Protein AF-A0A812T844-F1 (afdb_monomer_lite)

pLDDT: mean 85.16, std 17.19, range [31.81, 98.81]

Radius of gyration: 42.11 Å; chains: 1; bounding box: 110×39×112 Å

Structure (mmCIF, N/CA/C/O backbone):
data_AF-A0A812T844-F1
#
_entry.id   AF-A0A812T844-F1
#
loop_
_atom_site.group_PDB
_atom_site.id
_atom_site.type_symbol
_atom_site.label_atom_id
_atom_site.label_alt_id
_atom_site.label_comp_id
_atom_site.label_asym_id
_atom_site.label_entity_id
_atom_site.label_seq_id
_atom_site.pdbx_PDB_ins_code
_atom_site.Cartn_x
_atom_site.Cartn_y
_atom_site.Cartn_z
_atom_site.occupancy
_atom_site.B_iso_or_equiv
_atom_site.auth_seq_id
_atom_site.auth_comp_id
_atom_site.auth_asym_id
_atom_site.auth_atom_id
_atom_site.pdbx_PDB_model_num
ATOM 1 N N . MET A 1 1 ? -46.573 19.430 62.949 1.00 36.38 1 MET A N 1
ATOM 2 C CA . MET A 1 1 ? -46.793 18.033 62.525 1.00 36.38 1 MET A CA 1
ATOM 3 C C . MET A 1 1 ? -45.421 17.404 62.384 1.00 36.38 1 MET A C 1
ATOM 5 O O . MET A 1 1 ? -44.676 17.834 61.517 1.00 36.38 1 MET A O 1
ATOM 9 N N . CYS A 1 2 ? -45.036 16.496 63.284 1.00 36.50 2 CYS A N 1
ATOM 10 C CA . CYS A 1 2 ? -43.863 15.656 63.042 1.00 36.50 2 CYS A CA 1
ATOM 11 C C . CYS A 1 2 ? -44.263 14.681 61.937 1.00 36.50 2 CYS A C 1
ATOM 13 O O . CYS A 1 2 ? -45.099 13.812 62.175 1.00 36.50 2 CYS A O 1
ATOM 15 N N . THR A 1 3 ? -43.751 14.865 60.724 1.00 43.50 3 THR A N 1
ATOM 16 C CA . THR A 1 3 ? -43.799 13.820 59.701 1.00 43.50 3 THR A CA 1
ATOM 17 C C . THR A 1 3 ? -42.968 12.664 60.240 1.00 43.50 3 THR A C 1
ATOM 19 O O . THR A 1 3 ? -41.745 12.767 60.320 1.00 43.50 3 THR A O 1
ATOM 22 N N . ALA A 1 4 ? -43.635 11.619 60.729 1.00 55.91 4 ALA A N 1
ATOM 23 C CA . ALA A 1 4 ? -42.965 10.390 61.120 1.00 55.91 4 ALA A CA 1
ATOM 24 C C . ALA A 1 4 ? -42.178 9.874 59.908 1.00 55.91 4 ALA A C 1
ATOM 26 O O . ALA A 1 4 ? -42.724 9.829 58.806 1.00 55.91 4 ALA A O 1
ATOM 27 N N . SER A 1 5 ? -40.902 9.541 60.112 1.00 60.78 5 SER A N 1
ATOM 28 C CA . SER A 1 5 ? -40.088 8.873 59.094 1.00 60.78 5 SER A CA 1
ATOM 29 C C . SER A 1 5 ? -40.837 7.637 58.593 1.00 60.78 5 SER A C 1
ATOM 31 O O . SER A 1 5 ? -41.298 6.839 59.410 1.00 60.78 5 SER A O 1
ATOM 33 N N . SER A 1 6 ? -40.996 7.492 57.276 1.00 78.88 6 SER A N 1
ATOM 34 C CA . SER A 1 6 ? -41.655 6.333 56.652 1.00 78.88 6 SER A CA 1
ATOM 35 C C . SER A 1 6 ? -40.772 5.078 56.648 1.00 78.88 6 SER A C 1
ATOM 37 O O . SER A 1 6 ? -41.273 3.978 56.408 1.00 78.88 6 SER A O 1
ATOM 39 N N . THR A 1 7 ? -39.482 5.236 56.958 1.00 79.88 7 THR A N 1
ATOM 40 C CA . THR A 1 7 ? -38.482 4.168 57.041 1.00 79.88 7 THR A CA 1
ATOM 41 C C . THR A 1 7 ? -37.883 4.052 58.447 1.00 79.88 7 THR A C 1
ATOM 43 O O . THR A 1 7 ? -37.826 5.027 59.209 1.00 79.88 7 THR A O 1
ATOM 46 N N . ILE A 1 8 ? -37.422 2.844 58.790 1.00 84.12 8 ILE A N 1
ATOM 47 C CA . ILE A 1 8 ? -36.595 2.547 59.970 1.00 84.12 8 ILE A CA 1
ATOM 48 C C . ILE A 1 8 ? -35.269 1.914 59.550 1.00 84.12 8 ILE A C 1
ATOM 50 O O . ILE A 1 8 ? -35.225 1.118 58.618 1.00 84.12 8 ILE A O 1
ATOM 54 N N . HIS A 1 9 ? -34.188 2.230 60.264 1.00 82.62 9 HIS A N 1
ATOM 55 C CA . HIS A 1 9 ? -32.885 1.613 60.024 1.00 82.62 9 HIS A CA 1
ATOM 56 C C . HIS A 1 9 ? -32.796 0.252 60.722 1.00 82.62 9 HIS A C 1
ATOM 58 O O . HIS A 1 9 ? -33.025 0.146 61.930 1.00 82.62 9 HIS A O 1
ATOM 64 N N . LEU A 1 10 ? -32.420 -0.785 59.979 1.00 79.06 10 LEU A N 1
ATOM 65 C CA . LEU A 1 10 ? -32.387 -2.159 60.454 1.00 79.06 10 LEU A CA 1
ATOM 66 C C . LEU A 1 10 ? -31.035 -2.803 60.132 1.00 79.06 10 LEU A C 1
ATOM 68 O O . LEU A 1 10 ? -30.594 -2.826 58.987 1.00 79.06 10 LEU A O 1
ATOM 72 N N . ALA A 1 11 ? -30.373 -3.340 61.159 1.00 73.12 11 ALA A N 1
ATOM 73 C CA . ALA A 1 11 ? -29.164 -4.149 61.016 1.00 73.12 11 ALA A CA 1
ATOM 74 C C . ALA A 1 11 ? -29.528 -5.610 61.294 1.00 73.12 11 ALA A C 1
ATOM 76 O O . ALA A 1 11 ? -29.510 -6.075 62.438 1.00 73.12 11 ALA A O 1
ATOM 77 N N . GLN A 1 12 ? -29.934 -6.333 60.252 1.00 64.62 12 GLN A N 1
ATOM 78 C CA . GLN A 1 12 ? -30.420 -7.702 60.387 1.00 64.62 12 GLN A CA 1
ATOM 79 C C . GLN A 1 12 ? -29.223 -8.662 60.508 1.00 64.62 12 GLN A C 1
ATOM 81 O O . GLN A 1 12 ? -28.651 -9.112 59.519 1.00 64.62 12 GLN A O 1
ATOM 86 N N . ARG A 1 13 ? -28.813 -8.986 61.744 1.00 50.19 13 ARG A N 1
ATOM 87 C CA . ARG A 1 13 ? -28.013 -10.192 62.029 1.00 50.19 13 ARG A CA 1
ATOM 88 C C . ARG A 1 13 ? -28.978 -11.359 62.199 1.00 50.19 13 ARG A C 1
ATOM 90 O O . ARG A 1 13 ? -29.455 -11.604 63.308 1.00 50.19 13 ARG A O 1
ATOM 97 N N . GLU A 1 14 ? -29.272 -12.091 61.131 1.00 50.12 14 GLU A N 1
ATOM 98 C CA . GLU A 1 14 ? -29.953 -13.375 61.294 1.00 50.12 14 GLU A CA 1
ATOM 99 C C . GLU A 1 14 ? -29.009 -14.331 62.032 1.00 50.12 14 GLU A C 1
ATOM 101 O O . GLU A 1 14 ? -28.029 -14.823 61.482 1.00 50.12 14 GLU A O 1
ATOM 106 N N . LYS A 1 15 ? -29.280 -14.564 63.321 1.00 41.72 15 LYS A N 1
ATOM 107 C CA . LYS A 1 15 ? -28.418 -15.345 64.223 1.00 41.72 15 LYS A CA 1
ATOM 108 C C . LYS A 1 15 ? -28.212 -16.810 63.801 1.00 41.72 15 LYS A C 1
ATOM 110 O O . LYS A 1 15 ? -27.390 -17.458 64.431 1.00 41.72 15 LYS A O 1
ATOM 115 N N . ASN A 1 16 ? -28.907 -17.310 62.771 1.00 40.72 16 ASN A N 1
ATOM 116 C CA . ASN A 1 16 ? -28.899 -18.718 62.352 1.00 40.72 16 ASN A CA 1
ATOM 117 C C . ASN A 1 16 ? -28.976 -18.959 60.824 1.00 40.72 16 ASN A C 1
ATOM 119 O O . ASN A 1 16 ? -29.267 -20.083 60.420 1.00 40.72 16 ASN A O 1
ATOM 123 N N . HIS A 1 17 ? -28.718 -17.972 59.958 1.00 43.16 17 HIS A N 1
ATOM 124 C CA . HIS A 1 17 ? -28.768 -18.193 58.504 1.00 43.16 17 HIS A CA 1
ATOM 125 C C . HIS A 1 17 ? -27.381 -18.183 57.856 1.00 43.16 17 HIS A C 1
ATOM 127 O O . HIS A 1 17 ? -26.638 -17.209 57.947 1.00 43.16 17 HIS A O 1
ATOM 133 N N . ALA A 1 18 ? -27.074 -19.248 57.112 1.00 53.50 18 ALA A N 1
ATOM 134 C CA . ALA A 1 18 ? -26.073 -19.248 56.044 1.00 53.50 18 ALA A CA 1
ATOM 135 C C . ALA A 1 18 ? -26.625 -18.472 54.823 1.00 53.50 18 ALA A C 1
ATOM 137 O O . ALA A 1 18 ? -26.839 -19.042 53.755 1.00 53.50 18 ALA A O 1
ATOM 138 N N . GLY A 1 19 ? -26.988 -17.200 55.029 1.00 62.12 19 GLY A N 1
ATOM 139 C CA . GLY A 1 19 ? -27.786 -16.372 54.119 1.00 62.12 19 GLY A CA 1
ATOM 140 C C . GLY A 1 19 ? -27.176 -14.989 53.868 1.00 62.12 19 GLY A C 1
ATOM 141 O O . GLY A 1 19 ? -26.208 -14.594 54.512 1.00 62.12 19 GLY A O 1
ATOM 142 N N . ALA A 1 20 ? -27.742 -14.259 52.906 1.00 78.81 20 ALA A N 1
ATOM 143 C CA . ALA A 1 20 ? -27.365 -12.880 52.609 1.00 78.81 20 ALA A CA 1
ATOM 144 C C . ALA A 1 20 ? -27.784 -11.936 53.752 1.00 78.81 20 ALA A C 1
ATOM 146 O O . ALA A 1 20 ? -28.828 -12.136 54.370 1.00 78.81 20 ALA A O 1
ATOM 147 N N . ARG A 1 21 ? -26.993 -10.893 54.020 1.00 88.69 21 ARG A N 1
ATOM 148 C CA . ARG A 1 21 ? -27.214 -9.923 55.109 1.00 88.69 21 ARG A CA 1
ATOM 149 C C . ARG A 1 21 ? -27.571 -8.550 54.543 1.00 88.69 21 ARG A C 1
ATOM 151 O O . ARG A 1 21 ? -26.993 -8.127 53.548 1.00 88.69 21 ARG A O 1
ATOM 158 N N . TYR A 1 22 ? -28.482 -7.835 55.202 1.00 89.81 22 TYR A N 1
ATOM 159 C CA . TYR A 1 22 ? -28.844 -6.457 54.863 1.00 89.81 22 TYR A CA 1
ATOM 160 C C . TYR A 1 22 ? -28.681 -5.519 56.061 1.00 89.81 22 TYR A C 1
ATOM 162 O O . TYR A 1 22 ? -29.042 -5.860 57.192 1.00 89.81 22 TYR A O 1
ATOM 170 N N . GLU A 1 23 ? -28.153 -4.331 55.791 1.00 92.81 23 GLU A N 1
ATOM 171 C CA . GLU A 1 23 ? -28.033 -3.225 56.736 1.00 92.81 23 GLU A CA 1
ATOM 172 C C . GLU A 1 23 ? -28.490 -1.938 56.065 1.00 92.81 23 GLU A C 1
ATOM 174 O O . GLU A 1 23 ? -27.844 -1.473 55.133 1.00 92.81 23 GLU A O 1
ATOM 179 N N . GLY A 1 24 ? -29.595 -1.357 56.520 1.00 92.31 24 GLY A N 1
ATOM 180 C CA . GLY A 1 24 ? -30.100 -0.120 55.936 1.00 92.31 24 GLY A CA 1
ATOM 181 C C . GLY A 1 24 ? -31.551 0.161 56.272 1.00 92.31 24 GLY A C 1
ATOM 182 O O . GLY A 1 24 ? -32.114 -0.404 57.211 1.00 92.31 24 GLY A O 1
ATOM 183 N N . GLU A 1 25 ? -32.144 1.060 55.504 1.00 92.44 25 GLU A N 1
ATOM 184 C CA . GLU A 1 25 ? -33.519 1.499 55.674 1.00 92.44 25 GLU A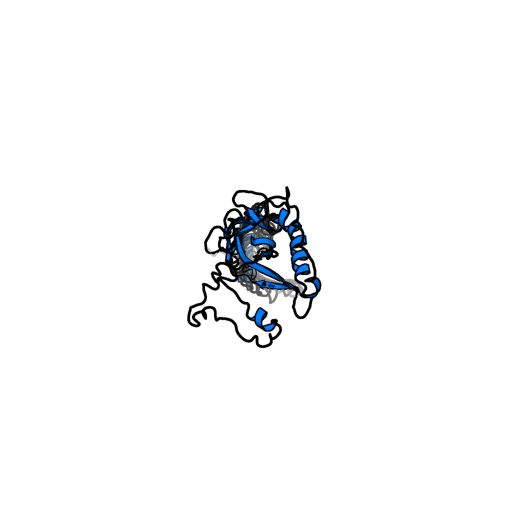 CA 1
ATOM 185 C C . GLU A 1 25 ? -34.545 0.475 55.150 1.00 92.44 25 GLU A C 1
ATOM 187 O O . GLU A 1 25 ? -34.378 -0.189 54.122 1.00 92.44 25 GLU A O 1
ATOM 192 N N . VAL A 1 26 ? -35.631 0.322 55.904 1.00 89.31 26 VAL A N 1
ATOM 193 C CA . VAL A 1 26 ? -36.749 -0.571 55.596 1.00 89.31 26 VAL A CA 1
ATOM 194 C C . VAL A 1 26 ? -38.051 0.193 55.798 1.00 89.31 26 VAL A C 1
ATOM 196 O O . VAL A 1 26 ? -38.223 0.897 56.797 1.00 89.31 26 VAL A O 1
ATOM 199 N N . SER A 1 27 ? -38.978 0.033 54.861 1.00 88.75 27 SER A N 1
ATOM 200 C CA . SER A 1 27 ? -40.313 0.620 54.917 1.00 88.75 27 SER A CA 1
ATOM 201 C C . SER A 1 27 ? -41.105 0.091 56.111 1.00 88.75 27 SER A C 1
ATOM 203 O O . SER A 1 27 ? -41.230 -1.124 56.291 1.00 88.75 27 SER A O 1
ATOM 205 N N . ILE A 1 28 ? -41.700 0.982 56.910 1.00 86.56 28 ILE A N 1
ATOM 206 C CA . ILE A 1 28 ? -42.535 0.577 58.056 1.00 86.56 28 ILE A CA 1
ATOM 207 C C . ILE A 1 28 ? -43.814 -0.132 57.584 1.00 86.56 28 ILE A C 1
ATOM 209 O O . ILE A 1 28 ? -44.325 -1.013 58.273 1.00 86.56 28 ILE A O 1
ATOM 213 N N . SER A 1 29 ? -44.344 0.248 56.418 1.00 85.38 29 SER A N 1
ATOM 214 C CA . SER A 1 29 ? -45.619 -0.257 55.901 1.00 85.38 29 SER A CA 1
ATOM 215 C C . SER A 1 29 ? -45.483 -1.602 55.186 1.00 85.38 29 SER A C 1
ATOM 217 O O . SER A 1 29 ? -46.296 -2.495 55.414 1.00 85.38 29 SER A O 1
ATOM 219 N N . SER A 1 30 ? -44.474 -1.756 54.324 1.00 86.75 30 SER A N 1
ATOM 220 C CA . SER A 1 30 ? -44.304 -2.951 53.488 1.00 86.75 30 SER A CA 1
ATOM 221 C C . SER A 1 30 ? -43.299 -3.956 54.054 1.00 86.75 30 SER A C 1
ATOM 223 O O . SER A 1 30 ? -43.296 -5.115 53.641 1.00 86.75 30 SER A O 1
ATOM 225 N N . GLY A 1 31 ? -42.426 -3.530 54.973 1.00 85.94 31 GLY A N 1
ATOM 226 C CA . GLY A 1 31 ? -41.296 -4.332 55.447 1.00 85.94 31 GLY A CA 1
ATOM 227 C C . GLY A 1 31 ? -40.217 -4.574 54.383 1.00 85.94 31 GLY A C 1
ATOM 228 O O . GLY A 1 31 ? -39.303 -5.364 54.613 1.00 85.94 31 GLY A O 1
ATOM 229 N N . GLN A 1 32 ? -40.314 -3.930 53.216 1.00 89.75 32 GLN A N 1
ATOM 230 C CA . GLN A 1 32 ? -39.340 -4.051 52.134 1.00 89.75 32 GLN A CA 1
ATOM 231 C C . GLN A 1 32 ? -38.199 -3.042 52.295 1.00 89.75 32 GLN A C 1
ATOM 233 O O . GLN A 1 32 ? -38.365 -1.988 52.907 1.00 89.75 32 GLN A O 1
ATOM 238 N N . ARG A 1 33 ? -37.035 -3.366 51.719 1.00 92.25 33 ARG A N 1
ATOM 239 C CA . ARG A 1 33 ? -35.881 -2.452 51.652 1.00 92.25 33 ARG A CA 1
ATOM 240 C C . ARG A 1 33 ? -36.263 -1.210 50.848 1.00 92.25 33 ARG A C 1
ATOM 242 O O . ARG A 1 33 ? -36.720 -1.352 49.712 1.00 92.25 33 ARG A O 1
ATOM 249 N N . GLU A 1 34 ? -36.064 -0.036 51.430 1.00 93.62 34 GLU A N 1
ATOM 250 C CA . GLU A 1 34 ? -36.446 1.259 50.860 1.00 93.62 34 GLU A CA 1
ATOM 251 C C . GLU A 1 34 ? -35.524 2.338 51.435 1.00 93.62 34 GLU A C 1
ATOM 253 O O . GLU A 1 34 ? -35.249 2.297 52.626 1.00 93.62 34 GLU A O 1
ATOM 258 N N . GLY A 1 35 ? -35.036 3.283 50.629 1.00 92.75 35 GLY A N 1
ATOM 259 C CA . GLY A 1 35 ? -34.036 4.266 51.073 1.00 92.75 35 GLY A CA 1
ATOM 260 C C . GLY A 1 35 ? -32.607 3.757 50.871 1.00 92.75 35 GLY A C 1
ATOM 261 O O . GLY A 1 35 ? -32.338 3.078 49.886 1.00 92.75 35 GLY A O 1
ATOM 262 N N . ARG A 1 36 ? -31.653 4.085 51.751 1.00 95.69 36 ARG A N 1
ATOM 263 C CA . ARG A 1 36 ? -30.247 3.659 51.586 1.00 95.69 36 ARG A CA 1
ATOM 264 C C . ARG A 1 36 ? -29.906 2.407 52.389 1.00 95.69 36 ARG A C 1
ATOM 266 O O . ARG A 1 36 ? -30.358 2.238 53.519 1.00 95.69 36 ARG A O 1
ATOM 273 N N . GLY A 1 37 ? -29.060 1.543 51.828 1.00 94.75 37 GLY A N 1
ATOM 274 C CA . GLY A 1 37 ? -28.542 0.387 52.555 1.00 94.75 37 GLY A CA 1
ATOM 275 C C . GLY A 1 37 ? -27.537 -0.475 51.801 1.00 94.75 37 GLY A C 1
ATOM 276 O O . GLY A 1 37 ? -27.395 -0.398 50.578 1.00 94.75 37 GLY A O 1
ATOM 277 N N . THR A 1 38 ? -26.897 -1.358 52.560 1.00 95.81 38 THR A N 1
ATOM 278 C CA . THR A 1 38 ? -25.871 -2.297 52.117 1.00 95.81 38 THR A CA 1
ATOM 279 C C . THR A 1 38 ? -26.395 -3.728 52.168 1.00 95.81 38 THR A C 1
ATOM 281 O O . THR A 1 38 ? -26.911 -4.193 53.185 1.00 95.81 38 THR A O 1
ATOM 284 N N . TYR A 1 39 ? -26.251 -4.452 51.063 1.00 93.62 39 TYR A N 1
ATOM 285 C CA . TYR A 1 39 ? -26.596 -5.860 50.933 1.00 93.62 39 TYR A CA 1
ATOM 286 C C . TYR A 1 39 ? -25.346 -6.694 50.670 1.00 93.62 39 TYR A C 1
ATOM 288 O O . TYR A 1 39 ? -24.693 -6.572 49.632 1.00 93.62 39 TYR A O 1
ATOM 296 N N . PHE A 1 40 ? -25.047 -7.566 51.624 1.00 91.50 40 PHE A N 1
ATOM 297 C CA . PHE A 1 40 ? -23.998 -8.568 51.553 1.00 91.50 40 PHE A CA 1
ATOM 298 C C . PHE A 1 40 ? -24.608 -9.848 50.999 1.00 91.50 40 PHE A C 1
ATOM 300 O O . PHE A 1 40 ? -25.510 -10.429 51.609 1.00 91.50 40 PHE A O 1
ATOM 307 N N . TYR A 1 41 ? -24.136 -10.283 49.837 1.00 90.00 41 TYR A N 1
ATOM 308 C CA . TYR A 1 41 ? -24.613 -11.517 49.230 1.00 90.00 41 TYR A CA 1
ATOM 309 C C . TYR A 1 41 ? -24.165 -12.740 50.045 1.00 90.00 41 TYR A C 1
ATOM 311 O O . TYR A 1 41 ? -23.316 -12.658 50.929 1.00 90.00 41 TYR A O 1
ATOM 319 N N . THR A 1 42 ? -24.751 -13.903 49.756 1.00 87.69 42 THR A N 1
ATOM 320 C CA . THR A 1 42 ? -24.334 -15.176 50.372 1.00 87.69 42 THR A CA 1
ATOM 321 C C . THR A 1 42 ? -22.892 -15.540 50.038 1.00 87.69 42 THR A C 1
ATOM 323 O O . THR A 1 42 ? -22.219 -16.183 50.839 1.00 87.69 42 THR A O 1
ATOM 326 N N . ASN A 1 43 ? -22.414 -15.140 48.858 1.00 84.19 43 ASN A N 1
ATOM 327 C CA . ASN A 1 43 ? -20.997 -15.196 48.543 1.00 84.19 43 ASN A CA 1
ATOM 328 C C . ASN A 1 43 ? -20.300 -13.924 49.057 1.00 84.19 43 ASN A C 1
ATOM 330 O O . ASN A 1 43 ? -20.875 -12.840 48.980 1.00 84.19 43 ASN A O 1
ATOM 334 N N . PRO A 1 44 ? -19.048 -14.034 49.527 1.00 82.19 44 PRO A N 1
ATOM 335 C CA . PRO A 1 44 ? -18.280 -12.878 49.986 1.00 82.19 44 PRO A CA 1
ATOM 336 C C . PRO A 1 44 ? -17.837 -11.959 48.836 1.00 82.19 44 PRO A C 1
ATOM 338 O O . PRO A 1 44 ? -17.229 -10.926 49.085 1.00 82.19 44 PRO A O 1
ATOM 341 N N . TYR A 1 45 ? -18.097 -12.348 47.584 1.00 85.69 45 TYR A N 1
ATOM 342 C CA . TYR A 1 45 ? -17.594 -11.666 46.399 1.00 85.69 45 TYR A CA 1
ATOM 343 C C . TYR A 1 45 ? -18.459 -10.459 46.024 1.00 85.69 45 TYR A C 1
ATOM 345 O O . TYR A 1 45 ? -17.926 -9.445 45.598 1.00 85.69 45 TYR A O 1
ATOM 353 N N . PHE A 1 46 ? -19.779 -10.517 46.208 1.00 91.62 46 PHE A N 1
ATOM 354 C CA . PHE A 1 46 ? -20.650 -9.393 45.870 1.00 91.62 46 PHE A CA 1
ATOM 355 C C . PHE A 1 46 ? -21.097 -8.609 47.101 1.00 91.62 46 PHE A C 1
ATOM 357 O O . PHE A 1 46 ? -21.623 -9.164 48.069 1.00 91.62 46 PHE A O 1
ATOM 364 N N . VAL A 1 47 ? -20.971 -7.287 47.016 1.00 94.94 47 VAL A N 1
ATOM 365 C CA . VAL A 1 47 ? -21.545 -6.342 47.980 1.00 94.94 47 VAL A CA 1
ATOM 366 C C . VAL A 1 47 ? -22.206 -5.218 47.200 1.00 94.94 47 VAL A C 1
ATOM 368 O O . VAL A 1 47 ? -21.600 -4.658 46.291 1.00 94.94 47 VAL A O 1
ATOM 371 N N . TYR A 1 48 ? -23.455 -4.901 47.533 1.00 96.12 48 TYR A N 1
ATOM 372 C CA . TYR A 1 48 ? -24.145 -3.731 46.998 1.00 96.12 48 TYR A CA 1
ATOM 373 C C . TYR A 1 48 ? -24.343 -2.696 48.095 1.00 96.12 48 TYR A C 1
ATOM 375 O O . TYR A 1 48 ? -24.865 -3.039 49.148 1.00 96.12 48 TYR A O 1
ATOM 383 N N . GLU A 1 49 ? -24.007 -1.446 47.828 1.00 97.38 49 GLU A N 1
ATOM 384 C CA . GLU A 1 49 ? -24.281 -0.296 48.685 1.00 97.38 49 GLU A CA 1
ATOM 385 C C . GLU A 1 49 ? -24.993 0.763 47.849 1.00 97.38 49 GLU A C 1
ATOM 387 O O . GLU A 1 49 ? -24.471 1.183 46.820 1.00 97.38 49 GLU A O 1
ATOM 392 N N . GLY A 1 50 ? -26.190 1.190 48.243 1.00 97.31 50 GLY A N 1
ATOM 393 C CA . GLY A 1 50 ? -26.914 2.184 47.456 1.00 97.31 50 GLY A CA 1
ATOM 394 C C . GLY A 1 50 ? -28.365 2.361 47.852 1.00 97.31 50 GLY A C 1
ATOM 395 O O . GLY A 1 50 ? -28.780 2.013 48.961 1.00 97.31 50 GLY A O 1
ATOM 396 N N . GLU A 1 51 ? -29.117 2.941 46.929 1.00 97.56 51 GLU A N 1
ATOM 397 C CA . GLU A 1 51 ? -30.536 3.224 47.070 1.00 97.56 51 GLU A CA 1
ATOM 398 C C . GLU A 1 51 ? -31.407 1.989 46.751 1.00 97.56 51 GLU A C 1
ATOM 400 O O . GLU A 1 51 ? -31.089 1.115 45.941 1.00 97.56 51 GLU A O 1
ATOM 405 N N . TRP A 1 52 ? -32.530 1.890 47.453 1.00 96.06 52 TRP A N 1
ATOM 406 C CA . TRP A 1 52 ? -33.480 0.791 47.391 1.00 96.06 52 TRP A CA 1
ATOM 407 C C . TRP A 1 52 ? -34.888 1.344 47.224 1.00 96.06 52 TRP A C 1
ATOM 409 O O . TRP A 1 52 ? -35.267 2.315 47.879 1.00 96.06 52 TRP A O 1
ATOM 419 N N . LEU A 1 53 ? -35.674 0.682 46.382 1.00 94.88 53 LEU A N 1
ATOM 420 C CA . LEU A 1 53 ? -37.095 0.950 46.199 1.00 94.88 53 LEU A CA 1
ATOM 421 C C . LEU A 1 53 ? -37.825 -0.379 46.008 1.00 94.88 53 LEU A C 1
ATOM 423 O O . LEU A 1 53 ? -37.390 -1.212 45.208 1.00 94.88 53 LEU A O 1
ATOM 427 N N . ASP A 1 54 ? -38.902 -0.599 46.763 1.00 92.94 54 ASP A N 1
ATOM 428 C CA . ASP A 1 54 ? -39.721 -1.819 46.720 1.00 92.94 54 ASP A CA 1
ATOM 429 C C . ASP A 1 54 ? -38.895 -3.119 46.774 1.00 92.94 54 ASP A C 1
ATOM 431 O O . ASP A 1 54 ? -39.087 -4.077 46.015 1.00 92.94 54 ASP A O 1
ATOM 435 N N . GLY A 1 55 ? -37.883 -3.141 47.647 1.00 91.50 55 GLY A N 1
ATOM 436 C CA . GLY A 1 55 ? -37.019 -4.302 47.835 1.00 91.50 55 GLY A CA 1
ATOM 437 C C . GLY A 1 55 ? -36.004 -4.550 46.714 1.00 91.50 55 GLY A C 1
ATOM 438 O O . GLY A 1 55 ? -35.278 -5.548 46.795 1.00 91.50 55 GLY A O 1
ATOM 439 N N . LYS A 1 56 ? -35.909 -3.674 45.708 1.00 95.00 56 LYS A N 1
ATOM 440 C CA . LYS A 1 56 ? -34.979 -3.757 44.571 1.00 95.00 56 LYS A CA 1
ATOM 441 C C . LYS A 1 56 ? -33.944 -2.632 44.623 1.00 95.00 56 LYS A C 1
ATOM 443 O O . LYS A 1 56 ? -34.214 -1.566 45.164 1.00 95.00 56 LYS A O 1
ATOM 448 N N . LYS A 1 57 ? -32.768 -2.871 44.035 1.00 96.06 57 LYS A N 1
ATOM 449 C CA . LYS A 1 57 ? -31.752 -1.826 43.832 1.00 96.06 57 LYS A CA 1
ATOM 450 C C . LYS A 1 57 ? -32.330 -0.745 42.922 1.00 96.06 57 LYS A C 1
ATOM 452 O O . LYS A 1 57 ? -32.917 -1.078 41.886 1.00 96.06 57 LYS A O 1
ATOM 457 N N . HIS A 1 58 ? -32.175 0.511 43.298 1.00 96.88 58 HIS A N 1
ATOM 458 C CA . HIS A 1 58 ? -32.718 1.643 42.560 1.00 96.88 58 HIS A CA 1
ATOM 459 C C . HIS A 1 58 ? -31.810 2.862 42.721 1.00 96.88 58 HIS A C 1
ATOM 461 O O . HIS A 1 58 ? -30.980 2.868 43.618 1.00 96.88 58 HIS A O 1
ATOM 467 N N . GLY A 1 59 ? -31.952 3.881 41.874 1.00 96.69 59 GLY A N 1
ATOM 468 C CA . GLY A 1 59 ? -31.214 5.135 42.021 1.00 96.69 59 GLY A CA 1
ATOM 469 C C . GLY A 1 59 ? -29.699 4.944 41.940 1.00 96.69 59 GLY A C 1
ATOM 470 O O . GLY A 1 59 ? -29.217 4.154 41.131 1.00 96.69 59 GLY A O 1
ATOM 471 N N . GLN A 1 60 ? -28.936 5.674 42.750 1.00 98.00 60 GLN A N 1
ATOM 472 C CA . GLN A 1 60 ? -27.474 5.553 42.763 1.00 98.00 60 GLN A CA 1
ATOM 473 C C . GLN A 1 60 ? -27.005 4.406 43.663 1.00 98.00 60 GLN A C 1
ATOM 475 O O . GLN A 1 60 ? -27.487 4.231 44.786 1.00 98.00 60 GLN A O 1
ATOM 480 N N . GLY A 1 61 ? -26.009 3.651 43.205 1.00 97.62 61 GLY A N 1
ATOM 481 C CA . GLY A 1 61 ? -25.370 2.634 44.029 1.00 97.62 61 GLY A CA 1
ATOM 482 C C . GLY A 1 61 ? -24.033 2.147 43.494 1.00 97.62 61 GLY A C 1
ATOM 483 O O . GLY A 1 61 ? -23.634 2.427 42.365 1.00 97.62 61 GLY A O 1
ATOM 484 N N . ARG A 1 62 ? -23.355 1.361 44.323 1.00 97.69 62 ARG A N 1
ATOM 485 C CA . ARG A 1 62 ? -22.100 0.686 44.032 1.00 97.69 62 ARG A CA 1
ATOM 486 C C . ARG A 1 62 ? -22.266 -0.813 44.237 1.00 97.69 62 ARG A C 1
ATOM 488 O O . ARG A 1 62 ? -22.674 -1.264 45.302 1.00 97.69 62 ARG A O 1
ATOM 495 N N . LEU A 1 63 ? -21.953 -1.588 43.209 1.00 96.69 63 LEU A N 1
ATOM 496 C CA . LEU A 1 63 ? -21.913 -3.043 43.232 1.00 96.69 63 LEU A CA 1
ATOM 497 C C . LEU A 1 63 ? -20.464 -3.497 43.077 1.00 96.69 63 LEU A C 1
ATOM 499 O O . LEU A 1 63 ? -19.895 -3.402 41.996 1.00 96.69 63 LEU A O 1
ATOM 503 N N . THR A 1 64 ? -19.873 -3.982 44.159 1.00 95.81 64 THR A N 1
ATOM 504 C CA . THR A 1 64 ? -18.509 -4.515 44.182 1.00 95.81 64 THR A CA 1
ATOM 505 C C . THR A 1 64 ? -18.525 -5.989 43.786 1.00 95.81 64 THR A C 1
ATOM 507 O O . THR A 1 64 ? -19.389 -6.739 44.246 1.00 95.81 64 THR A O 1
ATOM 510 N N . PHE A 1 65 ? -17.580 -6.393 42.936 1.00 90.62 65 PHE A N 1
ATOM 511 C CA . PHE A 1 65 ? -17.385 -7.756 42.446 1.00 90.62 65 PHE A CA 1
ATOM 512 C C . PHE A 1 65 ? -15.972 -8.232 42.854 1.00 90.62 65 PHE A C 1
ATOM 514 O O . PHE A 1 65 ? -15.027 -8.191 42.071 1.00 90.62 65 PHE A O 1
ATOM 521 N N . GLY A 1 66 ? -15.811 -8.650 44.108 1.00 84.50 66 GLY A N 1
ATOM 522 C CA . GLY A 1 66 ? -14.533 -9.049 44.698 1.00 84.50 66 GLY A CA 1
ATOM 523 C C . GLY A 1 66 ? -13.593 -7.878 44.966 1.00 84.50 66 GLY A C 1
ATOM 524 O O . GLY A 1 66 ? -14.027 -6.736 45.088 1.00 84.50 66 GLY A O 1
ATOM 525 N N . GLU A 1 67 ? -12.295 -8.165 45.065 1.00 81.94 67 GLU A N 1
ATOM 526 C CA . GLU A 1 67 ? -11.264 -7.131 45.249 1.00 81.94 67 GLU A CA 1
ATOM 527 C C . GLU A 1 67 ? -10.918 -6.404 43.938 1.00 81.94 67 GLU A C 1
ATOM 529 O O . GLU A 1 67 ? -10.413 -5.285 43.969 1.00 81.94 67 GLU A O 1
ATOM 534 N N . ASP A 1 68 ? -11.246 -7.000 42.788 1.00 85.19 68 ASP A N 1
ATOM 535 C CA . ASP A 1 68 ? -10.707 -6.586 41.490 1.00 85.19 68 ASP A CA 1
ATOM 536 C C . ASP A 1 68 ? -11.684 -5.801 40.602 1.00 85.19 68 ASP A C 1
ATOM 538 O O . ASP A 1 68 ? -11.388 -5.537 39.429 1.00 85.19 68 ASP A O 1
ATOM 542 N N . GLY A 1 69 ? -12.863 -5.437 41.112 1.00 94.62 69 GLY A N 1
ATOM 543 C CA . GLY A 1 69 ? -13.813 -4.681 40.309 1.00 94.62 69 GLY A CA 1
ATOM 544 C C . GLY A 1 69 ? -15.051 -4.174 41.030 1.00 94.62 69 GLY A C 1
ATOM 545 O O . GLY A 1 69 ? -15.459 -4.660 42.085 1.00 94.62 69 GLY A O 1
ATOM 546 N N . PHE A 1 70 ? -15.679 -3.175 40.423 1.00 96.81 70 PHE A N 1
ATOM 547 C CA . PHE A 1 70 ? -16.952 -2.626 40.864 1.00 96.81 70 PHE A CA 1
ATOM 548 C C . PHE A 1 70 ? -17.691 -1.951 39.710 1.00 96.81 70 PHE A C 1
ATOM 550 O O . PHE A 1 70 ? -17.095 -1.483 38.743 1.00 96.81 70 PHE A O 1
ATOM 557 N N . TYR A 1 71 ? -19.003 -1.845 39.850 1.00 97.88 71 TYR A N 1
ATOM 558 C CA . TYR A 1 71 ? -19.834 -0.893 39.131 1.00 97.88 71 TYR A CA 1
ATOM 559 C C . TYR A 1 71 ? -20.311 0.185 40.103 1.00 97.88 71 TYR A C 1
ATOM 561 O O . TYR A 1 71 ? -20.708 -0.134 41.219 1.00 97.88 71 TYR A O 1
ATOM 569 N N . GLU A 1 72 ? -20.305 1.443 39.690 1.00 98.12 72 GLU A N 1
ATOM 570 C CA . GLU A 1 72 ? -20.861 2.574 40.429 1.00 98.12 72 GLU A CA 1
ATOM 571 C C . GLU A 1 72 ? -21.709 3.420 39.480 1.00 98.12 72 GLU A C 1
ATOM 573 O O . GLU A 1 72 ? -21.212 3.887 38.456 1.00 98.12 72 GLU A O 1
ATOM 578 N N . GLY A 1 73 ? -22.990 3.597 39.789 1.00 97.88 73 GLY A N 1
ATOM 579 C CA . GLY A 1 73 ? -23.905 4.355 38.943 1.00 97.88 73 GLY A CA 1
ATOM 580 C C . GLY A 1 73 ? -25.371 4.028 39.188 1.00 97.88 73 GLY A C 1
ATOM 581 O O . GLY A 1 73 ? -25.762 3.593 40.274 1.00 97.88 73 GLY A O 1
ATOM 582 N N . CYS A 1 74 ? -26.176 4.259 38.156 1.00 97.81 74 CYS A N 1
ATOM 583 C CA . CYS A 1 74 ? -27.624 4.143 38.204 1.00 97.81 74 CYS A CA 1
ATOM 584 C C . CYS A 1 74 ? -28.129 2.682 38.167 1.00 97.81 74 CYS A C 1
ATOM 586 O O . CYS A 1 74 ? -27.678 1.836 37.389 1.00 97.81 74 CYS A O 1
ATOM 588 N N . PHE A 1 75 ? -29.136 2.406 38.995 1.00 97.81 75 PHE A N 1
ATOM 589 C CA . PHE A 1 75 ? -29.893 1.162 39.038 1.00 97.81 75 PHE A CA 1
ATOM 590 C C . PHE A 1 75 ? -31.383 1.436 38.833 1.00 97.81 75 PHE A C 1
ATOM 592 O O . PHE A 1 75 ? -31.950 2.362 39.412 1.00 97.81 75 PHE A O 1
ATOM 599 N N . GLU A 1 76 ? -32.053 0.581 38.070 1.00 96.94 76 GLU A N 1
ATOM 600 C CA . GLU A 1 76 ? -33.490 0.650 37.832 1.00 96.94 76 GLU A CA 1
ATOM 601 C C . GLU A 1 76 ? -34.108 -0.743 37.961 1.00 96.94 76 GLU A C 1
ATOM 603 O O . GLU A 1 76 ? -33.689 -1.693 37.305 1.00 96.94 76 GLU A O 1
ATOM 608 N N . ALA A 1 77 ? -35.100 -0.882 38.847 1.00 94.12 77 ALA A N 1
ATOM 609 C CA . ALA A 1 77 ? -35.794 -2.142 39.118 1.00 94.12 77 ALA A CA 1
ATOM 610 C C . ALA A 1 77 ? -34.868 -3.355 39.374 1.00 94.12 77 ALA A C 1
ATOM 612 O O . ALA A 1 77 ? -35.239 -4.492 39.077 1.00 94.12 77 ALA A O 1
ATOM 613 N N . GLY A 1 78 ? -33.702 -3.133 39.989 1.00 93.88 78 GLY A N 1
ATOM 614 C CA . GLY A 1 78 ? -32.706 -4.166 40.282 1.00 93.88 78 GLY A CA 1
ATOM 615 C C . GLY A 1 78 ? -31.586 -4.303 39.245 1.00 93.88 78 GLY A C 1
ATOM 616 O O . GLY A 1 78 ? -30.573 -4.927 39.564 1.00 93.88 78 GLY A O 1
ATOM 617 N N . GLU A 1 79 ? -31.736 -3.700 38.066 1.00 96.12 79 GLU A N 1
ATOM 618 C CA . GLU A 1 79 ? -30.802 -3.785 36.941 1.00 96.12 79 GLU A CA 1
ATOM 619 C C . GLU A 1 79 ? -29.904 -2.551 36.852 1.00 96.12 79 GLU A C 1
ATOM 621 O O . GLU A 1 79 ? -30.295 -1.454 37.238 1.00 96.12 79 GLU A O 1
ATOM 626 N N . ILE A 1 80 ? -28.700 -2.717 36.309 1.00 97.31 80 ILE A N 1
ATOM 627 C CA . ILE A 1 80 ? -27.807 -1.599 35.977 1.00 97.31 80 ILE A CA 1
ATOM 628 C C . ILE A 1 80 ? -28.345 -0.898 34.718 1.00 97.31 80 ILE A C 1
ATOM 630 O O . ILE A 1 80 ? -28.517 -1.544 33.678 1.00 97.31 80 ILE A O 1
ATOM 634 N N . SER A 1 81 ? -28.606 0.408 34.800 1.00 97.25 81 SER A N 1
ATOM 635 C CA . SER A 1 81 ? -29.239 1.193 33.728 1.00 97.25 81 SER A CA 1
ATOM 636 C C . SER A 1 81 ? -28.855 2.665 33.840 1.00 97.25 81 SER A C 1
ATOM 638 O O . SER A 1 81 ? -28.765 3.170 34.947 1.00 97.25 81 SER A O 1
ATOM 640 N N . GLY A 1 82 ? -28.667 3.374 32.727 1.00 96.88 82 GLY A N 1
ATOM 641 C CA . GLY A 1 82 ? -28.217 4.770 32.720 1.00 96.88 82 GLY A CA 1
ATOM 642 C C . GLY A 1 82 ? -26.702 4.906 32.888 1.00 96.88 82 GLY A C 1
ATOM 643 O O . GLY A 1 82 ? -25.956 3.958 32.653 1.00 96.88 82 GLY A O 1
ATOM 644 N N . SER A 1 83 ? -26.221 6.092 33.253 1.00 97.94 83 SER A N 1
ATOM 645 C CA . SER A 1 83 ? -24.781 6.364 33.306 1.00 97.94 83 SER A CA 1
ATOM 646 C C . SER A 1 83 ? -24.107 5.731 34.531 1.00 97.94 83 SER A C 1
ATOM 648 O O . SER A 1 83 ? -24.666 5.697 35.630 1.00 97.94 83 SER A O 1
ATOM 650 N N . GLY A 1 84 ? -22.877 5.249 34.355 1.00 98.06 84 GLY A N 1
ATOM 651 C CA . GLY A 1 84 ? -22.075 4.694 35.441 1.00 98.06 84 GLY A CA 1
ATOM 652 C C . GLY A 1 84 ? -20.614 4.459 35.071 1.00 98.06 84 GLY A C 1
ATOM 653 O O . GLY A 1 84 ? -20.184 4.659 33.933 1.00 98.06 84 GLY A O 1
ATOM 654 N N . ARG A 1 85 ? -19.846 4.008 36.060 1.00 98.38 85 ARG A N 1
ATOM 655 C CA . ARG A 1 85 ? -18.442 3.619 35.962 1.00 98.38 85 ARG A CA 1
ATOM 656 C C . ARG A 1 85 ? -18.305 2.144 36.322 1.00 98.38 85 ARG A C 1
ATOM 658 O O . ARG A 1 85 ? -18.701 1.732 37.403 1.00 98.38 85 ARG A O 1
ATOM 665 N N . HIS A 1 86 ? -17.728 1.354 35.426 1.00 97.88 86 HIS A N 1
ATOM 666 C CA . HIS A 1 86 ? -17.416 -0.055 35.646 1.00 97.88 86 HIS A CA 1
ATOM 667 C C . HIS A 1 86 ? -15.906 -0.257 35.580 1.00 97.88 86 HIS A C 1
ATOM 669 O O . HIS A 1 86 ? -15.291 0.006 34.547 1.00 97.88 86 HIS A O 1
ATOM 675 N N . GLU A 1 87 ? -15.324 -0.726 36.675 1.00 97.44 87 GLU A N 1
ATOM 676 C CA . GLU A 1 87 ? -13.921 -1.102 36.775 1.00 97.44 87 GLU A CA 1
ATOM 677 C C . GLU A 1 87 ? -13.810 -2.615 36.966 1.00 97.44 87 GLU A C 1
ATOM 679 O O . GLU A 1 87 ? -14.493 -3.179 37.819 1.00 97.44 87 GLU A O 1
ATOM 684 N N . LEU A 1 88 ? -12.975 -3.275 36.163 1.00 95.44 88 LEU A N 1
ATOM 685 C CA . LEU A 1 88 ? -12.720 -4.711 36.274 1.00 95.44 88 LEU A CA 1
ATOM 686 C C . LEU A 1 88 ? -11.299 -5.041 35.818 1.00 95.44 88 LEU A C 1
ATOM 688 O O . LEU A 1 88 ? -10.940 -4.795 34.661 1.00 95.44 88 LEU A O 1
ATOM 692 N N . HIS A 1 89 ? -10.502 -5.624 36.716 1.00 94.19 89 HIS A N 1
ATOM 693 C CA . HIS A 1 89 ? -9.088 -5.942 36.490 1.00 94.19 89 HIS A CA 1
ATOM 694 C C . HIS A 1 89 ? -8.299 -4.723 35.961 1.00 94.19 89 HIS A C 1
ATOM 696 O O . HIS A 1 89 ? -7.522 -4.830 35.011 1.00 94.19 89 HIS A O 1
ATOM 702 N N . GLY A 1 90 ? -8.581 -3.537 36.515 1.00 93.31 90 GLY A N 1
ATOM 703 C CA . GLY A 1 90 ? -7.995 -2.251 36.118 1.00 93.31 90 GLY A CA 1
ATOM 704 C C . GLY A 1 90 ? -8.529 -1.643 34.813 1.00 93.31 90 GLY A C 1
ATOM 705 O O . GLY A 1 90 ? -8.197 -0.502 34.499 1.00 93.31 90 GLY A O 1
ATOM 706 N N . ASN A 1 91 ? -9.362 -2.353 34.041 1.00 97.06 91 ASN A N 1
ATOM 707 C CA . ASN A 1 91 ? -10.037 -1.764 32.884 1.00 97.06 91 ASN A CA 1
ATOM 708 C C . ASN A 1 91 ? -11.191 -0.895 33.372 1.00 97.06 91 ASN A C 1
ATOM 710 O O . ASN A 1 91 ? -12.031 -1.374 34.129 1.00 97.06 91 ASN A O 1
ATOM 714 N N . VAL A 1 92 ? -11.275 0.343 32.898 1.00 98.25 92 VAL A N 1
ATOM 715 C CA . VAL A 1 92 ? -12.282 1.313 33.330 1.00 98.25 92 VAL A CA 1
ATOM 716 C C . VAL A 1 92 ? -13.174 1.679 32.156 1.00 98.25 92 VAL A C 1
ATOM 718 O O . VAL A 1 92 ? -12.706 2.188 31.142 1.00 98.25 92 VAL A O 1
ATOM 721 N N . TYR A 1 93 ? -14.474 1.467 32.306 1.00 98.56 93 TYR A N 1
ATOM 722 C CA . TYR A 1 93 ? -15.495 2.005 31.420 1.00 98.56 93 TYR A CA 1
ATOM 723 C C . TYR A 1 93 ? -16.309 3.073 32.146 1.00 98.56 93 TYR A C 1
ATOM 725 O O . TYR A 1 93 ? -16.741 2.844 33.272 1.00 98.56 93 TYR A O 1
ATOM 733 N N . VAL A 1 94 ? -16.547 4.208 31.499 1.00 98.69 94 VAL A N 1
ATOM 734 C CA . VAL A 1 94 ? -17.446 5.269 31.968 1.00 98.69 94 VAL A CA 1
ATOM 735 C C . VAL A 1 94 ? -18.406 5.594 30.836 1.00 98.69 94 VAL A C 1
ATOM 737 O O . VAL A 1 94 ? -17.965 5.989 29.759 1.00 98.69 94 VAL A O 1
ATOM 740 N N . GLY A 1 95 ? -19.702 5.419 31.054 1.00 98.38 95 GLY A N 1
ATOM 741 C CA . GLY A 1 95 ? -20.696 5.632 30.007 1.00 98.38 95 GLY A CA 1
ATOM 742 C C . GLY A 1 95 ? -22.065 5.102 30.381 1.00 98.38 95 GLY A C 1
ATOM 743 O O . GLY A 1 95 ? -22.325 4.812 31.552 1.00 98.38 95 GLY A O 1
ATOM 744 N N . ASP A 1 96 ? -22.929 4.980 29.382 1.00 98.38 96 ASP A N 1
ATOM 745 C CA . ASP A 1 96 ? -24.293 4.517 29.582 1.00 98.38 96 ASP A CA 1
ATOM 746 C C . ASP A 1 96 ? -24.389 2.988 29.613 1.00 98.38 96 ASP A C 1
ATOM 748 O O . ASP A 1 96 ? -23.613 2.236 29.013 1.00 98.38 96 ASP A O 1
ATOM 752 N N . PHE A 1 97 ? -25.385 2.512 30.344 1.00 98.38 97 PHE A N 1
ATOM 753 C CA . PHE A 1 97 ? -25.714 1.109 30.473 1.00 98.38 97 PHE A CA 1
ATOM 754 C C . PHE A 1 97 ? -27.193 0.883 30.199 1.00 98.38 97 PHE A C 1
ATOM 756 O O . PHE A 1 97 ? -28.042 1.720 30.500 1.00 98.38 97 PHE A O 1
ATOM 763 N N . LEU A 1 98 ? -27.503 -0.291 29.662 1.00 97.38 98 LEU A N 1
ATOM 764 C CA . LEU A 1 98 ? -28.862 -0.777 29.489 1.00 97.38 98 LEU A CA 1
ATOM 765 C C . LEU A 1 98 ? -28.893 -2.266 29.832 1.00 97.38 98 LEU A C 1
ATOM 767 O O . LEU A 1 98 ? -28.204 -3.061 29.189 1.00 97.38 98 LEU A O 1
ATOM 771 N N . ALA A 1 99 ? -29.680 -2.633 30.848 1.00 95.06 99 ALA A N 1
ATOM 772 C CA . ALA A 1 99 ? -29.804 -4.009 31.342 1.00 95.06 99 ALA A CA 1
ATOM 773 C C . ALA A 1 99 ? -28.432 -4.674 31.597 1.00 95.06 99 ALA A C 1
ATOM 775 O O . ALA A 1 99 ? -28.131 -5.754 31.083 1.00 95.06 99 ALA A O 1
ATOM 776 N N . GLY A 1 100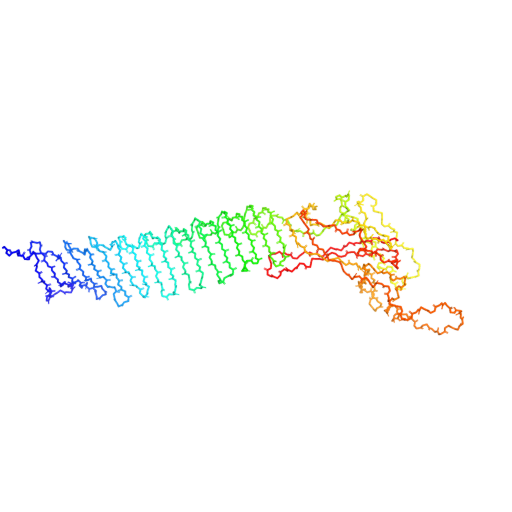 ? -27.553 -3.971 32.319 1.00 94.88 100 GLY A N 1
ATOM 777 C CA . GLY A 1 100 ? -26.214 -4.456 32.676 1.00 94.88 100 GLY A CA 1
ATOM 778 C C . GLY A 1 100 ? -25.164 -4.427 31.567 1.00 94.88 100 GLY A C 1
ATOM 779 O O . GLY A 1 100 ? -23.996 -4.703 31.839 1.00 94.88 100 GLY A O 1
ATOM 780 N N . GLN A 1 101 ? -25.524 -4.061 30.337 1.00 97.19 101 GLN A N 1
ATOM 781 C CA . GLN A 1 101 ? -24.591 -3.990 29.213 1.00 97.19 101 GLN A CA 1
ATOM 782 C C . GLN A 1 101 ? -24.238 -2.546 28.879 1.00 97.19 101 GLN A C 1
ATOM 784 O O . GLN A 1 101 ? -25.088 -1.665 28.962 1.00 97.19 101 GLN A O 1
ATOM 789 N N . LYS A 1 102 ? -22.999 -2.316 28.431 1.00 98.25 102 LYS A N 1
ATOM 790 C CA . LYS A 1 102 ? -22.570 -1.018 27.890 1.00 98.25 102 LYS A CA 1
ATOM 791 C C . LYS A 1 102 ? -23.455 -0.648 26.697 1.00 98.25 102 LYS A C 1
ATOM 793 O O . LYS A 1 102 ? -23.648 -1.471 25.793 1.00 98.25 102 LYS A O 1
ATOM 798 N N . HIS A 1 103 ? -23.994 0.560 26.701 1.00 98.50 103 HIS A N 1
ATOM 799 C CA . HIS A 1 103 ? -24.916 1.071 25.690 1.00 98.50 103 HIS A CA 1
ATOM 800 C C . HIS A 1 103 ? -24.715 2.587 25.539 1.00 98.50 103 HIS A C 1
ATOM 802 O O . HIS A 1 103 ? -23.969 3.173 26.311 1.00 98.50 103 HIS A O 1
ATOM 808 N N . GLY A 1 104 ? -25.334 3.233 24.550 1.00 98.19 104 GLY A N 1
ATOM 809 C CA . GLY A 1 104 ? -25.293 4.696 24.436 1.00 98.19 104 GLY A CA 1
ATOM 810 C C . GLY A 1 104 ? -23.882 5.227 24.181 1.00 98.19 104 GLY A C 1
ATOM 811 O O . GLY A 1 104 ? -23.190 4.704 23.311 1.00 98.19 104 GLY A O 1
ATOM 812 N N . GLN A 1 105 ? -23.458 6.268 24.897 1.00 98.50 105 GLN A N 1
ATOM 813 C CA . GLN A 1 105 ? -22.109 6.831 24.771 1.00 98.50 105 GLN A CA 1
ATOM 814 C C . GLN A 1 105 ? -21.206 6.348 25.904 1.00 98.50 105 GLN A C 1
ATOM 816 O O . GLN A 1 105 ? -21.641 6.188 27.043 1.00 98.50 105 GLN A O 1
ATOM 821 N N . GLY A 1 106 ? -19.921 6.138 25.619 1.00 98.44 106 GLY A N 1
ATOM 822 C CA . GLY A 1 106 ? -18.979 5.811 26.682 1.00 98.44 106 GLY A CA 1
ATOM 823 C C . GLY A 1 106 ? -17.519 5.754 26.273 1.00 98.44 106 GLY A C 1
ATOM 824 O O . GLY A 1 106 ? -17.172 5.596 25.101 1.00 98.44 106 GLY A O 1
ATOM 825 N N . VAL A 1 107 ? -16.672 5.831 27.294 1.00 98.75 107 VAL A N 1
ATOM 826 C CA . VAL A 1 107 ? -15.216 5.764 27.228 1.00 98.75 107 VAL A CA 1
ATOM 827 C C . VAL A 1 107 ? -14.751 4.481 27.907 1.00 98.75 107 VAL A C 1
ATOM 829 O O . VAL A 1 107 ? -15.082 4.233 29.064 1.00 98.75 107 VAL A O 1
ATOM 832 N N . LEU A 1 108 ? -13.973 3.665 27.206 1.00 98.69 108 LEU A N 1
ATOM 833 C CA . LEU A 1 108 ? -13.265 2.509 27.744 1.00 98.69 108 LEU A CA 1
ATOM 834 C C . LEU A 1 108 ? -11.766 2.795 27.731 1.00 98.69 108 LEU A C 1
ATOM 836 O O . LEU A 1 108 ? -11.200 3.013 26.667 1.00 98.69 108 LEU A O 1
ATOM 840 N N . ASN A 1 109 ? -11.128 2.685 28.889 1.00 98.50 109 ASN A N 1
ATOM 841 C CA . ASN A 1 109 ? -9.681 2.656 29.048 1.00 98.50 109 ASN A CA 1
ATOM 842 C C . ASN A 1 109 ? -9.280 1.264 29.532 1.00 98.50 109 ASN A C 1
ATOM 844 O O . ASN A 1 109 ? -9.743 0.813 30.582 1.00 98.50 109 ASN A O 1
ATOM 848 N N . LYS A 1 110 ? -8.447 0.566 28.765 1.00 98.25 110 LYS A N 1
ATOM 849 C CA . LYS A 1 110 ? -7.915 -0.740 29.151 1.00 98.25 110 LYS A CA 1
ATOM 850 C C . LYS A 1 110 ? -6.526 -0.616 29.761 1.00 98.25 110 LYS A C 1
ATOM 852 O O . LYS A 1 110 ? -5.780 0.309 29.449 1.00 98.25 110 LYS A O 1
ATOM 857 N N . THR A 1 111 ? -6.160 -1.590 30.587 1.00 97.50 111 THR A N 1
ATOM 858 C CA . THR A 1 111 ? -4.824 -1.671 31.198 1.00 97.50 111 THR A CA 1
ATOM 859 C C . THR A 1 111 ? -3.711 -1.910 30.184 1.00 97.50 111 THR A C 1
ATOM 861 O O . THR A 1 111 ? -2.574 -1.525 30.436 1.00 97.50 111 THR A O 1
ATOM 864 N N . ASP A 1 112 ? -4.032 -2.491 29.024 1.00 97.06 112 ASP A N 1
ATOM 865 C CA . ASP A 1 112 ? -3.091 -2.654 27.911 1.00 97.06 112 ASP A CA 1
ATOM 866 C C . ASP A 1 112 ? -2.750 -1.327 27.203 1.00 97.06 112 ASP A C 1
ATOM 868 O O . ASP A 1 112 ? -1.816 -1.299 26.410 1.00 97.06 112 ASP A O 1
ATOM 872 N N . GLY A 1 113 ? -3.462 -0.233 27.511 1.00 97.12 113 GLY A N 1
ATOM 873 C CA . GLY A 1 113 ? -3.315 1.086 26.889 1.00 97.12 113 GLY A CA 1
ATOM 874 C C . GLY A 1 113 ? -4.336 1.381 25.785 1.00 97.12 113 GLY A C 1
ATOM 875 O O . GLY A 1 113 ? -4.384 2.505 25.292 1.00 97.12 113 GLY A O 1
ATOM 876 N N . THR A 1 114 ? -5.175 0.411 25.405 1.00 98.25 114 THR A N 1
ATOM 877 C CA . THR A 1 114 ? -6.257 0.605 24.431 1.00 98.25 114 THR A CA 1
ATOM 878 C C . THR A 1 114 ? -7.302 1.563 24.985 1.00 98.25 114 THR A C 1
ATOM 880 O O . THR A 1 114 ? -7.799 1.381 26.101 1.00 98.25 114 THR A O 1
ATOM 883 N N . GLN A 1 115 ? -7.706 2.534 24.172 1.00 98.62 115 GLN A N 1
ATOM 884 C CA . GLN A 1 115 ? -8.758 3.487 24.507 1.00 98.62 115 GLN A CA 1
ATOM 885 C C . GLN A 1 115 ? -9.832 3.481 23.427 1.00 98.62 115 GLN A C 1
ATOM 887 O O . GLN A 1 115 ? -9.522 3.510 22.239 1.00 98.62 115 GLN A O 1
ATOM 892 N N . TYR A 1 116 ? -11.098 3.454 23.831 1.00 98.69 116 TYR A N 1
ATOM 893 C CA . TYR A 1 116 ? -12.228 3.645 22.928 1.00 98.69 116 TYR A CA 1
ATOM 894 C C . TYR A 1 116 ? -13.161 4.709 23.483 1.00 98.69 116 TYR A C 1
ATOM 896 O O . TYR A 1 116 ? -13.588 4.600 24.629 1.00 98.69 116 TYR A O 1
ATOM 904 N N . THR A 1 117 ? -13.532 5.676 22.654 1.00 98.75 117 THR A N 1
ATOM 905 C CA . THR A 1 117 ? -14.533 6.698 22.969 1.00 98.75 117 THR A CA 1
ATOM 906 C C . THR A 1 117 ? -15.549 6.724 21.847 1.00 98.75 117 THR A C 1
ATOM 908 O O . THR A 1 117 ? -15.182 6.972 20.704 1.00 98.75 117 THR A O 1
ATOM 911 N N . GLY A 1 118 ? -16.820 6.488 22.147 1.00 98.50 118 GLY A N 1
ATOM 912 C CA . GLY A 1 118 ? -17.861 6.543 21.128 1.00 98.50 118 GLY A CA 1
ATOM 913 C C . GLY A 1 118 ? -19.117 5.805 21.536 1.00 98.50 118 GLY A C 1
ATOM 914 O O . GLY A 1 118 ? -19.367 5.584 22.726 1.00 98.50 118 GLY A O 1
ATOM 915 N N . SER A 1 119 ? -19.890 5.400 20.532 1.00 98.50 119 SER A N 1
ATOM 916 C CA . SER A 1 119 ? -21.185 4.771 20.772 1.00 98.50 119 SER A CA 1
ATOM 917 C C . SER A 1 119 ? -21.065 3.260 21.023 1.00 98.50 119 SER A C 1
ATOM 919 O O . SER A 1 119 ? -20.130 2.582 20.580 1.00 98.50 119 SER A O 1
ATOM 921 N N . TRP A 1 120 ? -22.014 2.728 21.785 1.00 98.62 120 TRP A N 1
ATOM 922 C CA . TRP A 1 120 ? -22.065 1.345 22.237 1.00 98.62 120 TRP A CA 1
ATOM 923 C C . TRP A 1 120 ? -23.461 0.773 22.030 1.00 98.62 120 TRP A C 1
ATOM 925 O O . TRP A 1 120 ? -24.466 1.433 22.291 1.00 98.62 120 TRP A O 1
ATOM 935 N N . ALA A 1 121 ? -23.528 -0.491 21.625 1.00 98.31 121 ALA A N 1
ATOM 936 C CA . ALA A 1 121 ? -24.771 -1.243 21.563 1.00 98.31 121 ALA A CA 1
ATOM 937 C C . ALA A 1 121 ? -24.528 -2.675 22.045 1.00 98.31 121 ALA A C 1
ATOM 939 O O . ALA A 1 121 ? -23.729 -3.405 21.460 1.00 98.31 121 ALA A O 1
ATOM 940 N N . HIS A 1 122 ? -25.219 -3.072 23.118 1.00 96.75 122 HIS A N 1
ATOM 941 C CA . HIS A 1 122 ? -25.169 -4.428 23.684 1.00 96.75 122 HIS A CA 1
ATOM 942 C C . HIS A 1 122 ? -23.739 -4.903 23.984 1.00 96.75 122 HIS A C 1
ATOM 944 O O . HIS A 1 122 ? -23.328 -5.996 23.607 1.00 96.75 122 HIS A O 1
ATOM 950 N N . GLY A 1 123 ? -22.940 -4.036 24.614 1.00 97.31 123 GLY A N 1
ATOM 951 C CA . GLY A 1 123 ? -21.549 -4.340 24.954 1.00 97.31 123 GLY A CA 1
ATOM 952 C C . GLY A 1 123 ? -20.550 -4.219 23.799 1.00 97.31 123 GLY A C 1
ATOM 953 O O . GLY A 1 123 ? -19.351 -4.334 24.051 1.00 97.31 123 GLY A O 1
ATOM 954 N N . LEU A 1 124 ? -21.005 -3.949 22.570 1.00 98.19 124 LEU A N 1
ATOM 955 C CA . LEU A 1 124 ? -20.159 -3.845 21.381 1.00 98.19 124 LEU A CA 1
ATOM 956 C C . LEU A 1 124 ? -19.948 -2.384 20.965 1.00 98.19 124 LEU A C 1
ATOM 958 O O . LEU A 1 124 ? -20.848 -1.558 21.127 1.00 98.19 124 LEU A O 1
ATOM 962 N N . TYR A 1 125 ? -18.793 -2.073 20.367 1.00 98.25 125 TYR A N 1
ATOM 963 C CA . TYR A 1 125 ? -18.602 -0.783 19.688 1.00 98.25 125 TYR A CA 1
ATOM 964 C C . TYR A 1 125 ? -19.579 -0.689 18.512 1.00 98.25 125 TYR A C 1
ATOM 966 O O . TYR A 1 125 ? -19.711 -1.646 17.735 1.00 98.25 125 TYR A O 1
ATOM 974 N N . SER A 1 126 ? -20.260 0.444 18.389 1.00 98.31 126 SER A N 1
ATOM 975 C CA . SER A 1 126 ? -21.286 0.677 17.373 1.00 98.31 126 SER A CA 1
ATOM 976 C C . SER A 1 126 ? -21.380 2.165 17.048 1.00 98.31 126 SER A C 1
ATOM 978 O O . SER A 1 126 ? -21.087 2.985 17.905 1.00 98.31 126 SER A O 1
ATOM 980 N N . GLY A 1 127 ? -21.844 2.523 15.850 1.00 98.12 127 GLY A N 1
ATOM 981 C CA . GLY A 1 127 ? -21.973 3.929 15.447 1.00 98.12 127 GLY A CA 1
ATOM 982 C C . GLY A 1 127 ? -20.616 4.631 15.377 1.00 98.12 127 GLY A C 1
ATOM 983 O O . GLY A 1 127 ? -19.600 3.979 15.177 1.00 98.12 127 GLY A O 1
ATOM 984 N N . GLU A 1 128 ? -20.590 5.949 15.539 1.00 98.56 128 GLU A N 1
ATOM 985 C CA . GLU A 1 128 ? -19.337 6.711 15.498 1.00 98.56 128 GLU A CA 1
ATOM 986 C C . GLU A 1 128 ? -18.498 6.499 16.765 1.00 98.56 128 GLU A C 1
ATOM 988 O O . GLU A 1 128 ? -19.034 6.436 17.883 1.00 98.56 128 GLU A O 1
ATOM 993 N N . GLY A 1 129 ? -17.179 6.431 16.587 1.00 98.56 129 GLY A N 1
ATOM 994 C CA . GLY A 1 129 ? -16.223 6.366 17.682 1.00 98.56 129 GLY A CA 1
ATOM 995 C C . GLY A 1 129 ? -14.768 6.548 17.255 1.00 98.56 129 GLY A C 1
ATOM 996 O O . GLY A 1 129 ? -14.428 6.582 16.073 1.00 98.56 129 GLY A O 1
ATOM 997 N N . THR A 1 130 ? -13.906 6.622 18.262 1.00 98.81 130 THR A N 1
ATOM 998 C CA . THR A 1 130 ? -12.452 6.689 18.143 1.00 98.81 130 THR A CA 1
ATOM 999 C C . THR A 1 130 ? -11.842 5.539 18.930 1.00 98.81 130 THR A C 1
ATOM 1001 O O . THR A 1 130 ? -12.095 5.409 20.127 1.00 98.81 130 THR A O 1
ATOM 1004 N N . LEU A 1 131 ? -11.023 4.723 18.271 1.00 98.75 131 LEU A N 1
ATOM 1005 C CA . LEU A 1 131 ? -10.222 3.664 18.880 1.00 98.75 131 LEU A CA 1
ATOM 1006 C C . LEU A 1 131 ? -8.744 4.041 18.775 1.00 98.75 131 LEU A C 1
ATOM 1008 O O . LEU A 1 131 ? -8.247 4.228 17.671 1.00 98.75 131 LEU A O 1
ATOM 1012 N N . CYS A 1 132 ? -8.047 4.096 19.904 1.00 98.44 132 CYS A N 1
ATOM 1013 C CA . CYS A 1 132 ? -6.598 4.265 19.976 1.00 98.44 132 CYS A CA 1
ATOM 1014 C C . CYS A 1 132 ? -5.975 2.991 20.550 1.00 98.44 132 CYS A C 1
ATOM 1016 O O . CYS A 1 132 ? -6.397 2.508 21.605 1.00 98.44 132 CYS A O 1
ATOM 1018 N N . LEU A 1 133 ? -4.974 2.450 19.863 1.00 98.06 133 LEU A N 1
ATOM 1019 C CA . LEU A 1 133 ? -4.214 1.285 20.300 1.00 98.06 133 LEU A CA 1
ATOM 1020 C C . LEU A 1 133 ? -2.898 1.709 20.973 1.00 98.06 133 LEU A C 1
ATOM 1022 O O . LEU A 1 133 ? -2.374 2.786 20.681 1.00 98.06 133 LEU A O 1
ATOM 1026 N N . PRO A 1 134 ? -2.302 0.847 21.817 1.00 97.06 134 PRO A N 1
ATOM 1027 C CA . PRO A 1 134 ? -1.024 1.136 22.478 1.00 97.06 134 PRO A CA 1
ATOM 1028 C C . PRO A 1 134 ? 0.140 1.369 21.505 1.00 97.06 134 PRO A C 1
ATOM 1030 O O . PRO A 1 134 ? 1.113 2.028 21.858 1.00 97.06 134 PRO A O 1
ATOM 1033 N N . SER A 1 135 ? 0.042 0.847 20.277 1.00 96.19 135 SER A N 1
ATOM 1034 C CA . SER A 1 135 ? 1.022 1.070 19.207 1.00 96.19 135 SER A CA 1
ATOM 1035 C C . SER A 1 135 ? 1.017 2.498 18.650 1.00 96.19 135 SER A C 1
ATOM 1037 O O . SER A 1 135 ? 1.906 2.842 17.877 1.00 96.19 135 SER A O 1
ATOM 1039 N N . GLY A 1 136 ? 0.018 3.315 19.002 1.00 96.19 136 GLY A N 1
ATOM 1040 C CA . GLY A 1 136 ? -0.246 4.613 18.382 1.00 96.19 136 GLY A CA 1
ATOM 1041 C C . GLY A 1 136 ? -1.193 4.544 17.181 1.00 96.19 136 GLY A C 1
ATOM 1042 O O . GLY A 1 136 ? -1.616 5.594 16.700 1.00 96.19 136 GLY A O 1
ATOM 1043 N N . ASP A 1 137 ? -1.565 3.340 16.725 1.00 98.06 137 ASP A N 1
ATOM 1044 C CA . ASP A 1 137 ? -2.585 3.157 15.688 1.00 98.06 137 ASP A CA 1
ATOM 1045 C C . ASP A 1 137 ? -3.926 3.720 16.178 1.00 98.06 137 ASP A C 1
ATOM 1047 O O . ASP A 1 137 ? -4.342 3.492 17.321 1.00 98.06 137 ASP A O 1
ATOM 1051 N N . ARG A 1 138 ? -4.617 4.451 15.306 1.00 98.56 138 ARG A N 1
ATOM 1052 C CA . ARG A 1 138 ? -5.858 5.148 15.626 1.00 98.56 138 ARG A CA 1
ATOM 1053 C C . ARG A 1 138 ? -6.861 5.009 14.494 1.00 98.56 138 ARG A C 1
ATOM 1055 O O . ARG A 1 138 ? -6.543 5.271 13.342 1.00 98.56 138 ARG A O 1
ATOM 1062 N N . TYR A 1 139 ? -8.097 4.683 14.844 1.00 98.75 139 TYR A N 1
ATOM 1063 C CA . TYR A 1 139 ? -9.232 4.727 13.930 1.00 98.75 139 TYR A CA 1
ATOM 1064 C C . TYR A 1 139 ? -10.283 5.714 14.428 1.00 98.75 139 TYR A C 1
ATOM 1066 O O . TYR A 1 139 ? -10.635 5.685 15.608 1.00 98.75 139 TYR A O 1
ATOM 1074 N N . VAL A 1 140 ? -10.802 6.547 13.528 1.00 98.81 140 VAL A N 1
ATOM 1075 C CA . VAL A 1 140 ? -11.915 7.472 13.767 1.00 98.81 140 VAL A CA 1
ATOM 1076 C C . VAL A 1 140 ? -12.973 7.239 12.695 1.00 98.81 140 VAL A C 1
ATOM 1078 O O . VAL A 1 140 ? -12.691 7.405 11.511 1.00 98.81 140 VAL A O 1
ATOM 1081 N N . GLY A 1 141 ? -14.188 6.876 13.092 1.00 98.56 141 GLY A N 1
ATOM 1082 C CA . GLY A 1 141 ? -15.301 6.688 12.162 1.00 98.56 141 GLY A CA 1
ATOM 1083 C C . GLY A 1 141 ? -16.334 5.697 12.673 1.00 98.56 141 GLY A C 1
ATOM 1084 O O . GLY A 1 141 ? -16.440 5.440 13.876 1.00 98.56 141 GLY A O 1
ATOM 1085 N N . GLY A 1 142 ? -17.074 5.101 11.741 1.00 98.44 142 GLY A N 1
ATOM 1086 C CA . GLY A 1 142 ? -18.158 4.188 12.073 1.00 98.44 142 GLY A CA 1
ATOM 1087 C C . GLY A 1 142 ? -17.687 2.804 12.538 1.00 98.44 142 GLY A C 1
ATOM 1088 O O . GLY A 1 142 ? -16.684 2.254 12.072 1.00 98.44 142 GLY A O 1
ATOM 1089 N N . PHE A 1 143 ? -18.458 2.216 13.448 1.00 98.69 143 PHE A N 1
ATOM 1090 C CA . PHE A 1 143 ? -18.309 0.867 13.976 1.00 98.69 143 PHE A CA 1
ATOM 1091 C C . PHE A 1 143 ? -19.611 0.079 13.839 1.00 98.69 143 PHE A C 1
ATOM 1093 O O . PHE A 1 143 ? -20.714 0.593 14.041 1.00 98.69 143 PHE A O 1
ATOM 1100 N N . ARG A 1 144 ? -19.482 -1.223 13.590 1.00 98.38 144 ARG A N 1
ATOM 1101 C CA . ARG A 1 144 ? -20.574 -2.194 13.674 1.00 98.38 144 ARG A CA 1
ATOM 1102 C C . ARG A 1 144 ? -20.059 -3.476 14.311 1.00 98.38 144 ARG A C 1
ATOM 1104 O O . ARG A 1 144 ? -19.236 -4.174 13.722 1.00 98.38 144 ARG A O 1
ATOM 1111 N N . ALA A 1 145 ? -20.544 -3.786 15.513 1.00 97.06 145 ALA A N 1
ATOM 1112 C CA . ALA A 1 145 ? -20.153 -4.978 16.269 1.00 97.06 145 ALA A CA 1
ATOM 1113 C C . ALA A 1 145 ? -18.619 -5.123 16.402 1.00 97.06 145 ALA A C 1
ATOM 1115 O O . ALA A 1 145 ? -18.047 -6.138 16.009 1.00 97.06 145 ALA A O 1
ATOM 1116 N N . HIS A 1 146 ? -17.959 -4.080 16.925 1.00 97.44 146 HIS A N 1
ATOM 1117 C CA . HIS A 1 146 ? -16.493 -3.947 17.054 1.00 97.44 146 HIS A CA 1
ATOM 1118 C C . HIS A 1 146 ? -15.679 -3.774 15.766 1.00 97.44 146 HIS A C 1
ATOM 1120 O O . HIS A 1 146 ? -14.480 -3.518 15.861 1.00 97.44 146 HIS A O 1
ATOM 1126 N N . LYS A 1 147 ? -16.280 -3.876 14.579 1.00 98.25 147 LYS A N 1
ATOM 1127 C CA . LYS A 1 147 ? -15.561 -3.742 13.304 1.00 98.25 147 LYS A CA 1
ATOM 1128 C C . LYS A 1 147 ? -15.722 -2.346 12.719 1.00 98.25 147 LYS A C 1
ATOM 1130 O O . LYS A 1 147 ? -16.807 -1.782 12.821 1.00 98.25 147 LYS A O 1
ATOM 1135 N N . PHE A 1 148 ? -14.678 -1.834 12.070 1.00 98.50 148 PHE A N 1
ATOM 1136 C CA . PHE A 1 148 ? -14.752 -0.597 11.286 1.00 98.50 148 PHE A CA 1
ATOM 1137 C C . PHE A 1 148 ? -15.798 -0.742 10.177 1.00 98.50 148 PHE A C 1
ATOM 1139 O O . PHE A 1 148 ? -15.891 -1.797 9.537 1.00 98.50 148 PHE A O 1
ATOM 1146 N N . HIS A 1 149 ? -16.618 0.284 9.988 1.00 98.44 149 HIS A N 1
ATOM 1147 C CA . HIS A 1 149 ? -17.730 0.259 9.049 1.00 98.44 149 HIS A CA 1
ATOM 1148 C C . HIS A 1 149 ? -18.125 1.671 8.618 1.00 98.44 149 HIS A C 1
ATOM 1150 O O . HIS A 1 149 ? -18.085 2.596 9.422 1.00 98.44 149 HIS A O 1
ATOM 1156 N N . GLY A 1 150 ? -18.574 1.827 7.374 1.00 98.25 150 GLY A N 1
ATOM 1157 C CA . GLY A 1 150 ? -18.904 3.140 6.828 1.00 98.25 150 GLY A CA 1
ATOM 1158 C C . GLY A 1 150 ? -17.646 3.968 6.575 1.00 98.25 150 GLY A C 1
ATOM 1159 O O . GLY A 1 150 ? -16.578 3.412 6.335 1.00 98.25 150 GLY A O 1
ATOM 1160 N N . ARG A 1 151 ? -17.766 5.295 6.590 1.00 98.38 151 ARG A N 1
ATOM 1161 C CA . ARG A 1 151 ? -16.615 6.181 6.384 1.00 98.38 151 ARG A CA 1
ATOM 1162 C C . ARG A 1 151 ? -15.757 6.245 7.651 1.00 98.38 151 ARG A C 1
ATOM 1164 O O . ARG A 1 151 ? -16.292 6.327 8.756 1.00 98.38 151 ARG A O 1
ATOM 1171 N N . GLY A 1 152 ? -14.441 6.262 7.482 1.00 98.50 152 GLY A N 1
ATOM 1172 C CA . GLY A 1 152 ? -13.503 6.451 8.580 1.00 98.50 152 GLY A CA 1
ATOM 1173 C C . GLY A 1 152 ? -12.097 6.813 8.119 1.00 98.50 152 GLY A C 1
ATOM 1174 O O . GLY A 1 152 ? -11.767 6.732 6.935 1.00 98.50 152 GLY A O 1
ATOM 1175 N N . VAL A 1 153 ? -11.279 7.200 9.091 1.00 98.81 153 VAL A N 1
ATOM 1176 C CA . VAL A 1 153 ? -9.849 7.480 8.957 1.00 98.81 153 VAL A CA 1
ATOM 1177 C C . VAL A 1 153 ? -9.093 6.492 9.835 1.00 98.81 153 VAL A C 1
ATOM 1179 O O . VAL A 1 153 ? -9.404 6.348 11.019 1.00 98.81 153 VAL A O 1
ATOM 1182 N N . HIS A 1 154 ? -8.114 5.802 9.261 1.00 98.62 154 HIS A N 1
ATOM 1183 C CA . HIS A 1 154 ? -7.268 4.833 9.944 1.00 98.62 154 HIS A CA 1
ATOM 1184 C C . HIS A 1 154 ? -5.802 5.239 9.806 1.00 98.62 154 HIS A C 1
ATOM 1186 O O . HIS A 1 154 ? -5.186 5.072 8.755 1.00 98.62 154 HIS A O 1
ATOM 1192 N N . ASP A 1 155 ? -5.256 5.768 10.894 1.00 98.44 155 ASP A N 1
ATOM 1193 C CA . ASP A 1 155 ? -3.853 6.123 11.037 1.00 98.44 155 ASP A CA 1
ATOM 1194 C C . ASP A 1 155 ? -3.099 4.945 11.656 1.00 98.44 155 ASP A C 1
ATOM 1196 O O . ASP A 1 155 ? -3.394 4.533 12.778 1.00 98.44 155 ASP A O 1
ATOM 1200 N N . GLN A 1 156 ? -2.092 4.422 10.964 1.00 97.81 156 GLN A N 1
ATOM 1201 C CA . GLN A 1 156 ? -1.240 3.338 11.453 1.00 97.81 156 GLN A CA 1
ATOM 1202 C C . GLN A 1 156 ? 0.240 3.731 11.378 1.00 97.81 156 GLN A C 1
ATOM 1204 O O . GLN A 1 156 ? 0.972 3.228 10.517 1.00 97.81 156 GLN A O 1
ATOM 1209 N N . PRO A 1 157 ? 0.727 4.594 12.294 1.00 96.19 157 PRO A N 1
ATOM 1210 C CA . PRO A 1 157 ? 2.139 4.971 12.343 1.00 96.19 157 PRO A CA 1
ATOM 1211 C C . PRO A 1 157 ? 3.069 3.760 12.484 1.00 96.19 157 PRO A C 1
ATOM 1213 O O . PRO A 1 157 ? 4.156 3.749 11.920 1.00 96.19 157 PRO A O 1
ATOM 1216 N N . SER A 1 158 ? 2.620 2.697 13.166 1.00 94.31 158 SER A N 1
ATOM 1217 C CA . SER A 1 158 ? 3.386 1.451 13.320 1.00 94.31 158 SER A CA 1
ATOM 1218 C C . SER A 1 158 ? 3.708 0.743 11.996 1.00 94.31 158 SER A C 1
ATOM 1220 O O . SER A 1 158 ? 4.603 -0.101 11.952 1.00 94.31 158 SER A O 1
ATOM 1222 N N . LYS A 1 159 ? 2.985 1.079 10.920 1.00 95.19 159 LYS A N 1
ATOM 1223 C CA . LYS A 1 159 ? 3.138 0.521 9.571 1.00 95.19 159 LYS A CA 1
ATOM 1224 C C . LYS A 1 159 ? 3.398 1.588 8.506 1.00 95.19 159 LYS A C 1
ATOM 1226 O O . LYS A 1 159 ? 3.331 1.258 7.325 1.00 95.19 159 LYS A O 1
ATOM 1231 N N . ALA A 1 160 ? 3.652 2.838 8.905 1.00 95.81 160 ALA A N 1
ATOM 1232 C CA . ALA A 1 160 ? 3.792 3.972 7.990 1.00 95.81 160 ALA A CA 1
ATOM 1233 C C . ALA A 1 160 ? 2.617 4.070 6.987 1.00 95.81 160 ALA A C 1
ATOM 1235 O O . ALA A 1 160 ? 2.826 4.253 5.787 1.00 95.81 160 ALA A O 1
ATOM 1236 N N . MET A 1 161 ? 1.383 3.870 7.471 1.00 97.31 161 MET A N 1
ATOM 1237 C CA . MET A 1 161 ? 0.170 3.803 6.646 1.00 97.31 161 MET A CA 1
ATOM 1238 C C . MET A 1 161 ? -0.912 4.753 7.167 1.00 97.31 161 MET A C 1
ATOM 1240 O O . MET A 1 161 ? -1.170 4.813 8.368 1.00 97.31 161 MET A O 1
ATOM 1244 N N . HIS A 1 162 ? -1.582 5.444 6.251 1.00 98.44 162 HIS A N 1
ATOM 1245 C CA . HIS A 1 162 ? -2.750 6.280 6.503 1.00 98.44 162 HIS A CA 1
ATOM 1246 C C . HIS A 1 162 ? -3.828 5.957 5.467 1.00 98.44 162 HIS A C 1
ATOM 1248 O O . HIS A 1 162 ? -3.538 5.848 4.278 1.00 98.44 162 HIS A O 1
ATOM 1254 N N . TYR A 1 163 ? -5.071 5.780 5.904 1.00 98.69 163 TYR A N 1
ATOM 1255 C CA . TYR A 1 163 ? -6.196 5.536 5.007 1.00 98.69 163 TYR A CA 1
ATOM 1256 C C . TYR A 1 163 ? -7.399 6.386 5.392 1.00 98.69 163 TYR A C 1
ATOM 1258 O O . TYR A 1 163 ? -7.836 6.346 6.541 1.00 98.69 163 TYR A O 1
ATOM 1266 N N . GLU A 1 164 ? -7.992 7.061 4.414 1.00 98.75 164 GLU A N 1
ATOM 1267 C CA . GLU A 1 164 ? -9.290 7.717 4.535 1.00 98.75 164 GLU A CA 1
ATOM 1268 C C . GLU A 1 164 ? -10.244 7.144 3.488 1.00 98.75 164 GLU A C 1
ATOM 1270 O O . GLU A 1 164 ? -9.998 7.210 2.287 1.00 98.75 164 GLU A O 1
ATOM 1275 N N . GLY A 1 165 ? -11.372 6.589 3.922 1.00 98.50 165 GLY A N 1
ATOM 1276 C CA . GLY A 1 165 ? -12.327 6.017 2.981 1.00 98.50 165 GLY A CA 1
ATOM 1277 C C . GLY A 1 165 ? -13.409 5.196 3.648 1.00 98.50 165 GLY A C 1
ATOM 1278 O O . GLY A 1 165 ? -13.745 5.399 4.817 1.00 98.50 165 GLY A O 1
ATOM 1279 N N . TYR A 1 166 ? -13.985 4.283 2.876 1.00 98.56 166 TYR A N 1
ATOM 1280 C CA . TYR A 1 166 ? -15.061 3.415 3.327 1.00 98.56 166 TYR A CA 1
ATOM 1281 C C . TYR A 1 166 ? -14.537 2.064 3.843 1.00 98.56 166 TYR A C 1
ATOM 1283 O O . TYR A 1 166 ? -13.540 1.509 3.377 1.00 98.56 166 TYR A O 1
ATOM 1291 N N . PHE A 1 167 ? -15.241 1.520 4.832 1.00 98.69 167 PHE A N 1
ATOM 1292 C CA . PHE A 1 167 ? -14.967 0.237 5.461 1.00 98.69 167 PHE A CA 1
ATOM 1293 C C . PHE A 1 167 ? -16.211 -0.651 5.467 1.00 98.69 167 PHE A C 1
ATOM 1295 O O . PHE A 1 167 ? -17.319 -0.207 5.773 1.00 98.69 167 PHE A O 1
ATOM 1302 N N . GLU A 1 168 ? -16.012 -1.943 5.226 1.00 98.38 168 GLU A N 1
ATOM 1303 C CA . GLU A 1 168 ? -17.032 -2.981 5.345 1.00 98.38 168 GLU A CA 1
ATOM 1304 C C . GLU A 1 168 ? -16.462 -4.148 6.155 1.00 98.38 168 GLU A C 1
ATOM 1306 O O . GLU A 1 168 ? -15.454 -4.751 5.785 1.00 98.38 168 GLU A O 1
ATOM 1311 N N . VAL A 1 169 ? -17.088 -4.464 7.295 1.00 96.19 169 VAL A N 1
ATOM 1312 C CA . VAL A 1 169 ? -16.693 -5.588 8.167 1.00 96.19 169 VAL A CA 1
ATOM 1313 C C . VAL A 1 169 ? -15.199 -5.526 8.561 1.00 96.19 169 VAL A C 1
ATOM 1315 O O . VAL A 1 169 ? -14.526 -6.548 8.697 1.00 96.19 169 VAL A O 1
ATOM 1318 N N . GLY A 1 170 ? -14.680 -4.319 8.802 1.00 96.69 170 GLY A N 1
ATOM 1319 C CA . GLY A 1 170 ? -13.294 -4.082 9.214 1.00 96.69 170 GLY A CA 1
ATOM 1320 C C . GLY A 1 170 ? -12.275 -4.007 8.073 1.00 96.69 170 GLY A C 1
ATOM 1321 O O . GLY A 1 170 ? -11.094 -3.816 8.346 1.00 96.69 170 GLY A O 1
ATOM 1322 N N . LEU A 1 171 ? -12.700 -4.150 6.816 1.00 98.06 171 LEU A N 1
ATOM 1323 C CA . LEU A 1 171 ? -11.832 -4.088 5.639 1.00 98.06 171 LEU A CA 1
ATOM 1324 C C . LEU A 1 171 ? -12.108 -2.818 4.835 1.00 98.06 171 LEU A C 1
ATOM 1326 O O . LEU A 1 171 ? -13.262 -2.414 4.721 1.00 98.06 171 LEU A O 1
ATOM 1330 N N . ARG A 1 172 ? -11.069 -2.230 4.229 1.00 98.44 172 ARG A N 1
ATOM 1331 C CA . ARG A 1 172 ? -11.219 -1.144 3.242 1.00 98.44 172 ARG A CA 1
ATOM 1332 C C . ARG A 1 172 ? -12.140 -1.609 2.109 1.00 98.44 172 ARG A C 1
ATOM 1334 O O . ARG A 1 172 ? -11.964 -2.716 1.590 1.00 98.44 172 ARG A O 1
ATOM 1341 N N . HIS A 1 173 ? -13.132 -0.813 1.745 1.00 98.31 173 HIS A N 1
ATOM 1342 C CA . HIS A 1 173 ? -14.134 -1.181 0.747 1.00 98.31 173 HIS A CA 1
ATOM 1343 C C . HIS A 1 173 ? -14.734 0.073 0.120 1.00 98.31 173 HIS A C 1
ATOM 1345 O O . HIS A 1 173 ? -14.965 1.025 0.841 1.00 98.31 173 HIS A O 1
ATOM 1351 N N . GLY A 1 174 ? -15.056 0.072 -1.172 1.00 97.94 174 GLY A N 1
ATOM 1352 C CA . GLY A 1 174 ? -15.515 1.268 -1.879 1.00 97.94 174 GLY A CA 1
ATOM 1353 C C . GLY A 1 174 ? -14.392 2.286 -2.075 1.00 97.94 174 GLY A C 1
ATOM 1354 O O . GLY A 1 174 ? -13.215 1.946 -1.987 1.00 97.94 174 GLY A O 1
ATOM 1355 N N . TYR A 1 175 ? -14.751 3.535 -2.349 1.00 98.50 175 TYR A N 1
ATOM 1356 C CA . TYR A 1 175 ? -13.781 4.587 -2.646 1.00 98.50 175 TYR A CA 1
ATOM 1357 C C . TYR A 1 175 ? -12.957 4.999 -1.412 1.00 98.50 175 TYR A C 1
ATOM 1359 O O . TYR A 1 175 ? -13.499 5.155 -0.313 1.00 98.50 175 TYR A O 1
ATOM 1367 N N . GLY A 1 176 ? -11.659 5.237 -1.591 1.00 98.44 176 GLY A N 1
ATOM 1368 C CA . GLY A 1 176 ? -10.797 5.793 -0.550 1.00 98.44 176 GLY A CA 1
ATOM 1369 C C . GLY A 1 176 ? -9.439 6.269 -1.057 1.00 98.44 176 GLY A C 1
ATOM 1370 O O . GLY A 1 176 ? -9.049 6.016 -2.196 1.00 98.44 176 GLY A O 1
ATOM 1371 N N . GLU A 1 177 ? -8.720 6.942 -0.168 1.00 98.62 177 GLU A N 1
ATOM 1372 C CA . GLU A 1 177 ? -7.331 7.351 -0.315 1.00 98.62 177 GLU A CA 1
ATOM 1373 C C . GLU A 1 177 ? -6.460 6.560 0.665 1.00 98.62 177 GLU A C 1
ATOM 1375 O O . GLU A 1 177 ? -6.762 6.446 1.853 1.00 98.62 177 GLU A O 1
ATOM 1380 N N . LEU A 1 178 ? -5.374 5.996 0.152 1.00 98.44 178 LEU A N 1
ATOM 1381 C CA . LEU A 1 178 ? -4.373 5.247 0.890 1.00 98.44 178 LEU A CA 1
ATOM 1382 C C . LEU A 1 178 ? -3.016 5.908 0.682 1.00 98.44 178 LEU A C 1
ATOM 1384 O O . LEU A 1 178 ? -2.585 6.105 -0.451 1.00 98.44 178 LEU A O 1
ATOM 1388 N N . GLN A 1 179 ? -2.330 6.182 1.781 1.00 97.88 179 GLN A N 1
ATOM 1389 C CA . GLN A 1 179 ? -0.941 6.601 1.812 1.00 97.88 179 GLN A CA 1
ATOM 1390 C C . GLN A 1 179 ? -0.135 5.541 2.560 1.00 97.88 179 GLN A C 1
ATOM 1392 O O . GLN A 1 179 ? -0.521 5.078 3.634 1.00 97.88 179 GLN A O 1
ATOM 1397 N N . GLU A 1 180 ? 0.984 5.145 1.979 1.00 95.62 180 GLU A N 1
ATOM 1398 C CA . GLU A 1 180 ? 1.903 4.144 2.511 1.00 95.62 180 GLU A CA 1
ATOM 1399 C C . GLU A 1 180 ? 3.326 4.699 2.466 1.00 95.62 180 GLU A C 1
ATOM 1401 O O . GLU A 1 180 ? 3.620 5.624 1.702 1.00 95.62 180 GLU A O 1
ATOM 1406 N N . ARG A 1 181 ? 4.221 4.117 3.272 1.00 93.56 181 ARG A N 1
ATOM 1407 C CA . ARG A 1 181 ? 5.629 4.532 3.365 1.00 93.56 181 ARG A CA 1
ATOM 1408 C C . ARG A 1 181 ? 5.758 6.031 3.670 1.00 93.56 181 ARG A C 1
ATOM 1410 O O . ARG A 1 181 ? 6.456 6.754 2.966 1.00 93.56 181 ARG A O 1
ATOM 1417 N N . ASP A 1 182 ? 5.007 6.498 4.668 1.00 92.12 182 ASP A N 1
ATOM 1418 C CA . ASP A 1 182 ? 4.973 7.906 5.094 1.00 92.12 182 ASP A CA 1
ATOM 1419 C C . ASP A 1 182 ? 4.614 8.884 3.955 1.00 92.12 182 ASP A C 1
ATOM 1421 O O . ASP A 1 182 ? 5.097 10.013 3.895 1.00 92.12 182 ASP A O 1
ATOM 1425 N N . GLY A 1 183 ? 3.752 8.436 3.034 1.00 91.88 183 GLY A N 1
ATOM 1426 C CA . GLY A 1 183 ? 3.263 9.227 1.902 1.00 91.88 183 GLY A CA 1
ATOM 1427 C C . GLY A 1 183 ? 4.075 9.069 0.615 1.00 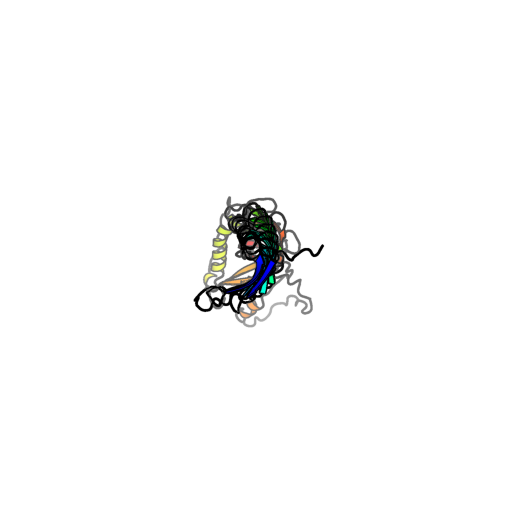91.88 183 GLY A C 1
ATOM 1428 O O . GLY A 1 183 ? 3.672 9.600 -0.419 1.00 91.88 183 GLY A O 1
ATOM 1429 N N . ALA A 1 184 ? 5.169 8.301 0.631 1.00 93.06 184 ALA A N 1
ATOM 1430 C CA . ALA A 1 184 ? 5.945 8.022 -0.574 1.00 93.06 184 ALA A CA 1
ATOM 1431 C C . ALA A 1 184 ? 5.173 7.179 -1.605 1.00 93.06 184 ALA A C 1
ATOM 1433 O O . ALA A 1 184 ? 5.499 7.225 -2.790 1.00 93.06 184 ALA A O 1
ATOM 1434 N N . SER A 1 185 ? 4.168 6.409 -1.183 1.00 94.81 185 SER A N 1
ATOM 1435 C CA . SER A 1 185 ? 3.227 5.731 -2.080 1.00 94.81 185 SER A CA 1
ATOM 1436 C C . SER A 1 185 ? 1.806 6.182 -1.791 1.00 94.81 185 SER A C 1
ATOM 1438 O O . SER A 1 185 ? 1.380 6.188 -0.638 1.00 94.81 185 SER A O 1
ATOM 1440 N N . THR A 1 186 ? 1.061 6.518 -2.837 1.00 96.69 186 THR A N 1
ATOM 1441 C CA . THR A 1 186 ? -0.341 6.916 -2.739 1.00 96.69 186 THR A CA 1
ATOM 1442 C C . THR A 1 186 ? -1.211 6.083 -3.666 1.00 96.69 186 THR A C 1
ATOM 1444 O O . THR A 1 186 ? -0.779 5.638 -4.731 1.00 96.69 186 THR A O 1
ATOM 1447 N N . TYR A 1 187 ? -2.456 5.874 -3.259 1.00 97.38 187 TYR A N 1
ATOM 1448 C CA . TYR A 1 187 ? -3.508 5.317 -4.092 1.00 97.38 187 TYR A CA 1
ATOM 1449 C C . TYR A 1 187 ? -4.824 6.022 -3.792 1.00 97.38 187 TYR A C 1
ATOM 1451 O O . TYR A 1 187 ? -5.214 6.141 -2.634 1.00 97.38 187 TYR A O 1
ATOM 1459 N N . VAL A 1 188 ? -5.529 6.437 -4.837 1.00 98.12 188 VAL A N 1
ATOM 1460 C CA . VAL A 1 188 ? -6.863 7.029 -4.759 1.00 98.12 188 VAL A CA 1
ATOM 1461 C C . VAL A 1 188 ? -7.768 6.268 -5.713 1.00 98.12 188 VAL A C 1
ATOM 1463 O O . VAL A 1 188 ? -7.520 6.257 -6.918 1.00 98.12 188 VAL A O 1
ATOM 1466 N N . GLY A 1 189 ? -8.808 5.623 -5.198 1.00 98.00 189 GLY A N 1
ATOM 1467 C CA . GLY A 1 189 ? -9.707 4.829 -6.030 1.00 98.00 189 GLY A CA 1
ATOM 1468 C C . GLY A 1 189 ? -10.536 3.836 -5.238 1.00 98.00 189 GLY A C 1
ATOM 1469 O O . GLY A 1 189 ? -10.680 3.950 -4.018 1.00 98.00 189 GLY A O 1
ATOM 1470 N N . ASP A 1 190 ? -11.080 2.850 -5.942 1.00 98.12 190 ASP A N 1
ATOM 1471 C CA . ASP A 1 190 ? -11.933 1.838 -5.332 1.00 98.12 190 ASP A CA 1
ATOM 1472 C C . ASP A 1 190 ? -11.127 0.751 -4.597 1.00 98.12 190 ASP A C 1
ATOM 1474 O O . ASP A 1 190 ? -9.987 0.409 -4.929 1.00 98.12 190 ASP A O 1
ATOM 1478 N N . PHE A 1 191 ? -11.750 0.194 -3.562 1.00 98.44 191 PHE A N 1
ATOM 1479 C CA . PHE A 1 191 ? -11.267 -0.939 -2.787 1.00 98.44 191 PHE A CA 1
ATOM 1480 C C . PHE A 1 191 ? -12.333 -2.028 -2.717 1.00 98.44 191 PHE A C 1
ATOM 1482 O O . PHE A 1 191 ? -13.526 -1.759 -2.577 1.00 98.44 191 PHE A O 1
ATOM 1489 N N . GLN A 1 192 ? -11.907 -3.287 -2.714 1.00 98.38 192 GLN A N 1
ATOM 1490 C CA . GLN A 1 192 ? -12.777 -4.427 -2.467 1.00 98.38 192 GLN A CA 1
ATOM 1491 C C . GLN A 1 192 ? -12.104 -5.403 -1.503 1.00 98.38 192 GLN A C 1
ATOM 1493 O O . GLN A 1 192 ? -11.024 -5.931 -1.765 1.00 98.38 192 GLN A O 1
ATOM 1498 N N . ALA A 1 193 ? -12.764 -5.647 -0.368 1.00 96.75 193 ALA A N 1
ATOM 1499 C CA . ALA A 1 193 ? -12.310 -6.579 0.669 1.00 96.75 193 ALA A CA 1
ATOM 1500 C C . ALA A 1 193 ? -10.852 -6.334 1.113 1.00 96.75 193 ALA A C 1
ATOM 1502 O O . ALA A 1 193 ? -10.070 -7.265 1.288 1.00 96.75 193 ALA A O 1
ATOM 1503 N N . GLY A 1 194 ? -10.489 -5.064 1.297 1.00 96.69 194 GLY A N 1
ATOM 1504 C CA . GLY A 1 194 ? -9.176 -4.639 1.770 1.00 96.69 194 GLY A CA 1
ATOM 1505 C C . GLY A 1 194 ? -8.150 -4.356 0.674 1.00 96.69 194 GLY A C 1
ATOM 1506 O O . GLY A 1 194 ? -7.114 -3.778 1.001 1.00 96.69 194 GLY A O 1
ATOM 1507 N N . ARG A 1 195 ? -8.432 -4.710 -0.586 1.00 97.50 195 ARG A N 1
ATOM 1508 C CA . ARG A 1 195 ? -7.500 -4.627 -1.724 1.00 97.50 195 ARG A CA 1
ATOM 1509 C C . ARG A 1 195 ? -7.910 -3.534 -2.703 1.00 97.50 195 ARG A C 1
ATOM 1511 O O . ARG A 1 195 ? -9.107 -3.292 -2.851 1.00 97.50 195 ARG A O 1
ATOM 1518 N N . ARG A 1 196 ? -6.952 -2.897 -3.375 1.00 96.88 196 ARG A N 1
ATOM 1519 C CA . ARG A 1 196 ? -7.211 -1.959 -4.482 1.00 96.88 196 ARG A CA 1
ATOM 1520 C C . ARG A 1 196 ? -7.927 -2.703 -5.609 1.00 96.88 196 ARG A C 1
ATOM 1522 O O . ARG A 1 196 ? -7.549 -3.829 -5.949 1.00 96.88 196 ARG A O 1
ATOM 1529 N N . HIS A 1 197 ? -8.990 -2.112 -6.131 1.00 96.88 197 HIS A N 1
ATOM 1530 C CA . HIS A 1 197 ? -9.853 -2.717 -7.141 1.00 96.88 197 HIS A CA 1
ATOM 1531 C C . HIS A 1 197 ? -10.543 -1.623 -7.964 1.00 96.88 197 HIS A C 1
ATOM 1533 O O . HIS A 1 197 ? -10.509 -0.467 -7.566 1.00 96.88 197 HIS A O 1
ATOM 1539 N N . GLY A 1 198 ? -11.206 -1.961 -9.069 1.00 95.12 198 GLY A N 1
ATOM 1540 C CA . GLY A 1 198 ? -11.986 -0.988 -9.839 1.00 95.12 198 GLY A CA 1
ATOM 1541 C C . GLY A 1 198 ? -11.093 0.056 -10.501 1.00 95.12 198 GLY A C 1
ATOM 1542 O O . GLY A 1 198 ? -10.023 -0.288 -10.984 1.00 95.12 198 GLY A O 1
ATOM 1543 N N . VAL A 1 199 ? -11.515 1.318 -10.563 1.00 94.62 199 VAL A N 1
ATOM 1544 C CA . VAL A 1 199 ? -10.701 2.381 -11.173 1.00 94.62 199 VAL A CA 1
ATOM 1545 C C . VAL A 1 199 ? -9.953 3.136 -10.081 1.00 94.62 199 VAL A C 1
ATOM 1547 O O . VAL A 1 199 ? -10.529 3.508 -9.057 1.00 94.62 199 VAL A O 1
ATOM 1550 N N . GLY A 1 200 ? -8.663 3.379 -10.299 1.00 95.06 200 GLY A N 1
ATOM 1551 C CA . GLY A 1 200 ? -7.843 4.087 -9.331 1.00 95.06 200 GLY A CA 1
ATOM 1552 C C . GLY A 1 200 ? -6.556 4.650 -9.910 1.00 95.06 200 GLY A C 1
ATOM 1553 O O . GLY A 1 200 ? -6.050 4.206 -10.945 1.00 95.06 200 GLY A O 1
ATOM 1554 N N . LYS A 1 201 ? -6.019 5.634 -9.195 1.00 94.06 201 LYS A N 1
ATOM 1555 C CA . LYS A 1 201 ? -4.747 6.282 -9.478 1.00 94.06 201 LYS A CA 1
ATOM 1556 C C . LYS A 1 201 ? -3.746 5.958 -8.379 1.00 94.06 201 LYS A C 1
ATOM 1558 O O . LYS A 1 201 ? -3.993 6.292 -7.224 1.00 94.06 201 LYS A O 1
ATOM 1563 N N . ALA A 1 202 ? -2.623 5.342 -8.732 1.00 93.88 202 ALA A N 1
ATOM 1564 C CA . ALA A 1 202 ? -1.488 5.144 -7.838 1.00 93.88 202 ALA A CA 1
ATOM 1565 C C . ALA A 1 202 ? -0.321 6.049 -8.231 1.00 93.88 202 ALA A C 1
ATOM 1567 O O . ALA A 1 202 ? -0.068 6.269 -9.414 1.00 93.88 202 ALA A O 1
ATOM 1568 N N . GLY A 1 203 ? 0.416 6.537 -7.242 1.00 92.25 203 GLY A N 1
ATOM 1569 C CA . GLY A 1 203 ? 1.642 7.299 -7.443 1.00 92.25 203 GLY A CA 1
ATOM 1570 C C . GLY A 1 203 ? 2.723 6.856 -6.470 1.00 92.25 203 GLY A C 1
ATOM 1571 O O . GLY A 1 203 ? 2.438 6.510 -5.326 1.00 92.25 203 GLY A O 1
ATOM 1572 N N . ASP A 1 204 ? 3.968 6.871 -6.922 1.00 92.75 204 ASP A N 1
ATOM 1573 C CA . ASP A 1 204 ? 5.138 6.609 -6.096 1.00 92.75 204 ASP A CA 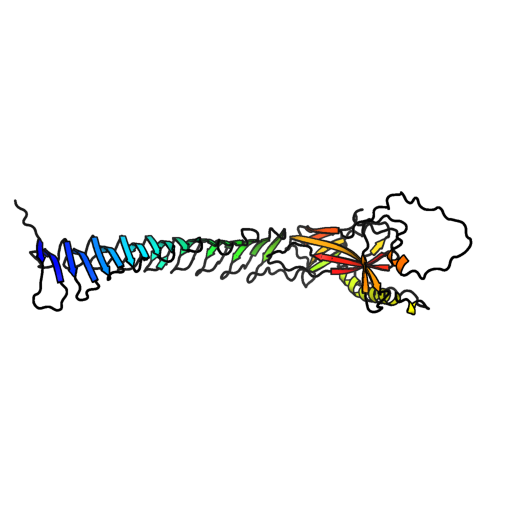1
ATOM 1574 C C . ASP A 1 204 ? 6.108 7.788 -6.238 1.00 92.75 204 ASP A C 1
ATOM 1576 O O . ASP A 1 204 ? 6.644 8.045 -7.314 1.00 92.75 204 ASP A O 1
ATOM 1580 N N . GLN A 1 205 ? 6.296 8.546 -5.158 1.00 89.88 205 GLN A N 1
ATOM 1581 C CA . GLN A 1 205 ? 7.084 9.780 -5.164 1.00 89.88 205 GLN A CA 1
ATOM 1582 C C . GLN A 1 205 ? 8.594 9.528 -5.259 1.00 89.88 205 GLN A C 1
ATOM 1584 O O . GLN A 1 205 ? 9.318 10.403 -5.726 1.00 89.88 205 GLN A O 1
ATOM 1589 N N . VAL A 1 206 ? 9.063 8.351 -4.834 1.00 90.50 206 VAL A N 1
ATOM 1590 C CA . VAL A 1 206 ? 10.487 7.975 -4.866 1.00 90.50 206 VAL A CA 1
ATOM 1591 C C . VAL A 1 206 ? 10.896 7.630 -6.295 1.00 90.50 206 VAL A C 1
ATOM 1593 O O . VAL A 1 206 ? 11.844 8.189 -6.837 1.00 90.50 206 VAL A O 1
ATOM 1596 N N . SER A 1 207 ? 10.129 6.753 -6.937 1.00 89.25 207 SER A N 1
ATOM 1597 C CA . SER A 1 207 ? 10.359 6.356 -8.330 1.00 89.25 207 SER A CA 1
ATOM 1598 C C . SER A 1 207 ? 9.873 7.394 -9.341 1.00 89.25 207 SER A C 1
ATOM 1600 O O . SER A 1 207 ? 10.356 7.439 -10.472 1.00 89.25 207 SER A O 1
ATOM 1602 N N . GLY A 1 208 ? 8.912 8.232 -8.949 1.00 88.56 208 GLY A N 1
ATOM 1603 C CA . GLY A 1 208 ? 8.217 9.158 -9.833 1.00 88.56 208 GLY A CA 1
ATOM 1604 C C . GLY A 1 208 ? 7.253 8.474 -10.805 1.00 88.56 208 GLY A C 1
ATOM 1605 O O . GLY A 1 208 ? 6.807 9.144 -11.738 1.00 88.56 208 GLY A O 1
ATOM 1606 N N . ILE A 1 209 ? 6.968 7.177 -10.625 1.00 90.62 209 ILE A N 1
ATOM 1607 C CA . ILE A 1 209 ? 6.033 6.407 -11.452 1.00 90.62 209 ILE A CA 1
ATOM 1608 C C . ILE A 1 209 ? 4.603 6.669 -10.975 1.00 90.62 209 ILE A C 1
ATOM 1610 O O . ILE A 1 209 ? 4.320 6.664 -9.774 1.00 90.62 209 ILE A O 1
ATOM 1614 N N . SER A 1 210 ? 3.681 6.855 -11.917 1.00 90.19 210 SER A N 1
ATOM 1615 C CA . SER A 1 210 ? 2.248 6.912 -11.626 1.00 90.19 210 SER A CA 1
ATOM 1616 C C . SER A 1 210 ? 1.431 6.103 -12.621 1.00 90.19 210 SER A C 1
ATOM 1618 O O . SER A 1 210 ? 1.797 6.022 -13.792 1.00 90.19 210 SER A O 1
ATOM 1620 N N . TYR A 1 211 ? 0.321 5.554 -12.131 1.00 89.25 211 TYR A N 1
ATOM 1621 C CA . TYR A 1 211 ? -0.647 4.768 -12.884 1.00 89.25 211 TYR A CA 1
ATOM 1622 C C . TYR A 1 211 ? -2.057 5.258 -12.643 1.00 89.25 211 TYR A C 1
ATOM 1624 O O . TYR A 1 211 ? -2.432 5.514 -11.504 1.00 89.25 211 TYR A O 1
ATOM 1632 N N . GLU A 1 212 ? -2.850 5.337 -13.706 1.00 90.44 212 GLU A N 1
ATOM 1633 C CA . GLU A 1 212 ? -4.266 5.683 -13.658 1.00 90.44 212 GLU A CA 1
ATOM 1634 C C . GLU A 1 212 ? -5.036 4.728 -14.567 1.00 90.44 212 GLU A C 1
ATOM 1636 O O . GLU A 1 212 ? -4.806 4.686 -15.776 1.00 90.44 212 GLU A O 1
ATOM 1641 N N . GLY A 1 213 ? -5.919 3.921 -13.981 1.00 89.69 213 GLY A N 1
ATOM 1642 C CA . GLY A 1 213 ? -6.621 2.891 -14.735 1.00 89.69 213 GLY A CA 1
ATOM 1643 C C . GLY A 1 213 ? -7.299 1.839 -13.860 1.00 89.69 213 GLY A C 1
ATOM 1644 O O . GLY A 1 213 ? -7.490 2.059 -12.661 1.00 89.69 213 GLY A O 1
ATOM 1645 N N . PRO A 1 214 ? -7.690 0.702 -14.456 1.00 92.19 214 PRO A N 1
ATOM 1646 C CA . PRO A 1 214 ? -8.320 -0.393 -13.733 1.00 92.19 214 PRO A CA 1
ATOM 1647 C C . PRO A 1 214 ? -7.334 -1.180 -12.850 1.00 92.19 214 PRO A C 1
ATOM 1649 O O . PRO A 1 214 ? -6.157 -1.320 -13.186 1.00 92.19 214 PRO A O 1
ATOM 1652 N N . TRP A 1 215 ? -7.828 -1.696 -11.724 1.00 92.94 215 TRP A N 1
ATOM 1653 C CA . TRP A 1 215 ? -7.120 -2.480 -10.711 1.00 92.94 215 TRP A CA 1
ATOM 1654 C C . TRP A 1 215 ? -7.898 -3.748 -10.357 1.00 92.94 215 TRP A C 1
ATOM 1656 O O . TRP A 1 215 ? -9.114 -3.722 -10.149 1.00 92.94 215 TRP A O 1
ATOM 1666 N N . VAL A 1 216 ? -7.178 -4.854 -10.178 1.00 93.94 216 VAL A N 1
ATOM 1667 C CA . VAL A 1 216 ? -7.707 -6.136 -9.709 1.00 93.94 216 VAL A CA 1
ATOM 1668 C C . VAL A 1 216 ? -6.785 -6.690 -8.633 1.00 93.94 216 VAL A C 1
ATOM 1670 O O . VAL A 1 216 ? -5.610 -6.932 -8.875 1.00 93.94 216 VAL A O 1
ATOM 1673 N N . GLU A 1 217 ? -7.330 -6.898 -7.431 1.00 93.00 217 GLU A N 1
ATOM 1674 C CA . GLU A 1 217 ? -6.624 -7.512 -6.300 1.00 93.00 217 GLU A CA 1
ATOM 1675 C C . GLU A 1 217 ? -5.228 -6.920 -6.033 1.00 93.00 217 GLU A C 1
ATOM 1677 O O . GLU A 1 217 ? -4.237 -7.642 -5.994 1.00 93.00 217 GLU A O 1
ATOM 1682 N N . ASP A 1 218 ? -5.155 -5.602 -5.819 1.00 92.69 218 ASP A N 1
ATOM 1683 C CA . ASP A 1 218 ? -3.902 -4.869 -5.572 1.00 92.69 218 ASP A CA 1
ATOM 1684 C C . ASP A 1 218 ? -2.931 -4.759 -6.755 1.00 92.69 218 ASP A C 1
ATOM 1686 O O . ASP A 1 218 ? -1.850 -4.192 -6.580 1.00 92.69 218 ASP A O 1
ATOM 1690 N N . GLN A 1 219 ? -3.318 -5.214 -7.949 1.00 88.81 219 GLN A N 1
ATOM 1691 C CA . GLN A 1 219 ? -2.516 -5.088 -9.164 1.00 88.81 219 GLN A CA 1
ATOM 1692 C C . GLN A 1 219 ? -3.210 -4.193 -10.197 1.00 88.81 219 GLN A C 1
ATOM 1694 O O . GLN A 1 219 ? -4.425 -4.311 -10.377 1.00 88.81 219 GLN A O 1
ATOM 1699 N N . PRO A 1 220 ? -2.476 -3.301 -10.884 1.00 87.38 220 PRO A N 1
ATOM 1700 C CA . PRO A 1 220 ? -3.012 -2.630 -12.060 1.00 87.38 220 PRO A CA 1
ATOM 1701 C C . PRO A 1 220 ? -3.305 -3.681 -13.142 1.00 87.38 220 PRO A C 1
ATOM 1703 O O . PRO A 1 220 ? -2.531 -4.616 -13.323 1.00 87.38 220 PRO A O 1
ATOM 1706 N N . GLU A 1 221 ? -4.414 -3.545 -13.870 1.00 84.06 221 GLU A N 1
ATOM 1707 C CA . GLU A 1 221 ? -4.751 -4.468 -14.970 1.00 84.06 221 GLU A CA 1
ATOM 1708 C C . GLU A 1 221 ? -3.837 -4.314 -16.194 1.00 84.06 221 GLU A C 1
ATOM 1710 O O . GLU A 1 221 ? -3.872 -5.148 -17.100 1.00 84.06 221 GLU A O 1
ATOM 1715 N N . CYS A 1 222 ? -3.016 -3.263 -16.247 1.00 69.94 222 CYS A N 1
ATOM 1716 C CA . CYS A 1 222 ? -2.031 -3.145 -17.305 1.00 69.94 222 CYS A CA 1
ATOM 1717 C C . CYS A 1 222 ? -1.035 -4.318 -17.248 1.00 69.94 222 CYS A C 1
ATOM 1719 O O . CYS A 1 222 ? -0.457 -4.573 -16.188 1.00 69.94 222 CYS A O 1
ATOM 1721 N N . PRO A 1 223 ? -0.788 -5.025 -18.367 1.00 61.12 223 PRO A N 1
ATOM 1722 C CA . PRO A 1 223 ? 0.208 -6.083 -18.390 1.00 61.12 223 PRO A CA 1
ATOM 1723 C C . PRO A 1 223 ? 1.598 -5.530 -18.075 1.00 61.12 223 PRO A C 1
ATOM 1725 O O . PRO A 1 223 ? 1.872 -4.367 -18.359 1.00 61.12 223 PRO A O 1
ATOM 1728 N N . ALA A 1 224 ? 2.470 -6.421 -17.591 1.00 66.50 224 ALA A N 1
ATOM 1729 C CA . ALA A 1 224 ? 3.911 -6.427 -17.853 1.00 66.50 224 ALA A CA 1
ATOM 1730 C C . ALA A 1 224 ? 4.380 -5.379 -18.876 1.00 66.50 224 ALA A C 1
ATOM 1732 O O . ALA A 1 224 ? 4.395 -5.723 -20.057 1.00 66.50 224 ALA A O 1
ATOM 1733 N N . ALA A 1 225 ? 4.708 -4.143 -18.482 1.00 84.62 225 ALA A N 1
ATOM 1734 C CA . ALA A 1 225 ? 5.233 -3.177 -19.438 1.00 84.62 225 ALA A CA 1
ATOM 1735 C C . ALA A 1 225 ? 6.609 -3.651 -19.929 1.00 84.62 225 ALA A C 1
ATOM 1737 O O . ALA A 1 225 ? 7.401 -4.208 -19.171 1.00 84.62 225 ALA A O 1
ATOM 1738 N N . ALA A 1 226 ? 6.899 -3.439 -21.204 1.00 91.12 226 ALA A N 1
ATOM 1739 C CA . ALA A 1 226 ? 8.211 -3.661 -21.791 1.00 91.12 226 ALA A CA 1
ATOM 1740 C C . ALA A 1 226 ? 8.597 -2.456 -22.643 1.00 91.12 226 ALA A C 1
ATOM 1742 O O . ALA A 1 226 ? 7.739 -1.719 -23.132 1.00 91.12 226 ALA A O 1
ATOM 1743 N N . TRP A 1 227 ? 9.896 -2.265 -22.835 1.00 93.75 227 TRP A N 1
ATOM 1744 C CA . TRP A 1 227 ? 10.386 -1.257 -23.758 1.00 93.75 227 TRP A CA 1
ATOM 1745 C C . TRP A 1 227 ? 10.062 -1.625 -25.210 1.00 93.75 227 TRP A C 1
ATOM 1747 O O . TRP A 1 227 ? 10.148 -2.790 -25.609 1.00 93.75 227 TRP A O 1
ATOM 1757 N N . ASP A 1 228 ? 9.751 -0.615 -26.013 1.00 93.94 228 ASP A N 1
ATOM 1758 C CA . ASP A 1 228 ? 9.646 -0.704 -27.464 1.00 93.94 228 ASP A CA 1
ATOM 1759 C C . ASP A 1 228 ? 10.198 0.570 -28.114 1.00 93.94 228 ASP A C 1
ATOM 1761 O O . ASP A 1 228 ? 10.101 1.658 -27.540 1.00 93.94 228 ASP A O 1
ATOM 1765 N N . LEU A 1 229 ? 10.779 0.432 -29.306 1.00 94.00 229 LEU A N 1
ATOM 1766 C CA . LEU A 1 229 ? 11.240 1.555 -30.120 1.00 94.00 229 LEU A CA 1
ATOM 1767 C C . LEU A 1 229 ? 10.573 1.493 -31.499 1.00 94.00 229 LEU A C 1
ATOM 1769 O O . LEU A 1 229 ? 10.572 0.443 -32.145 1.00 94.00 229 LEU A O 1
ATOM 1773 N N . CYS A 1 230 ? 10.067 2.628 -31.978 1.00 93.06 230 CYS A N 1
ATOM 1774 C CA . CYS A 1 230 ? 9.512 2.773 -33.327 1.00 93.06 230 CYS A CA 1
ATOM 1775 C C . CYS A 1 230 ? 9.906 4.120 -33.965 1.00 93.06 230 CYS A C 1
ATOM 1777 O O . CYS A 1 230 ? 10.329 5.035 -33.251 1.00 93.06 230 CYS A O 1
ATOM 1779 N N . PRO A 1 231 ? 9.797 4.274 -35.296 1.00 92.38 231 PRO A N 1
ATOM 1780 C CA . PRO A 1 231 ? 9.975 5.571 -35.949 1.00 92.38 231 PRO A CA 1
ATOM 1781 C C . PRO A 1 231 ? 8.954 6.607 -35.458 1.00 92.38 231 PRO A C 1
ATOM 1783 O O . PRO A 1 231 ? 7.863 6.249 -35.017 1.00 92.38 231 PRO A O 1
ATOM 1786 N N . ILE A 1 232 ? 9.274 7.899 -35.582 1.00 88.06 232 ILE A N 1
ATOM 1787 C CA . ILE A 1 232 ? 8.331 8.976 -35.234 1.00 88.06 232 ILE A CA 1
ATOM 1788 C C . ILE A 1 232 ? 7.076 8.981 -36.126 1.00 88.06 232 ILE A C 1
ATOM 1790 O O . ILE A 1 232 ? 5.970 9.198 -35.635 1.00 88.06 232 ILE A O 1
ATOM 1794 N N . ASP A 1 233 ? 7.238 8.641 -37.408 1.00 84.62 233 ASP A N 1
ATOM 1795 C CA . ASP A 1 233 ? 6.173 8.651 -38.421 1.00 84.62 233 ASP A CA 1
ATOM 1796 C C . ASP A 1 233 ? 5.561 7.262 -38.694 1.00 84.62 233 ASP A C 1
ATOM 1798 O O . ASP A 1 233 ? 4.834 7.080 -39.673 1.00 84.62 233 ASP A O 1
ATOM 1802 N N . ALA A 1 234 ? 5.857 6.255 -37.863 1.00 82.44 234 ALA A N 1
ATOM 1803 C CA . ALA A 1 234 ? 5.333 4.901 -38.039 1.00 82.44 234 ALA A CA 1
ATOM 1804 C C . ALA A 1 234 ? 5.016 4.220 -36.702 1.00 82.44 234 ALA A C 1
ATOM 1806 O O . ALA A 1 234 ? 5.765 4.316 -35.736 1.00 82.44 234 ALA A O 1
ATOM 1807 N N . GLU A 1 235 ? 3.917 3.465 -36.658 1.00 78.25 235 GLU A N 1
ATOM 1808 C CA . GLU A 1 235 ? 3.547 2.700 -35.460 1.00 78.25 235 GLU A CA 1
ATOM 1809 C C . GLU A 1 235 ? 4.264 1.345 -35.360 1.00 78.25 235 GLU A C 1
ATOM 1811 O O . GLU A 1 235 ? 4.275 0.736 -34.285 1.00 78.25 235 GLU A O 1
ATOM 1816 N N . GLU A 1 236 ? 4.869 0.879 -36.457 1.00 88.25 236 GLU A N 1
ATOM 1817 C CA . GLU A 1 236 ? 5.592 -0.390 -36.529 1.00 88.25 236 GLU A CA 1
ATOM 1818 C C . GLU A 1 236 ? 6.911 -0.336 -35.747 1.00 88.25 236 GLU A C 1
ATOM 1820 O O . GLU A 1 236 ? 7.714 0.585 -35.887 1.00 88.25 236 GLU A O 1
ATOM 1825 N N . SER A 1 237 ? 7.134 -1.353 -34.918 1.00 91.00 237 SER A N 1
ATOM 1826 C CA . SER A 1 237 ? 8.314 -1.472 -34.062 1.00 91.00 237 SER A CA 1
ATOM 1827 C C . SER A 1 237 ? 9.565 -1.881 -34.845 1.00 91.00 237 SER A C 1
ATOM 1829 O O . SER A 1 237 ? 9.504 -2.752 -35.716 1.00 91.00 237 SER A O 1
ATOM 1831 N N . TYR A 1 238 ? 10.727 -1.352 -34.444 1.00 91.50 238 TYR A N 1
ATOM 1832 C CA . TYR A 1 238 ? 12.030 -1.830 -34.918 1.00 91.50 238 TYR A CA 1
ATOM 1833 C C . TYR A 1 238 ? 12.334 -3.276 -34.480 1.00 91.50 238 TYR A C 1
ATOM 1835 O O . TYR A 1 238 ? 13.198 -3.921 -35.074 1.00 91.50 238 TYR A O 1
ATOM 1843 N N . LEU A 1 239 ? 11.629 -3.815 -33.472 1.00 87.62 239 LEU A N 1
ATOM 1844 C CA . LEU A 1 239 ? 11.843 -5.171 -32.946 1.00 87.62 239 LEU A CA 1
ATOM 1845 C C . LEU A 1 239 ? 11.683 -6.255 -34.012 1.00 87.62 239 LEU A C 1
ATOM 1847 O O . LEU A 1 239 ? 12.424 -7.235 -34.003 1.00 87.62 239 LEU A O 1
ATOM 1851 N N . ALA A 1 240 ? 10.724 -6.088 -34.925 1.00 86.00 240 ALA A N 1
ATOM 1852 C CA . ALA A 1 240 ? 10.431 -7.091 -35.945 1.00 86.00 240 ALA A CA 1
ATOM 1853 C C . ALA A 1 240 ? 11.648 -7.349 -36.847 1.00 86.00 240 ALA A C 1
ATOM 1855 O O . ALA A 1 240 ? 12.017 -8.498 -37.091 1.00 86.00 240 ALA A O 1
ATOM 1856 N N . VAL A 1 241 ? 12.323 -6.277 -37.270 1.00 86.69 241 VAL A N 1
ATOM 1857 C CA . VAL A 1 241 ? 13.564 -6.363 -38.047 1.00 86.69 241 VAL A CA 1
ATOM 1858 C C . VAL A 1 241 ? 14.751 -6.729 -37.154 1.00 86.69 241 VAL A C 1
ATOM 1860 O O . VAL A 1 241 ? 15.612 -7.505 -37.565 1.00 86.69 241 VAL A O 1
ATOM 1863 N N . ALA A 1 242 ? 14.791 -6.224 -35.919 1.00 87.25 242 ALA A N 1
ATOM 1864 C CA . ALA A 1 242 ? 15.871 -6.487 -34.974 1.00 87.25 242 ALA A CA 1
ATOM 1865 C C . ALA A 1 242 ? 16.097 -7.982 -34.721 1.00 87.25 242 ALA A C 1
ATOM 1867 O O . ALA A 1 242 ? 17.246 -8.414 -34.729 1.00 87.25 242 ALA A O 1
ATOM 1868 N N . GLU A 1 243 ? 15.037 -8.782 -34.553 1.00 85.75 243 GLU A N 1
ATOM 1869 C CA . GLU A 1 243 ? 15.162 -10.238 -34.371 1.00 85.75 243 GLU A CA 1
ATOM 1870 C C . GLU A 1 243 ? 15.853 -10.925 -35.559 1.00 85.75 243 GLU A C 1
ATOM 1872 O O . GLU A 1 243 ? 16.676 -11.817 -35.358 1.00 85.75 243 GLU A O 1
ATOM 1877 N N . LEU A 1 244 ? 15.591 -10.474 -36.791 1.00 85.75 244 LEU A N 1
ATOM 1878 C CA . LEU A 1 244 ? 16.257 -10.991 -37.993 1.00 85.75 244 LEU A CA 1
ATOM 1879 C C . LEU A 1 244 ? 17.734 -10.570 -38.043 1.00 85.75 244 LEU A C 1
ATOM 1881 O O . LEU A 1 244 ? 18.601 -11.348 -38.442 1.00 85.75 244 LEU A O 1
ATOM 1885 N N . LEU A 1 245 ? 18.038 -9.350 -37.593 1.00 87.75 245 LEU A N 1
ATOM 1886 C CA . LEU A 1 245 ? 19.403 -8.827 -37.549 1.00 87.75 245 LEU A CA 1
ATOM 1887 C C . LEU A 1 245 ? 20.264 -9.457 -36.447 1.00 87.75 245 LEU A C 1
ATOM 1889 O O . LEU A 1 245 ? 21.489 -9.378 -36.534 1.00 87.75 245 LEU A O 1
ATOM 1893 N N . LYS A 1 246 ? 19.678 -10.115 -35.436 1.00 85.88 246 LYS A N 1
ATOM 1894 C CA . LYS A 1 246 ? 20.455 -10.822 -34.400 1.00 85.88 246 LYS A CA 1
ATOM 1895 C C . LYS A 1 246 ? 21.324 -11.933 -34.989 1.00 85.88 246 LYS A C 1
ATOM 1897 O O . LYS A 1 246 ? 22.451 -12.124 -34.535 1.00 85.88 246 LYS A O 1
ATOM 1902 N N . GLU A 1 247 ? 20.847 -12.629 -36.023 1.00 83.12 247 GLU A N 1
ATOM 1903 C CA . GLU A 1 247 ? 21.649 -13.638 -36.726 1.00 83.12 247 GLU A CA 1
ATOM 1904 C C . GLU A 1 247 ? 22.815 -12.990 -37.494 1.00 83.12 247 GLU A C 1
ATOM 1906 O O . GLU A 1 247 ? 23.946 -13.480 -37.450 1.00 83.12 247 GLU A O 1
ATOM 1911 N N . GLU A 1 248 ? 22.587 -11.841 -38.140 1.00 85.50 248 GLU A N 1
ATOM 1912 C CA . GLU A 1 248 ? 23.655 -11.066 -38.785 1.00 85.50 248 GLU A CA 1
ATOM 1913 C C . GLU A 1 248 ? 24.692 -10.567 -37.767 1.00 85.50 248 GLU A C 1
ATOM 1915 O O . GLU A 1 248 ? 25.896 -10.687 -38.007 1.00 85.50 248 GLU A O 1
ATOM 1920 N N . ALA A 1 249 ? 24.246 -10.072 -36.609 1.00 86.25 249 ALA A N 1
ATOM 1921 C CA . ALA A 1 249 ? 25.117 -9.637 -35.520 1.00 86.25 249 ALA A CA 1
ATOM 1922 C C . ALA A 1 249 ? 25.974 -10.799 -34.985 1.00 86.25 249 ALA A C 1
ATOM 1924 O O . ALA A 1 249 ? 27.191 -10.651 -34.840 1.00 86.25 249 ALA A O 1
ATOM 1925 N N . ALA A 1 250 ? 25.379 -11.982 -34.789 1.00 83.50 250 ALA A N 1
ATOM 1926 C CA . ALA A 1 250 ? 26.098 -13.192 -34.389 1.00 83.50 250 ALA A CA 1
ATOM 1927 C C . ALA A 1 250 ? 27.145 -13.617 -35.437 1.00 83.50 250 ALA A C 1
ATOM 1929 O O . ALA A 1 250 ? 28.279 -13.962 -35.091 1.00 83.50 250 ALA A O 1
ATOM 1930 N N . ASN A 1 251 ? 26.807 -13.529 -36.727 1.00 81.94 251 ASN A N 1
ATOM 1931 C CA . ASN A 1 251 ? 27.734 -13.812 -37.823 1.00 81.94 251 ASN A CA 1
ATOM 1932 C C . ASN A 1 251 ? 28.885 -12.792 -37.892 1.00 81.94 251 ASN A C 1
ATOM 1934 O O . ASN A 1 251 ? 30.040 -13.177 -38.094 1.00 81.94 251 ASN A O 1
ATOM 1938 N N . GLN A 1 252 ? 28.603 -11.502 -37.685 1.00 79.56 252 GLN A N 1
ATOM 1939 C CA . GLN A 1 252 ? 29.619 -10.449 -37.588 1.00 79.56 252 GLN A CA 1
ATOM 1940 C C . GLN A 1 252 ? 30.578 -10.711 -36.417 1.00 79.56 252 GLN A C 1
ATOM 1942 O O . GLN A 1 252 ? 31.797 -10.577 -36.567 1.00 79.56 252 GLN A O 1
ATOM 1947 N N . LEU A 1 253 ? 30.041 -11.118 -35.265 1.00 80.75 253 LEU A N 1
ATOM 1948 C CA . LEU A 1 253 ? 30.821 -11.480 -34.087 1.00 80.75 253 LEU A CA 1
ATOM 1949 C C . LEU A 1 253 ? 31.704 -12.709 -34.353 1.00 80.75 253 LEU A C 1
ATOM 1951 O O . LEU A 1 253 ? 32.889 -12.693 -34.020 1.00 80.75 253 LEU A O 1
ATOM 1955 N N . ALA A 1 254 ? 31.183 -13.741 -35.024 1.00 76.31 254 ALA A N 1
ATOM 1956 C CA . ALA A 1 254 ? 31.955 -14.921 -35.420 1.00 76.31 254 ALA A CA 1
ATOM 1957 C C . ALA A 1 254 ? 33.094 -14.583 -36.404 1.00 76.31 254 ALA A C 1
ATOM 1959 O O . ALA A 1 254 ? 34.224 -15.039 -36.221 1.00 76.31 254 ALA A O 1
ATOM 1960 N N . ALA A 1 255 ? 32.838 -13.724 -37.396 1.00 68.12 255 ALA A N 1
ATOM 1961 C CA . ALA A 1 255 ? 33.832 -13.298 -38.387 1.00 68.12 255 ALA A CA 1
ATOM 1962 C C . ALA A 1 255 ? 34.986 -12.459 -37.798 1.00 68.12 255 ALA A C 1
ATOM 1964 O O . ALA A 1 255 ? 36.028 -12.301 -38.438 1.00 68.12 255 ALA A O 1
ATOM 1965 N N . SER A 1 256 ? 34.833 -11.934 -36.577 1.00 62.97 256 SER A N 1
ATOM 1966 C CA . SER A 1 256 ? 35.893 -11.198 -35.874 1.00 62.97 256 SER A CA 1
ATOM 1967 C C . SER A 1 256 ? 37.044 -12.091 -35.367 1.00 62.97 256 SER A C 1
ATOM 1969 O O . SER A 1 256 ? 38.096 -11.571 -34.990 1.00 62.97 256 SER A O 1
ATOM 1971 N N . ASN A 1 257 ? 36.899 -13.423 -35.429 1.00 63.16 257 ASN A N 1
ATOM 1972 C CA . ASN A 1 257 ? 37.905 -14.397 -35.003 1.00 63.16 257 ASN A CA 1
ATOM 1973 C C . ASN A 1 257 ? 39.216 -14.295 -35.829 1.00 63.16 257 ASN A C 1
ATOM 1975 O O . ASN A 1 257 ? 39.197 -14.459 -37.055 1.00 63.16 257 ASN A O 1
ATOM 1979 N N . PRO A 1 258 ? 40.393 -14.098 -35.196 1.00 55.50 258 PRO A N 1
ATOM 1980 C CA . PRO A 1 258 ? 41.675 -13.959 -35.896 1.00 55.50 258 PRO A CA 1
ATOM 1981 C C . PRO A 1 258 ? 42.040 -15.140 -36.811 1.00 55.50 258 PRO A C 1
ATOM 1983 O O . PRO A 1 258 ? 42.739 -14.944 -37.810 1.00 55.50 258 PRO A O 1
ATOM 1986 N N . LYS A 1 259 ? 41.571 -16.358 -36.495 1.00 53.16 259 LYS A N 1
ATOM 1987 C CA . LYS A 1 259 ? 41.861 -17.585 -37.262 1.00 53.16 259 LYS A CA 1
ATOM 1988 C C . LYS A 1 259 ? 41.086 -17.683 -38.585 1.00 53.16 259 LYS A C 1
ATOM 1990 O O . LYS A 1 259 ? 41.577 -18.329 -39.509 1.00 53.16 259 LYS A O 1
ATOM 1995 N N . ASP A 1 260 ? 39.961 -16.977 -38.710 1.00 52.91 260 ASP A N 1
ATOM 1996 C CA . ASP A 1 260 ? 39.067 -17.023 -39.878 1.00 52.91 260 ASP A CA 1
ATOM 1997 C C . ASP A 1 260 ? 39.333 -15.895 -40.897 1.00 52.91 260 ASP A C 1
ATOM 1999 O O . ASP A 1 260 ? 38.750 -15.864 -41.980 1.00 52.91 260 ASP A O 1
ATOM 2003 N N . LYS A 1 261 ? 40.313 -15.009 -40.639 1.00 51.78 261 LYS A N 1
ATOM 2004 C CA . LYS A 1 261 ? 40.723 -13.926 -41.564 1.00 51.78 261 LYS A CA 1
ATOM 2005 C C . LYS A 1 261 ? 41.304 -14.408 -42.910 1.00 51.78 261 LYS A C 1
ATOM 2007 O O . LYS A 1 261 ? 41.632 -13.585 -43.768 1.00 51.78 261 LYS A O 1
ATOM 2012 N N . LYS A 1 262 ? 41.430 -15.720 -43.151 1.00 48.34 262 LYS A N 1
ATOM 2013 C CA . LYS A 1 262 ? 41.772 -16.286 -44.468 1.00 48.34 262 LYS A CA 1
ATOM 2014 C C . LYS A 1 262 ? 40.499 -16.690 -45.226 1.00 48.34 262 LYS A C 1
ATOM 2016 O O . LYS A 1 262 ? 40.087 -17.839 -45.175 1.00 48.34 262 LYS A O 1
ATOM 2021 N N . LYS A 1 263 ? 40.003 -15.742 -46.035 1.00 47.75 263 LYS A N 1
ATOM 2022 C CA . LYS A 1 263 ? 38.871 -15.823 -46.988 1.00 47.75 263 LYS A CA 1
ATOM 2023 C C . LYS A 1 263 ? 37.475 -15.879 -46.346 1.00 47.75 263 LYS A C 1
ATOM 2025 O O . LYS A 1 263 ? 36.950 -16.951 -46.090 1.00 47.75 263 LYS A O 1
ATOM 2030 N N . GLY A 1 264 ? 36.806 -14.730 -46.287 1.00 42.41 264 GLY A N 1
ATOM 2031 C CA . GLY A 1 264 ? 35.355 -14.662 -46.114 1.00 42.41 264 GLY A CA 1
ATOM 2032 C C . GLY A 1 264 ? 34.828 -13.306 -46.569 1.00 42.41 264 GLY A C 1
ATOM 2033 O O . GLY A 1 264 ? 35.294 -12.276 -46.095 1.00 42.41 264 GLY A O 1
ATOM 2034 N N . LYS A 1 265 ? 33.906 -13.304 -47.536 1.00 47.03 265 LYS A N 1
ATOM 2035 C CA . LYS A 1 265 ? 33.063 -12.144 -47.875 1.00 47.03 265 LYS A CA 1
ATOM 2036 C C . LYS A 1 265 ? 32.316 -11.728 -46.588 1.00 47.03 265 LYS A C 1
ATOM 2038 O O . LYS A 1 265 ? 32.036 -12.634 -45.799 1.00 47.03 265 LYS A O 1
ATOM 2043 N N . PRO A 1 266 ? 31.989 -10.439 -46.353 1.00 51.34 266 PRO A N 1
ATOM 2044 C CA . PRO A 1 266 ? 31.059 -10.086 -45.278 1.00 51.34 266 PRO A CA 1
ATOM 2045 C C . PRO A 1 266 ? 29.831 -11.008 -45.347 1.00 51.34 266 PRO A C 1
ATOM 2047 O O . PRO A 1 266 ? 29.439 -11.366 -46.470 1.00 51.34 266 PRO A O 1
ATOM 2050 N N . PRO A 1 267 ? 29.276 -11.448 -44.198 1.00 53.16 267 PRO A N 1
ATOM 2051 C CA . PRO A 1 267 ? 28.047 -12.232 -44.206 1.00 53.16 267 PRO A CA 1
ATOM 2052 C C . PRO A 1 267 ? 27.023 -11.509 -45.093 1.00 53.16 267 PRO A C 1
ATOM 2054 O O . PRO A 1 267 ? 26.976 -10.274 -45.072 1.00 53.16 267 PRO A O 1
ATOM 2057 N N . PRO A 1 268 ? 26.304 -12.232 -45.970 1.00 58.47 268 PRO A N 1
ATOM 2058 C CA . PRO A 1 268 ? 25.341 -11.592 -46.850 1.00 58.47 268 PRO A CA 1
ATOM 2059 C C . PRO A 1 268 ? 24.331 -10.822 -45.989 1.00 58.47 268 PRO A C 1
ATOM 2061 O O . PRO A 1 268 ? 23.924 -11.352 -44.954 1.00 58.47 268 PRO A O 1
ATOM 2064 N N . PRO A 1 269 ? 23.959 -9.592 -46.383 1.00 64.12 269 PRO A N 1
ATOM 2065 C CA . PRO A 1 269 ? 22.944 -8.841 -45.660 1.00 64.12 269 PRO A CA 1
ATOM 2066 C C . PRO A 1 269 ? 21.680 -9.693 -45.570 1.00 64.12 269 PRO A C 1
ATOM 2068 O O . PRO A 1 269 ? 21.281 -10.313 -46.564 1.00 64.12 269 PRO A O 1
ATOM 2071 N N . VAL A 1 270 ? 21.095 -9.760 -44.376 1.00 70.75 270 VAL A N 1
ATOM 2072 C CA . VAL A 1 270 ? 19.822 -10.455 -44.183 1.00 70.75 270 VAL A CA 1
ATOM 2073 C C . VAL A 1 270 ? 18.763 -9.706 -44.984 1.00 70.75 270 VAL A C 1
ATOM 2075 O O . VAL A 1 270 ? 18.703 -8.477 -44.950 1.00 70.75 270 VAL A O 1
ATOM 2078 N N . ASP A 1 271 ? 17.956 -10.438 -45.749 1.00 72.25 271 ASP A N 1
ATOM 2079 C CA . ASP A 1 271 ? 16.837 -9.836 -46.464 1.00 72.25 271 ASP A CA 1
ATOM 2080 C C . ASP A 1 271 ? 15.752 -9.454 -45.451 1.00 72.25 271 ASP A C 1
ATOM 2082 O O . ASP A 1 271 ? 15.056 -10.309 -44.906 1.00 72.25 271 ASP A O 1
ATOM 2086 N N . THR A 1 272 ? 15.654 -8.158 -45.167 1.00 72.94 272 THR A N 1
ATOM 2087 C CA . THR A 1 272 ? 14.672 -7.567 -44.251 1.00 72.94 272 THR A CA 1
ATOM 2088 C C . THR A 1 272 ? 13.421 -7.073 -44.988 1.00 72.94 272 THR A C 1
ATOM 2090 O O . THR A 1 272 ? 12.544 -6.449 -44.385 1.00 72.94 272 THR A O 1
ATOM 2093 N N . THR A 1 273 ? 13.305 -7.344 -46.296 1.00 73.62 273 THR A N 1
ATOM 2094 C CA . THR A 1 273 ? 12.216 -6.835 -47.137 1.00 73.62 273 THR A CA 1
ATOM 2095 C C . THR A 1 273 ? 10.853 -7.312 -46.629 1.00 73.62 273 THR A C 1
ATOM 2097 O O . THR A 1 273 ? 10.550 -8.502 -46.628 1.00 73.62 273 THR A O 1
ATOM 2100 N N . GLY A 1 274 ? 9.999 -6.364 -46.228 1.00 71.06 274 GLY A N 1
ATOM 2101 C CA . GLY A 1 274 ? 8.639 -6.637 -45.748 1.00 71.06 274 GLY A CA 1
ATOM 2102 C C . GLY A 1 274 ? 8.517 -6.968 -44.254 1.00 71.06 274 GLY A C 1
ATOM 2103 O O . GLY A 1 274 ? 7.410 -7.262 -43.814 1.00 71.06 274 GLY A O 1
ATOM 2104 N N . ALA A 1 275 ? 9.607 -6.900 -43.478 1.00 76.56 275 ALA A N 1
ATOM 2105 C CA . ALA A 1 275 ? 9.613 -7.170 -42.033 1.00 76.56 275 ALA A CA 1
ATOM 2106 C C . ALA A 1 275 ? 9.379 -5.926 -41.145 1.00 76.56 275 ALA A C 1
ATOM 2108 O O . ALA A 1 275 ? 9.376 -6.048 -39.922 1.00 76.56 275 ALA A O 1
ATOM 2109 N N . GLY A 1 276 ? 9.180 -4.749 -41.748 1.00 82.88 276 GLY A N 1
ATOM 2110 C CA . GLY A 1 276 ? 8.972 -3.474 -41.053 1.00 82.88 276 GLY A CA 1
ATOM 2111 C C . GLY A 1 276 ? 10.164 -2.514 -41.180 1.00 82.88 276 GLY A C 1
ATOM 2112 O O . GLY A 1 276 ? 11.037 -2.721 -42.032 1.00 82.88 276 GLY A O 1
ATOM 2113 N N . PRO A 1 277 ? 10.206 -1.437 -40.376 1.00 87.50 277 PRO A N 1
ATOM 2114 C CA . PRO A 1 277 ? 11.277 -0.449 -40.423 1.00 87.50 277 PRO A CA 1
ATOM 2115 C C . PRO A 1 277 ? 12.574 -0.985 -39.800 1.00 87.50 277 PRO A C 1
ATOM 2117 O O . PRO A 1 277 ? 12.570 -1.640 -38.761 1.00 87.50 277 PRO A O 1
ATOM 2120 N N . GLU A 1 278 ? 13.710 -0.662 -40.417 1.00 88.88 278 GLU A N 1
ATOM 2121 C CA . GLU A 1 278 ? 15.049 -0.973 -39.906 1.00 88.88 278 GLU A CA 1
ATOM 2122 C C . GLU A 1 278 ? 15.670 0.283 -39.279 1.00 88.88 278 GLU A C 1
ATOM 2124 O O . GLU A 1 278 ? 15.671 1.345 -39.906 1.00 88.88 278 GLU A O 1
ATOM 2129 N N . LEU A 1 279 ? 16.231 0.173 -38.070 1.00 89.00 279 LEU A N 1
ATOM 2130 C CA . LEU A 1 279 ? 16.927 1.291 -37.430 1.00 89.00 279 LEU A CA 1
ATOM 2131 C C . LEU A 1 279 ? 18.333 1.449 -38.037 1.00 89.00 279 LEU A C 1
ATOM 2133 O O . LEU A 1 279 ? 19.204 0.591 -37.857 1.00 89.00 279 LEU A O 1
ATOM 2137 N N . LYS A 1 280 ? 18.547 2.560 -38.752 1.00 90.56 280 LYS A N 1
ATOM 2138 C CA . LYS A 1 280 ? 19.799 2.891 -39.455 1.00 90.56 280 LYS A CA 1
ATOM 2139 C C . LYS A 1 280 ? 20.285 4.286 -39.104 1.00 90.56 280 LYS A C 1
ATOM 2141 O O . LYS A 1 280 ? 19.473 5.181 -38.891 1.00 90.56 280 LYS A O 1
ATOM 2146 N N . GLY A 1 281 ? 21.596 4.497 -39.108 1.00 89.00 281 GLY A N 1
ATOM 2147 C CA . GLY A 1 281 ? 22.159 5.836 -38.979 1.00 89.00 281 GLY A CA 1
ATOM 2148 C C . GLY A 1 281 ? 23.451 6.024 -39.749 1.00 89.00 281 GLY A C 1
ATOM 2149 O O . GLY A 1 281 ? 24.156 5.076 -40.093 1.00 89.00 281 GLY A O 1
ATOM 2150 N N . LEU A 1 282 ? 23.734 7.293 -40.021 1.00 88.81 282 LEU A N 1
ATOM 2151 C CA . LEU A 1 282 ? 24.894 7.726 -40.780 1.00 88.81 282 LEU A CA 1
ATOM 2152 C C . LEU A 1 282 ? 25.940 8.285 -39.824 1.00 88.81 282 LEU A C 1
ATOM 2154 O O . LEU A 1 282 ? 25.640 9.110 -38.960 1.00 88.81 282 LEU A O 1
ATOM 2158 N N . ARG A 1 283 ? 27.191 7.861 -39.997 1.00 88.75 283 ARG A N 1
ATOM 2159 C CA . ARG A 1 283 ? 28.320 8.420 -39.240 1.00 88.75 283 ARG A CA 1
ATOM 2160 C C . ARG A 1 283 ? 28.377 9.948 -39.369 1.00 88.75 283 ARG A C 1
ATOM 2162 O O . ARG A 1 283 ? 28.259 10.494 -40.468 1.00 88.75 283 ARG A O 1
ATOM 2169 N N . GLY A 1 284 ? 28.589 10.639 -38.252 1.00 85.38 284 GLY A N 1
ATOM 2170 C CA . GLY A 1 284 ? 28.598 12.101 -38.202 1.00 85.38 284 GLY A CA 1
ATOM 2171 C C . GLY A 1 284 ? 27.223 12.760 -38.317 1.00 85.38 284 GLY A C 1
ATOM 2172 O O . GLY A 1 284 ? 27.167 13.976 -38.472 1.00 85.38 284 GLY A O 1
ATOM 2173 N N . GLN A 1 285 ? 26.132 11.993 -38.264 1.00 91.75 285 GLN A N 1
ATOM 2174 C CA . GLN A 1 285 ? 24.768 12.507 -38.144 1.00 91.75 285 GLN A CA 1
ATOM 2175 C C . GLN A 1 285 ? 24.139 12.024 -36.837 1.00 91.75 285 GLN A C 1
ATOM 2177 O O . GLN A 1 285 ? 24.611 11.063 -36.225 1.00 91.75 285 GLN A O 1
ATOM 2182 N N . ALA A 1 286 ? 23.092 12.715 -36.391 1.00 91.56 286 ALA A N 1
ATOM 2183 C CA . ALA A 1 286 ? 22.303 12.277 -35.250 1.00 91.56 286 ALA A CA 1
ATOM 2184 C C . ALA A 1 286 ? 21.628 10.929 -35.540 1.00 91.56 286 ALA A C 1
ATOM 2186 O O . ALA A 1 286 ? 21.257 10.639 -36.682 1.00 91.56 286 ALA A O 1
ATOM 2187 N N . LEU A 1 287 ? 21.440 10.120 -34.495 1.00 91.62 287 LEU A N 1
ATOM 2188 C CA . LEU A 1 287 ? 20.507 8.993 -34.526 1.00 91.62 287 LEU A CA 1
ATOM 2189 C C . LEU A 1 287 ? 19.146 9.482 -35.070 1.00 91.62 287 LEU A C 1
ATOM 2191 O O . LEU A 1 287 ? 18.721 10.570 -34.675 1.00 91.62 287 LEU A O 1
ATOM 2195 N N . PRO A 1 288 ? 18.453 8.736 -35.951 1.00 91.81 288 PRO A N 1
ATOM 2196 C CA . PRO A 1 288 ? 17.136 9.148 -36.431 1.00 91.81 288 PRO A CA 1
ATOM 2197 C C . PRO A 1 288 ? 16.149 9.329 -35.275 1.00 91.81 288 PRO A C 1
ATOM 2199 O O . PRO A 1 288 ? 16.213 8.610 -34.272 1.00 91.81 288 PRO A O 1
ATOM 2202 N N . GLU A 1 289 ? 15.211 10.262 -35.445 1.00 93.69 289 GLU A N 1
ATOM 2203 C CA . GLU A 1 289 ? 14.126 10.479 -34.489 1.00 93.69 289 GLU A CA 1
ATOM 2204 C C . GLU A 1 289 ? 13.364 9.173 -34.244 1.00 93.69 289 GLU A C 1
ATOM 2206 O O . GLU A 1 289 ? 12.814 8.546 -35.155 1.00 93.69 289 GLU A O 1
ATOM 2211 N N . THR A 1 290 ? 13.385 8.740 -32.991 1.00 93.75 290 THR A N 1
ATOM 2212 C CA . THR A 1 290 ? 12.878 7.446 -32.550 1.00 93.75 290 THR A CA 1
ATOM 2213 C C . THR A 1 290 ? 12.023 7.651 -31.314 1.00 93.75 290 THR A C 1
ATOM 2215 O O . THR A 1 290 ? 12.362 8.428 -30.425 1.00 93.75 290 THR A O 1
ATOM 2218 N N . VAL A 1 291 ? 10.904 6.944 -31.243 1.00 95.06 291 VAL A N 1
ATOM 2219 C CA . VAL A 1 291 ? 9.999 6.982 -30.101 1.00 95.06 291 VAL A CA 1
ATOM 2220 C C . VAL A 1 291 ? 10.293 5.784 -29.212 1.00 95.06 291 VAL A C 1
ATOM 2222 O O . VAL A 1 291 ? 10.114 4.644 -29.633 1.00 95.06 291 VAL A O 1
ATOM 2225 N N . VAL A 1 292 ? 10.712 6.046 -27.976 1.00 95.12 292 VAL A N 1
ATOM 2226 C CA . VAL A 1 292 ? 10.720 5.062 -26.890 1.00 95.12 292 VAL A CA 1
ATOM 2227 C C . VAL A 1 292 ? 9.315 5.010 -26.314 1.00 95.12 29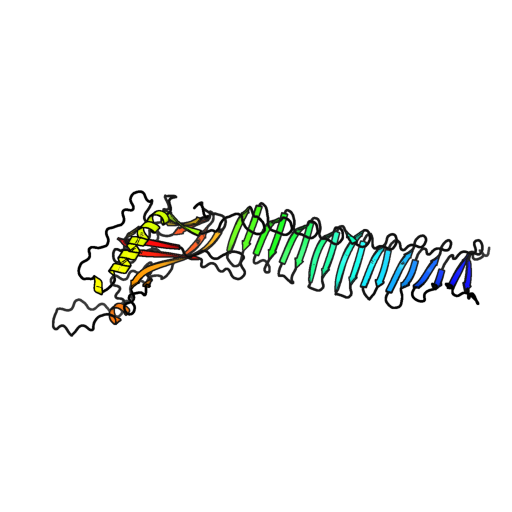2 VAL A C 1
ATOM 2229 O O . VAL A 1 292 ? 8.772 6.044 -25.931 1.00 95.12 292 VAL A O 1
ATOM 2232 N N . ARG A 1 293 ? 8.707 3.829 -26.238 1.00 93.50 293 ARG A N 1
ATOM 2233 C CA . ARG A 1 293 ? 7.368 3.657 -25.664 1.00 93.50 293 ARG A CA 1
ATOM 2234 C C . ARG A 1 293 ? 7.291 2.432 -24.766 1.00 93.50 293 ARG A C 1
ATOM 2236 O O . ARG A 1 293 ? 8.006 1.456 -24.980 1.00 93.50 293 ARG A O 1
ATOM 2243 N N . LEU A 1 294 ? 6.424 2.495 -23.762 1.00 91.69 294 LEU A N 1
ATOM 2244 C CA . LEU A 1 294 ? 6.062 1.333 -22.954 1.00 91.69 294 LEU A CA 1
ATOM 2245 C C . LEU A 1 294 ? 4.948 0.574 -23.665 1.00 91.69 294 LEU A C 1
ATOM 2247 O O . LEU A 1 294 ? 3.968 1.185 -24.092 1.00 91.69 294 LEU A O 1
ATOM 2251 N N . VAL A 1 295 ? 5.095 -0.739 -23.808 1.00 89.88 295 VAL A N 1
ATOM 2252 C CA . VAL A 1 295 ? 4.089 -1.594 -24.446 1.00 89.88 295 VAL A CA 1
ATOM 2253 C C . VAL A 1 295 ? 3.725 -2.787 -23.587 1.00 89.88 295 VAL A C 1
ATOM 2255 O O . VAL A 1 295 ? 4.527 -3.253 -22.781 1.00 89.88 295 VAL A O 1
ATOM 2258 N N . ASP A 1 296 ? 2.522 -3.302 -23.800 1.00 87.44 296 ASP A N 1
ATOM 2259 C CA . ASP A 1 296 ? 2.053 -4.529 -23.179 1.00 87.44 296 ASP A CA 1
ATOM 2260 C C . ASP A 1 296 ? 2.475 -5.791 -23.965 1.00 87.44 296 ASP A C 1
ATOM 2262 O O . ASP A 1 296 ? 3.173 -5.737 -24.985 1.00 87.44 296 ASP A O 1
ATOM 2266 N N . ALA A 1 297 ? 2.010 -6.961 -23.513 1.00 83.25 297 ALA A N 1
ATOM 2267 C CA . ALA A 1 297 ? 2.273 -8.241 -24.177 1.00 83.25 297 ALA A CA 1
ATOM 2268 C C . ALA A 1 297 ? 1.719 -8.325 -25.617 1.00 83.25 297 ALA A C 1
ATOM 2270 O O . ALA A 1 297 ? 2.209 -9.124 -26.415 1.00 83.25 297 ALA A O 1
ATOM 2271 N N . SER A 1 298 ? 0.720 -7.505 -25.959 1.00 83.81 298 SER A N 1
ATOM 2272 C CA . SER A 1 298 ? 0.126 -7.395 -27.297 1.00 83.81 298 SER A CA 1
ATOM 2273 C C . SER A 1 298 ? 0.781 -6.324 -28.179 1.00 83.81 298 SER A C 1
ATOM 2275 O O . SER A 1 298 ? 0.376 -6.162 -29.329 1.00 83.81 298 SER A O 1
ATOM 2277 N N . LYS A 1 299 ? 1.820 -5.640 -27.675 1.00 84.19 299 LYS A N 1
ATOM 2278 C CA . LYS A 1 299 ? 2.501 -4.494 -28.304 1.00 84.19 299 LYS A CA 1
ATOM 2279 C C . LYS A 1 299 ? 1.661 -3.213 -28.373 1.00 84.19 299 LYS A C 1
ATOM 2281 O O . LYS A 1 299 ? 2.034 -2.279 -29.080 1.00 84.19 299 LYS A O 1
ATOM 2286 N N . ALA A 1 300 ? 0.568 -3.131 -27.617 1.00 86.38 300 ALA A N 1
ATOM 2287 C CA . ALA A 1 300 ? -0.189 -1.895 -27.470 1.00 86.38 300 ALA A CA 1
ATOM 2288 C C . ALA A 1 300 ? 0.526 -0.944 -26.500 1.00 86.38 300 ALA A C 1
ATOM 2290 O O . ALA A 1 300 ? 1.100 -1.386 -25.505 1.00 86.38 300 ALA A O 1
ATOM 2291 N N . VAL A 1 301 ? 0.496 0.363 -26.784 1.00 87.25 301 VAL A N 1
ATOM 2292 C CA . VAL A 1 301 ? 1.130 1.372 -25.921 1.00 87.25 301 VAL A CA 1
ATOM 2293 C C . VAL A 1 301 ? 0.425 1.445 -24.574 1.00 87.25 301 VAL A C 1
ATOM 2295 O O . VAL A 1 301 ? -0.798 1.556 -24.508 1.00 87.25 301 VAL A O 1
ATOM 2298 N N . VAL A 1 302 ? 1.225 1.452 -23.513 1.00 84.88 302 VAL A N 1
ATOM 2299 C CA . VAL A 1 302 ? 0.802 1.588 -22.124 1.00 84.88 302 VAL A CA 1
ATOM 2300 C C . VAL A 1 302 ? 1.065 3.026 -21.670 1.00 84.88 302 VAL A C 1
ATOM 2302 O O . VAL A 1 302 ? 2.194 3.361 -21.308 1.00 84.88 302 VAL A O 1
ATOM 2305 N N . PRO A 1 303 ? 0.046 3.903 -21.643 1.00 78.62 303 PRO A N 1
ATOM 2306 C CA . PRO A 1 303 ? 0.214 5.269 -21.151 1.00 78.62 303 PRO A CA 1
ATOM 2307 C C . PRO A 1 303 ? 0.320 5.341 -19.622 1.00 78.62 303 PRO A C 1
ATOM 2309 O O . PRO A 1 303 ? 0.562 6.409 -19.074 1.00 78.62 303 PRO A O 1
ATOM 2312 N N . ALA A 1 304 ? 0.102 4.223 -18.933 1.00 72.19 304 ALA A N 1
ATOM 2313 C CA . ALA A 1 304 ? -0.225 4.184 -17.519 1.00 72.19 304 ALA A CA 1
ATOM 2314 C C . ALA A 1 304 ? 0.990 4.039 -16.583 1.00 72.19 304 ALA A C 1
ATOM 2316 O O . ALA A 1 304 ? 0.800 3.815 -15.402 1.00 72.19 304 ALA A O 1
ATOM 2317 N N . GLU A 1 305 ? 2.229 4.157 -17.061 1.00 83.38 305 GLU A N 1
ATOM 2318 C CA . GLU A 1 305 ? 3.428 4.149 -16.198 1.00 83.38 305 GLU A CA 1
ATOM 2319 C C . GLU A 1 305 ? 4.314 5.368 -16.492 1.00 83.38 305 GLU A C 1
ATOM 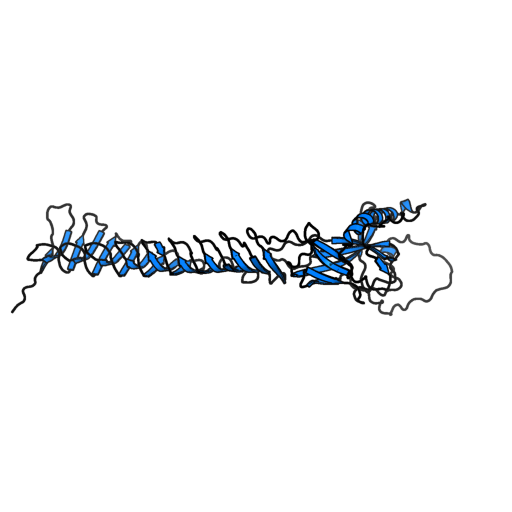2321 O O . GLU A 1 305 ? 5.512 5.269 -16.778 1.00 83.38 305 GLU A O 1
ATOM 2326 N N . VAL A 1 306 ? 3.694 6.553 -16.447 1.00 86.88 306 VAL A N 1
ATOM 2327 C CA . VAL A 1 306 ? 4.386 7.827 -16.671 1.00 86.88 306 VAL A CA 1
ATOM 2328 C C . VAL A 1 306 ? 5.434 8.024 -15.591 1.00 86.88 306 VAL A C 1
ATOM 2330 O O . VAL A 1 306 ? 5.166 7.844 -14.401 1.00 86.88 306 VAL A O 1
ATOM 2333 N N . GLY A 1 307 ? 6.620 8.444 -16.017 1.00 90.12 307 GLY A N 1
ATOM 2334 C CA . GLY A 1 307 ? 7.692 8.845 -15.130 1.00 90.12 307 GLY A CA 1
ATOM 2335 C C . GLY A 1 307 ? 8.822 7.836 -14.961 1.00 90.12 307 GLY A C 1
ATOM 2336 O O . GLY A 1 307 ? 9.821 8.209 -14.341 1.00 90.12 307 GLY A O 1
ATOM 2337 N N . ARG A 1 308 ? 8.723 6.634 -15.552 1.00 92.81 308 ARG A N 1
ATOM 2338 C CA . ARG A 1 308 ? 9.857 5.699 -15.640 1.00 92.81 308 ARG A CA 1
ATOM 2339 C C . ARG A 1 308 ? 11.065 6.371 -16.273 1.00 92.81 308 ARG A C 1
ATOM 2341 O O . ARG A 1 308 ? 10.938 7.042 -17.298 1.00 92.81 308 ARG A O 1
ATOM 2348 N N . ARG A 1 309 ? 12.234 6.170 -15.672 1.00 95.06 309 ARG A N 1
ATOM 2349 C CA . ARG A 1 309 ? 13.511 6.656 -16.194 1.00 95.06 309 ARG A CA 1
ATOM 2350 C C . ARG A 1 309 ? 14.224 5.552 -16.939 1.00 95.06 309 ARG A C 1
ATOM 2352 O O . ARG A 1 309 ? 14.225 4.398 -16.514 1.00 95.06 309 ARG A O 1
ATOM 2359 N N . PHE A 1 310 ? 14.877 5.935 -18.019 1.00 96.06 310 PHE A N 1
ATOM 2360 C CA . PHE A 1 310 ? 15.652 5.015 -18.817 1.00 96.06 310 PHE A CA 1
ATOM 2361 C C . PHE A 1 310 ? 17.022 5.575 -19.158 1.00 96.06 310 PHE A C 1
ATOM 2363 O O . PHE A 1 310 ? 17.225 6.788 -19.204 1.00 96.06 310 PHE A O 1
ATOM 2370 N N . ARG A 1 311 ? 17.951 4.663 -19.421 1.00 96.94 311 ARG A N 1
ATOM 2371 C CA . ARG A 1 311 ? 19.289 4.959 -19.917 1.00 96.94 311 ARG A CA 1
ATOM 2372 C C . ARG A 1 311 ? 19.505 4.239 -21.234 1.00 96.94 311 ARG A C 1
ATOM 2374 O O . ARG A 1 311 ? 19.221 3.048 -21.332 1.00 96.94 311 ARG A O 1
ATOM 2381 N N . ILE A 1 312 ? 20.028 4.955 -22.220 1.00 96.62 312 ILE A N 1
ATOM 2382 C CA . ILE A 1 312 ? 20.438 4.402 -23.505 1.00 96.62 312 ILE A CA 1
ATOM 2383 C C . ILE A 1 312 ? 21.954 4.421 -23.599 1.00 96.62 312 ILE A C 1
ATOM 2385 O O . ILE A 1 312 ? 22.595 5.455 -23.417 1.00 96.62 312 ILE A O 1
ATOM 2389 N N . THR A 1 313 ? 22.509 3.258 -23.914 1.00 95.94 313 THR A N 1
ATOM 2390 C CA . THR A 1 313 ? 23.925 3.062 -24.225 1.00 95.94 313 THR A CA 1
ATOM 2391 C C . THR A 1 313 ? 24.059 2.461 -25.616 1.00 95.94 313 THR A C 1
ATOM 2393 O O . THR A 1 313 ? 23.149 1.788 -26.110 1.00 95.94 313 THR A O 1
ATOM 2396 N N . MET A 1 314 ? 25.200 2.698 -26.255 1.00 94.44 314 MET A N 1
ATOM 2397 C CA . MET A 1 314 ? 25.551 2.054 -27.513 1.00 94.44 314 MET A CA 1
ATOM 2398 C C . MET A 1 314 ? 26.845 1.266 -27.338 1.00 94.44 314 MET A C 1
ATOM 2400 O O . MET A 1 314 ? 27.789 1.732 -26.702 1.00 94.44 314 MET A O 1
ATOM 2404 N N . TYR A 1 315 ? 26.911 0.066 -27.908 1.00 92.88 315 TYR A N 1
ATOM 2405 C CA . TYR A 1 315 ? 28.129 -0.738 -27.887 1.00 92.88 315 TYR A CA 1
ATOM 2406 C C . TYR A 1 315 ? 28.304 -1.572 -29.154 1.00 92.88 315 TYR A C 1
ATOM 2408 O O . TYR A 1 315 ? 27.388 -1.762 -29.953 1.00 92.88 315 TYR A O 1
ATOM 2416 N N . LYS A 1 316 ? 29.517 -2.088 -29.344 1.00 90.44 316 LYS A N 1
ATOM 2417 C CA . LYS A 1 316 ? 29.846 -3.081 -30.366 1.00 90.44 316 LYS A CA 1
ATOM 2418 C C . LYS A 1 316 ? 30.355 -4.350 -29.707 1.00 90.44 316 LYS A C 1
ATOM 2420 O O . LYS A 1 316 ? 31.237 -4.290 -28.854 1.00 90.44 316 LYS A O 1
ATOM 2425 N N . GLU A 1 317 ? 29.850 -5.495 -30.139 1.00 88.94 317 GLU A N 1
ATOM 2426 C CA . GLU A 1 317 ? 30.352 -6.786 -29.675 1.00 88.94 317 GLU A CA 1
ATOM 2427 C C . GLU A 1 317 ? 31.623 -7.194 -30.427 1.00 88.94 317 GLU A C 1
ATOM 2429 O O . GLU A 1 317 ? 31.763 -6.963 -31.635 1.00 88.94 317 GLU A O 1
ATOM 2434 N N . ARG A 1 318 ? 32.561 -7.804 -29.700 1.00 82.75 318 ARG A N 1
ATOM 2435 C CA . ARG A 1 318 ? 33.784 -8.419 -30.230 1.00 82.75 318 ARG A CA 1
ATOM 2436 C C . ARG A 1 318 ? 34.119 -9.675 -29.431 1.00 82.75 318 ARG A C 1
ATOM 2438 O O . ARG A 1 318 ? 33.736 -9.787 -28.273 1.00 82.75 318 ARG A O 1
ATOM 2445 N N . ARG A 1 319 ? 34.858 -10.608 -30.034 1.00 79.38 319 ARG A N 1
ATOM 2446 C CA . ARG A 1 319 ? 35.443 -11.728 -29.285 1.00 79.38 319 ARG A CA 1
ATOM 2447 C C . ARG A 1 319 ? 36.649 -11.274 -28.467 1.00 79.38 319 ARG A C 1
ATOM 2449 O O . ARG A 1 319 ? 37.404 -10.419 -28.938 1.00 79.38 319 ARG A O 1
ATOM 2456 N N . GLY A 1 320 ? 36.821 -11.869 -27.290 1.00 74.12 320 GLY A N 1
ATOM 2457 C CA . GLY A 1 320 ? 38.018 -11.715 -26.469 1.00 74.12 320 GLY A CA 1
ATOM 2458 C C . GLY A 1 320 ? 39.280 -12.136 -27.226 1.00 74.12 320 GLY A C 1
ATOM 2459 O O . GLY A 1 320 ? 39.262 -13.071 -28.033 1.00 74.12 320 GLY A O 1
ATOM 2460 N N . SER A 1 321 ? 40.383 -11.417 -27.005 1.00 68.38 321 SER A N 1
ATOM 2461 C CA . SER A 1 321 ? 41.690 -11.777 -27.566 1.00 68.38 321 SER A CA 1
ATOM 2462 C C . SER A 1 321 ? 42.322 -12.965 -26.830 1.00 68.38 321 SER A C 1
ATOM 2464 O O . SER A 1 321 ? 43.008 -13.772 -27.462 1.00 68.38 321 SER A O 1
ATOM 2466 N N . GLU A 1 322 ? 42.041 -13.107 -25.530 1.00 71.12 322 GLU A N 1
ATOM 2467 C CA . GLU A 1 322 ? 42.539 -14.188 -24.669 1.00 71.12 322 GLU A CA 1
ATOM 2468 C C . GLU A 1 322 ? 41.643 -15.438 -24.696 1.00 71.12 322 GLU A C 1
ATOM 2470 O O . GLU A 1 322 ? 42.155 -16.552 -24.839 1.00 71.12 322 GLU A O 1
ATOM 2475 N N . ASP A 1 323 ? 40.318 -15.260 -24.633 1.00 75.38 323 ASP A N 1
ATOM 2476 C CA . ASP A 1 323 ? 39.325 -16.334 -24.730 1.00 75.38 323 ASP A CA 1
ATOM 2477 C C . ASP A 1 323 ? 38.395 -16.127 -25.948 1.00 75.38 323 ASP A C 1
ATOM 2479 O O . ASP A 1 323 ? 37.588 -15.195 -25.972 1.00 75.38 323 ASP A O 1
ATOM 2483 N N . PRO A 1 324 ? 38.467 -16.992 -26.981 1.00 71.06 324 PRO A N 1
ATOM 2484 C CA . PRO A 1 324 ? 37.606 -16.905 -28.160 1.00 71.06 324 PRO A CA 1
ATOM 2485 C C . PRO A 1 324 ? 36.112 -17.153 -27.897 1.00 71.06 324 PRO A C 1
ATOM 2487 O O . PRO A 1 324 ? 35.314 -16.888 -28.805 1.00 71.06 324 PRO A O 1
ATOM 2490 N N . GLU A 1 325 ? 35.744 -17.719 -26.742 1.00 76.75 325 GLU A N 1
ATOM 2491 C CA . GLU A 1 325 ? 34.351 -17.914 -26.315 1.00 76.75 325 GLU A CA 1
ATOM 2492 C C . GLU A 1 325 ? 33.805 -16.710 -25.528 1.00 76.75 325 GLU A C 1
ATOM 2494 O O . GLU A 1 325 ? 32.588 -16.548 -25.425 1.00 76.75 325 GLU A O 1
ATOM 2499 N N . GLU A 1 326 ? 34.675 -15.816 -25.048 1.00 82.94 326 GLU A N 1
ATOM 2500 C CA . GLU A 1 326 ? 34.278 -14.588 -24.364 1.00 82.94 326 GLU A CA 1
ATOM 2501 C C . GLU A 1 326 ? 33.782 -13.528 -25.362 1.00 82.94 326 GLU A C 1
ATOM 2503 O O . GLU A 1 326 ? 34.432 -13.216 -26.367 1.00 82.94 326 GLU A O 1
ATOM 2508 N N . VAL A 1 327 ? 32.618 -12.940 -25.069 1.00 83.94 327 VAL A N 1
ATOM 2509 C CA . VAL A 1 327 ? 32.038 -11.829 -25.835 1.00 83.94 327 VAL A CA 1
ATOM 2510 C C . VAL A 1 327 ? 32.198 -10.537 -25.046 1.00 83.94 327 VAL A C 1
ATOM 2512 O O . VAL A 1 327 ? 31.556 -10.334 -24.017 1.00 83.94 327 VAL A O 1
ATOM 2515 N N . LEU A 1 328 ? 33.032 -9.640 -25.562 1.00 84.88 328 LEU A N 1
ATOM 2516 C CA . LEU A 1 328 ? 33.276 -8.320 -24.998 1.00 84.88 328 LEU A CA 1
ATOM 2517 C C . LEU A 1 328 ? 32.324 -7.289 -25.612 1.00 84.88 328 LEU A C 1
ATOM 2519 O O . LEU A 1 328 ? 32.100 -7.268 -26.827 1.00 84.88 328 LEU A O 1
ATOM 2523 N N . ARG A 1 329 ? 31.806 -6.387 -24.773 1.00 89.19 329 ARG A N 1
ATOM 2524 C CA . ARG A 1 329 ? 30.956 -5.259 -25.180 1.00 89.19 329 ARG A CA 1
ATOM 2525 C C . ARG A 1 329 ? 31.763 -3.970 -25.112 1.00 89.19 329 ARG A C 1
ATOM 2527 O O . ARG A 1 329 ? 32.079 -3.490 -24.029 1.00 89.19 329 ARG A O 1
ATOM 2534 N N . ARG A 1 330 ? 32.119 -3.421 -26.275 1.00 85.44 330 ARG A N 1
ATOM 2535 C CA . ARG A 1 330 ? 32.886 -2.175 -26.374 1.00 85.44 330 ARG A CA 1
ATOM 2536 C C . ARG A 1 330 ? 31.934 -0.978 -26.424 1.00 85.44 330 ARG A C 1
ATOM 2538 O O . ARG A 1 330 ? 31.200 -0.887 -27.411 1.00 85.44 330 ARG A O 1
ATOM 2545 N N . PRO A 1 331 ? 31.956 -0.068 -25.438 1.00 89.06 331 PRO A N 1
ATOM 2546 C CA . PRO A 1 331 ? 31.092 1.105 -25.444 1.00 89.06 331 PRO A CA 1
ATOM 2547 C C . PRO A 1 331 ? 31.419 2.025 -26.623 1.00 89.06 331 PRO A C 1
ATOM 2549 O O . PRO A 1 331 ? 32.557 2.089 -27.101 1.00 89.06 331 PRO A O 1
ATOM 2552 N N . VAL A 1 332 ? 30.396 2.723 -27.100 1.00 89.69 332 VAL A N 1
ATOM 2553 C CA . VAL A 1 332 ? 30.492 3.765 -28.116 1.00 89.69 332 VAL A CA 1
ATOM 2554 C C . VAL A 1 332 ? 29.821 5.010 -27.564 1.00 89.69 332 VAL A C 1
ATOM 2556 O O . VAL A 1 332 ? 28.631 4.991 -27.263 1.00 89.69 332 VAL A O 1
ATOM 2559 N N . ASN A 1 333 ? 30.589 6.090 -27.466 1.00 90.62 333 ASN A N 1
ATOM 2560 C CA . ASN A 1 333 ? 30.105 7.338 -26.898 1.00 90.62 333 ASN A CA 1
ATOM 2561 C C . ASN A 1 333 ? 29.333 8.144 -27.945 1.00 90.62 333 ASN A C 1
ATOM 2563 O O . ASN A 1 333 ? 29.809 8.327 -29.068 1.00 90.62 333 ASN A O 1
ATOM 2567 N N . PHE A 1 334 ? 28.166 8.664 -27.573 1.00 89.88 334 PHE A N 1
ATOM 2568 C CA . PHE A 1 334 ? 27.431 9.630 -28.391 1.00 89.88 334 PHE A CA 1
ATOM 2569 C C . PHE A 1 334 ? 28.157 10.979 -28.382 1.00 89.88 334 PHE A C 1
ATOM 2571 O O . PHE A 1 334 ? 28.744 11.361 -27.371 1.00 89.88 334 PHE A O 1
ATOM 2578 N N . GLY A 1 335 ? 28.150 11.706 -29.499 1.00 85.75 335 GLY A N 1
ATOM 2579 C CA . GLY A 1 335 ? 28.800 13.017 -29.590 1.00 85.75 335 GLY A CA 1
ATOM 2580 C C . GLY A 1 335 ? 30.327 12.987 -29.689 1.00 85.75 335 GLY A C 1
ATOM 2581 O O . GLY A 1 335 ? 30.945 14.047 -29.611 1.00 85.75 335 GLY A O 1
ATOM 2582 N N . ASP A 1 336 ? 30.950 11.815 -29.865 1.00 85.38 336 ASP A N 1
ATOM 2583 C CA . ASP A 1 336 ? 32.406 11.721 -30.013 1.00 85.38 336 ASP A CA 1
ATOM 2584 C C . ASP A 1 336 ? 32.865 12.276 -31.374 1.00 85.38 336 ASP A C 1
ATOM 2586 O O . ASP A 1 336 ? 32.615 11.697 -32.438 1.00 85.38 336 ASP A O 1
ATOM 2590 N N . LEU A 1 337 ? 33.564 13.413 -31.332 1.00 79.25 337 LEU A N 1
ATOM 2591 C CA . LEU A 1 337 ? 34.037 14.143 -32.514 1.00 79.25 337 LEU A CA 1
ATOM 2592 C C . LEU A 1 337 ? 35.463 13.764 -32.937 1.00 79.25 337 LEU A C 1
ATOM 2594 O O . LEU A 1 337 ? 36.025 14.375 -33.854 1.00 79.25 337 LEU A O 1
ATOM 2598 N N . ARG A 1 338 ? 36.087 12.772 -32.292 1.00 75.88 338 ARG A N 1
ATOM 2599 C CA . ARG A 1 338 ? 37.453 12.353 -32.626 1.00 75.88 338 ARG A CA 1
ATOM 2600 C C . ARG A 1 338 ? 37.500 11.764 -34.037 1.00 75.88 338 ARG A C 1
ATOM 2602 O O . ARG A 1 338 ? 36.761 10.838 -34.366 1.00 75.88 338 ARG A O 1
ATOM 2609 N N . GLN A 1 339 ? 38.393 12.297 -34.877 1.00 65.38 339 GLN A N 1
ATOM 2610 C CA . GLN A 1 339 ? 38.558 11.867 -36.276 1.00 65.38 339 GLN A CA 1
ATOM 2611 C C . GLN A 1 339 ? 39.301 10.530 -36.407 1.00 65.38 339 GLN A C 1
ATOM 2613 O O . GLN A 1 339 ? 39.050 9.762 -37.333 1.00 65.38 339 GLN A O 1
ATOM 2618 N N . THR A 1 340 ? 40.200 10.236 -35.468 1.00 59.47 340 THR A N 1
ATOM 2619 C CA . THR A 1 340 ? 40.912 8.961 -35.359 1.00 59.47 340 THR A CA 1
ATOM 2620 C C . THR A 1 340 ? 40.897 8.536 -33.901 1.00 59.47 340 THR A C 1
ATOM 2622 O O . THR A 1 340 ? 41.620 9.104 -33.086 1.00 59.47 340 THR A O 1
ATOM 2625 N N . TYR A 1 341 ? 40.065 7.557 -33.559 1.00 54.22 341 TYR A N 1
ATOM 2626 C CA . TYR A 1 341 ? 40.148 6.896 -32.262 1.00 54.22 341 TYR A CA 1
ATOM 2627 C C . TYR A 1 341 ? 41.051 5.669 -32.406 1.00 54.22 341 TYR A C 1
ATOM 2629 O O . TYR A 1 341 ? 40.667 4.683 -33.038 1.00 54.22 341 TYR A O 1
ATOM 2637 N N . VAL A 1 342 ? 42.267 5.753 -31.866 1.00 50.06 342 VAL A N 1
ATOM 2638 C CA . VAL A 1 342 ? 43.135 4.590 -31.648 1.00 50.06 342 VAL A CA 1
ATOM 2639 C C . VAL A 1 342 ? 42.894 4.144 -30.212 1.00 50.06 342 VAL A C 1
ATOM 2641 O O . VAL A 1 342 ? 43.061 4.930 -29.282 1.00 50.06 342 VAL A O 1
ATOM 2644 N N . ASP A 1 343 ? 42.425 2.912 -30.047 1.00 48.91 343 ASP A N 1
ATOM 2645 C CA . ASP A 1 343 ? 42.167 2.314 -28.741 1.00 48.91 343 ASP A CA 1
ATOM 2646 C C . ASP A 1 343 ? 43.512 2.031 -28.039 1.00 48.91 343 ASP A C 1
ATOM 2648 O O . ASP A 1 343 ? 44.365 1.367 -28.634 1.00 48.91 343 ASP A O 1
ATOM 2652 N N . PRO A 1 344 ? 43.731 2.472 -26.790 1.00 43.81 344 PRO A N 1
ATOM 2653 C CA . PRO A 1 344 ? 44.915 2.087 -26.021 1.00 43.81 344 PRO A CA 1
ATOM 2654 C C . PRO A 1 344 ? 45.059 0.562 -25.851 1.00 43.81 344 PRO A C 1
ATOM 2656 O O . PRO A 1 344 ? 46.167 0.064 -25.664 1.00 43.81 344 PRO A O 1
ATOM 2659 N N . LEU A 1 345 ? 43.962 -0.203 -25.944 1.00 43.12 345 LEU A N 1
ATOM 2660 C CA . LEU A 1 345 ? 43.987 -1.671 -25.928 1.00 43.12 345 LEU A CA 1
ATOM 2661 C C . LEU A 1 345 ? 44.324 -2.277 -27.302 1.00 43.12 345 LEU A C 1
ATOM 2663 O O . LEU A 1 345 ? 44.906 -3.359 -27.351 1.00 43.12 345 LEU A O 1
ATOM 2667 N N . ASP A 1 346 ? 44.066 -1.567 -28.410 1.00 42.81 346 ASP A N 1
ATOM 2668 C CA . ASP A 1 346 ? 44.573 -1.967 -29.735 1.00 42.81 346 ASP A CA 1
ATOM 2669 C C . ASP A 1 346 ? 46.121 -1.856 -29.782 1.00 42.81 346 ASP A C 1
ATOM 2671 O O . ASP A 1 346 ? 46.762 -2.558 -30.566 1.00 42.81 346 ASP A O 1
ATOM 2675 N N . GLU A 1 347 ? 46.748 -1.034 -28.923 1.00 38.00 347 GLU A N 1
ATOM 2676 C CA . GLU A 1 347 ? 48.211 -1.013 -28.739 1.00 38.00 347 GLU A CA 1
ATOM 2677 C C . GLU A 1 347 ? 48.738 -2.181 -27.890 1.00 38.00 347 GLU A C 1
ATOM 2679 O O . GLU A 1 347 ? 49.845 -2.664 -28.146 1.00 38.00 347 GLU A O 1
ATOM 2684 N N . ALA A 1 348 ? 47.965 -2.666 -26.913 1.00 38.28 348 ALA A N 1
ATOM 2685 C CA . ALA A 1 348 ? 48.356 -3.802 -26.073 1.00 38.28 348 ALA A CA 1
ATOM 2686 C C . ALA A 1 348 ? 48.371 -5.130 -26.857 1.00 38.28 348 ALA A C 1
ATOM 2688 O O . ALA A 1 348 ? 49.249 -5.966 -26.632 1.00 38.28 348 ALA A O 1
ATOM 2689 N N . ASP A 1 349 ? 47.461 -5.272 -27.828 1.00 39.03 349 ASP A N 1
ATOM 2690 C CA . ASP A 1 349 ? 47.337 -6.442 -28.709 1.00 39.03 349 ASP A CA 1
ATOM 2691 C C . ASP A 1 349 ? 48.060 -6.290 -30.063 1.00 39.03 349 ASP A C 1
ATOM 2693 O O . ASP A 1 349 ? 48.090 -7.222 -30.879 1.00 39.03 349 ASP A O 1
ATOM 2697 N N . ALA A 1 350 ? 48.698 -5.145 -30.331 1.00 33.62 350 ALA A N 1
ATOM 2698 C CA . ALA A 1 350 ? 49.531 -4.997 -31.515 1.00 33.62 350 ALA A CA 1
ATOM 2699 C C . ALA A 1 350 ? 50.763 -5.921 -31.395 1.00 33.62 350 ALA A C 1
ATOM 2701 O O . ALA A 1 350 ? 51.565 -5.772 -30.467 1.00 33.62 350 ALA A O 1
ATOM 2702 N N . PRO A 1 351 ? 51.002 -6.863 -32.336 1.00 35.56 351 PRO A N 1
ATOM 2703 C CA . PRO A 1 351 ? 52.247 -7.618 -32.331 1.00 35.56 351 PRO A CA 1
ATOM 2704 C C . PRO A 1 351 ? 53.389 -6.613 -32.446 1.00 35.56 351 PRO A C 1
ATOM 2706 O O . PRO A 1 351 ? 53.438 -5.882 -33.435 1.00 35.56 351 PRO A O 1
ATOM 2709 N N . LYS A 1 352 ? 54.281 -6.568 -31.440 1.00 36.41 352 LYS A N 1
ATOM 2710 C CA . LYS A 1 352 ? 55.448 -5.668 -31.387 1.00 36.41 352 LYS A CA 1
ATOM 2711 C C . LYS A 1 352 ? 56.115 -5.609 -32.760 1.00 36.41 352 LYS A C 1
ATOM 2713 O O . LYS A 1 352 ? 56.852 -6.519 -33.147 1.00 36.41 352 LYS A O 1
ATOM 2718 N N . ALA A 1 353 ? 55.817 -4.561 -33.522 1.00 35.69 353 ALA A N 1
ATOM 2719 C CA . ALA A 1 353 ? 56.321 -4.436 -34.872 1.00 35.69 353 ALA A CA 1
ATOM 2720 C C . ALA A 1 353 ? 57.822 -4.150 -34.784 1.00 35.69 353 ALA A C 1
ATOM 2722 O O . ALA A 1 353 ? 58.252 -3.182 -34.158 1.00 35.69 353 ALA A O 1
ATOM 2723 N N . ALA A 1 354 ? 58.628 -5.013 -35.403 1.00 36.69 354 ALA A N 1
ATOM 2724 C CA . ALA A 1 354 ? 60.058 -4.786 -35.562 1.00 36.69 354 ALA A CA 1
ATOM 2725 C C . ALA A 1 354 ? 60.311 -3.429 -36.258 1.00 36.69 354 ALA A C 1
ATOM 2727 O O . ALA A 1 354 ? 59.530 -3.037 -37.133 1.00 36.69 354 ALA A O 1
ATOM 2728 N N . PRO A 1 355 ? 61.397 -2.713 -35.915 1.00 31.81 355 PRO A N 1
ATOM 2729 C CA . PRO A 1 355 ? 61.597 -1.335 -36.347 1.00 31.81 355 PRO A CA 1
ATOM 2730 C C . PRO A 1 355 ? 61.745 -1.266 -37.871 1.00 31.81 355 PRO A C 1
ATOM 2732 O O . PRO A 1 355 ? 62.730 -1.743 -38.441 1.00 31.81 355 PRO A O 1
ATOM 2735 N N . LYS A 1 356 ? 60.768 -0.656 -38.553 1.00 36.84 356 LYS A N 1
ATOM 2736 C CA . LYS A 1 356 ? 60.878 -0.344 -39.982 1.00 36.84 356 LYS A CA 1
ATOM 2737 C C . LYS A 1 356 ? 61.708 0.925 -40.164 1.00 36.84 356 LYS A C 1
ATOM 2739 O O . LYS A 1 356 ? 61.318 2.013 -39.754 1.00 36.84 356 LYS A O 1
ATOM 2744 N N . LYS A 1 357 ? 62.861 0.768 -40.817 1.00 36.44 357 LYS A N 1
ATOM 2745 C CA . LYS A 1 357 ? 63.681 1.865 -41.338 1.00 36.44 357 LYS A CA 1
ATOM 2746 C C . LYS A 1 357 ? 62.933 2.613 -42.447 1.00 36.44 357 LYS A C 1
ATOM 2748 O O . LYS A 1 357 ? 62.557 1.998 -43.437 1.00 36.44 357 LYS A O 1
ATOM 2753 N N . GLY A 1 358 ? 62.866 3.937 -42.308 1.00 41.19 358 GLY A N 1
ATOM 2754 C CA . GLY A 1 358 ? 62.850 4.899 -43.414 1.00 41.19 358 GLY A CA 1
ATOM 2755 C C . GLY A 1 358 ? 61.531 5.061 -44.173 1.00 41.19 358 GLY A C 1
ATOM 2756 O O . GLY A 1 358 ? 61.236 4.311 -45.095 1.00 41.19 358 GLY A O 1
ATOM 2757 N N . GLY A 1 359 ? 60.804 6.136 -43.871 1.00 33.16 359 GLY A N 1
ATOM 2758 C CA . GLY A 1 359 ? 59.705 6.647 -44.690 1.00 33.16 359 GLY A CA 1
ATOM 2759 C C . GLY A 1 359 ? 59.170 7.948 -44.099 1.00 33.16 359 GLY A C 1
ATOM 2760 O O . GLY A 1 359 ? 58.978 8.021 -42.894 1.00 33.16 359 GLY A O 1
ATOM 2761 N N . LYS A 1 360 ? 59.022 8.977 -44.940 1.00 34.00 360 LYS A N 1
ATOM 2762 C CA . LYS A 1 360 ? 58.711 10.380 -44.604 1.00 34.00 360 LYS A CA 1
ATOM 2763 C C . LYS A 1 360 ? 57.627 10.529 -43.524 1.00 34.00 360 LYS A C 1
ATOM 2765 O O . LYS A 1 360 ? 56.550 9.959 -43.653 1.00 34.00 360 LYS A O 1
ATOM 2770 N N . SER A 1 361 ? 57.929 11.342 -42.512 1.00 34.59 361 SER A N 1
ATOM 2771 C CA . SER A 1 361 ? 57.020 11.738 -41.438 1.00 34.59 361 SER A CA 1
ATOM 2772 C C . SER A 1 361 ? 55.825 12.512 -41.997 1.00 34.59 361 SER A C 1
ATOM 2774 O O . SER A 1 361 ? 55.995 13.596 -42.560 1.00 34.59 361 SER A O 1
ATOM 2776 N N . SER A 1 362 ? 54.624 11.963 -41.822 1.00 32.97 362 SER A N 1
ATOM 2777 C CA . SER A 1 362 ? 53.402 12.772 -41.742 1.00 32.97 362 SER A CA 1
ATOM 2778 C C . SER A 1 362 ? 53.493 13.717 -40.530 1.00 32.97 362 SER A C 1
ATOM 2780 O O . SER A 1 362 ? 54.298 13.449 -39.632 1.00 32.97 362 SER A O 1
ATOM 2782 N N . PRO A 1 363 ? 52.732 14.827 -40.498 1.00 35.69 363 PRO A N 1
ATOM 2783 C CA . PRO A 1 363 ? 52.801 15.788 -39.402 1.00 35.69 363 PRO A CA 1
ATOM 2784 C C . PRO A 1 363 ? 52.502 15.078 -38.081 1.00 35.69 363 PRO A C 1
ATOM 2786 O O . PRO A 1 363 ? 51.539 14.315 -37.999 1.00 35.69 363 PRO A O 1
ATOM 2789 N N . VAL A 1 364 ? 53.350 15.306 -37.081 1.00 40.41 364 VAL A N 1
ATOM 2790 C CA . VAL A 1 364 ? 53.087 14.892 -35.701 1.00 40.41 364 VAL A CA 1
ATOM 2791 C C . VAL A 1 364 ? 51.880 15.716 -35.226 1.00 40.41 364 VAL A C 1
ATOM 2793 O O . VAL A 1 364 ? 51.911 16.935 -35.412 1.00 40.41 364 VAL A O 1
ATOM 2796 N N . PRO A 1 365 ? 50.801 15.097 -34.715 1.00 42.88 365 PRO A N 1
ATOM 2797 C CA . PRO A 1 365 ? 49.693 15.847 -34.139 1.00 42.88 365 PRO A CA 1
ATOM 2798 C C . PRO A 1 365 ? 50.191 16.628 -32.916 1.00 42.88 365 PRO A C 1
ATOM 2800 O O . PRO A 1 365 ? 51.025 16.115 -32.175 1.00 42.88 365 PRO A O 1
ATOM 2803 N N . ASP A 1 366 ? 49.702 17.856 -32.728 1.00 46.19 366 ASP A N 1
ATOM 2804 C CA . ASP A 1 366 ? 49.957 18.662 -31.526 1.00 46.19 366 ASP A CA 1
ATOM 2805 C C . ASP A 1 366 ? 49.590 17.846 -30.276 1.00 46.19 366 ASP A C 1
ATOM 2807 O O . ASP A 1 366 ? 48.421 17.512 -30.080 1.00 46.19 366 ASP A O 1
ATOM 2811 N N . GLU A 1 367 ? 50.577 17.510 -29.440 1.00 46.22 367 GLU A N 1
ATOM 2812 C CA . GLU A 1 367 ? 50.373 16.735 -28.202 1.00 46.22 367 GLU A CA 1
ATOM 2813 C C . GLU A 1 367 ? 49.585 17.527 -27.137 1.00 46.22 367 GLU A C 1
ATOM 2815 O O . GLU A 1 367 ? 49.039 16.929 -26.213 1.00 46.22 367 GLU A O 1
ATOM 2820 N N . ASP A 1 368 ? 49.471 18.850 -27.309 1.00 46.06 368 ASP A N 1
ATOM 2821 C CA . ASP A 1 368 ? 48.776 19.777 -26.404 1.00 46.06 368 ASP A CA 1
ATOM 2822 C C . ASP A 1 368 ? 47.361 20.174 -26.881 1.00 46.06 368 ASP A C 1
ATOM 2824 O O . ASP A 1 368 ? 46.692 20.985 -26.235 1.00 46.06 368 ASP A O 1
ATOM 2828 N N . ALA A 1 369 ? 46.878 19.643 -28.011 1.00 53.56 369 ALA A N 1
ATOM 2829 C CA . ALA A 1 369 ? 45.504 19.893 -28.442 1.00 53.56 369 ALA A CA 1
ATOM 2830 C C . ALA A 1 369 ? 44.537 19.091 -27.557 1.00 53.56 369 ALA A C 1
ATOM 2832 O O . ALA A 1 369 ? 44.602 17.859 -27.536 1.00 53.56 369 ALA A O 1
ATOM 2833 N N . GLU A 1 370 ? 43.628 19.775 -26.845 1.00 53.75 370 GLU A N 1
ATOM 2834 C CA . GLU A 1 370 ? 42.530 19.106 -26.138 1.00 53.75 370 GLU A CA 1
ATOM 2835 C C . GLU A 1 370 ? 41.868 18.098 -27.091 1.00 53.75 370 GLU A C 1
ATOM 2837 O O . GLU A 1 370 ? 41.545 18.458 -28.233 1.00 53.75 370 GLU A O 1
ATOM 2842 N N . PRO A 1 371 ? 41.703 16.826 -26.679 1.00 54.75 371 PRO A N 1
ATOM 2843 C CA . PRO A 1 371 ? 41.100 15.835 -27.548 1.00 54.75 371 PRO A CA 1
ATOM 2844 C C . PRO A 1 371 ? 39.715 16.342 -27.974 1.00 54.75 371 PRO A C 1
ATOM 2846 O O . PRO A 1 371 ? 38.988 16.891 -27.141 1.00 54.75 371 PRO A O 1
ATOM 2849 N N . PRO A 1 372 ? 39.324 16.159 -29.250 1.00 63.28 372 PRO A N 1
ATOM 2850 C CA . PRO A 1 372 ? 37.965 16.454 -29.686 1.00 63.28 372 PRO A CA 1
ATOM 2851 C C . PRO A 1 372 ? 36.976 15.809 -28.712 1.00 63.28 372 PRO A C 1
ATOM 2853 O O . PRO A 1 372 ? 37.235 14.685 -28.278 1.00 63.28 372 PRO A O 1
ATOM 2856 N N . ASN A 1 373 ? 35.901 16.530 -28.369 1.00 78.00 373 ASN A N 1
ATOM 2857 C CA . ASN A 1 373 ? 34.838 16.121 -27.442 1.00 78.00 373 ASN A CA 1
ATOM 2858 C C . ASN A 1 373 ? 34.739 14.582 -27.304 1.00 78.00 373 ASN A C 1
ATOM 2860 O O . ASN A 1 373 ? 34.387 13.932 -28.293 1.00 78.00 373 ASN A O 1
ATOM 2864 N N . PRO A 1 374 ? 35.060 13.992 -26.131 1.00 75.50 374 PRO A N 1
ATOM 2865 C CA . PRO A 1 374 ? 35.133 12.538 -25.958 1.00 75.50 374 PRO A CA 1
ATOM 2866 C C . PRO A 1 374 ? 33.761 11.847 -26.005 1.00 75.50 374 PRO A C 1
ATOM 2868 O O . PRO A 1 374 ? 33.697 10.614 -25.943 1.00 75.50 374 PRO A O 1
ATOM 2871 N N . GLY A 1 375 ? 32.683 12.628 -26.111 1.00 86.19 375 GLY A N 1
ATOM 2872 C CA . GLY A 1 375 ? 31.313 12.150 -26.099 1.00 86.19 375 GLY A CA 1
ATOM 2873 C C . GLY A 1 375 ? 30.853 11.695 -24.715 1.00 86.19 375 GLY A C 1
ATOM 2874 O O . GLY A 1 375 ? 31.592 11.765 -23.731 1.00 86.19 375 GLY A O 1
ATOM 2875 N N . VAL A 1 376 ? 29.618 11.208 -24.654 1.00 89.88 376 VAL A N 1
ATOM 2876 C CA . VAL A 1 376 ? 28.989 10.658 -23.448 1.00 89.88 376 VAL A CA 1
ATOM 2877 C C . VAL A 1 376 ? 28.731 9.165 -23.614 1.00 89.88 376 VAL A C 1
ATOM 2879 O O . VAL A 1 376 ? 28.291 8.713 -24.669 1.00 89.88 376 VAL A O 1
ATOM 2882 N N . GLU A 1 377 ? 29.009 8.387 -22.569 1.00 89.38 377 GLU A N 1
ATOM 2883 C CA . GLU A 1 377 ? 28.834 6.924 -22.577 1.00 89.38 377 GLU A CA 1
ATOM 2884 C C . GLU A 1 377 ? 27.356 6.506 -22.591 1.00 89.38 377 GLU A C 1
ATOM 2886 O O . GLU A 1 377 ? 27.014 5.415 -23.050 1.00 89.38 377 GLU A O 1
ATOM 2891 N N . ALA A 1 378 ? 26.477 7.372 -22.083 1.00 94.25 378 ALA A N 1
ATOM 2892 C CA . ALA A 1 378 ? 25.055 7.114 -21.971 1.00 94.25 378 ALA A CA 1
ATOM 2893 C C . ALA A 1 378 ? 24.237 8.405 -22.048 1.00 94.25 378 ALA A C 1
ATOM 2895 O O . ALA A 1 378 ? 24.697 9.470 -21.634 1.00 94.25 378 ALA A O 1
ATOM 2896 N N . LEU A 1 379 ? 23.000 8.276 -22.518 1.00 95.44 379 LEU A N 1
ATOM 2897 C CA . LEU A 1 379 ? 21.981 9.322 -22.482 1.00 95.44 379 LEU A CA 1
ATOM 2898 C C . LEU A 1 379 ? 20.802 8.833 -21.645 1.00 95.44 379 LEU A C 1
ATOM 2900 O O . LEU A 1 379 ? 20.433 7.661 -21.713 1.00 95.44 379 LEU A O 1
ATOM 2904 N N . GLU A 1 380 ? 20.220 9.715 -20.843 1.00 95.38 380 GLU A N 1
ATOM 2905 C CA . GLU A 1 380 ? 19.088 9.382 -19.979 1.00 95.38 380 GLU A CA 1
ATOM 2906 C C . GLU A 1 380 ? 17.831 10.120 -20.426 1.00 95.38 380 GLU A C 1
ATOM 2908 O O . GLU A 1 380 ? 17.886 11.230 -20.951 1.00 95.38 380 GLU A O 1
ATOM 2913 N N . GLY A 1 381 ? 16.686 9.486 -20.209 1.00 94.06 381 GLY A N 1
ATOM 2914 C CA . GLY A 1 381 ? 15.384 10.051 -20.517 1.00 94.06 381 GLY A CA 1
ATOM 2915 C C . GLY A 1 381 ? 14.320 9.567 -19.545 1.00 94.06 381 GLY A C 1
ATOM 2916 O O . GLY A 1 381 ? 14.569 8.755 -18.647 1.00 94.06 381 GLY A O 1
ATOM 2917 N N . ARG A 1 382 ? 13.110 10.097 -19.710 1.00 95.00 382 ARG A N 1
ATOM 2918 C CA . ARG A 1 382 ? 11.958 9.768 -18.872 1.00 95.00 382 ARG A CA 1
ATOM 2919 C C . ARG A 1 382 ? 10.718 9.612 -19.734 1.00 95.00 382 ARG A C 1
ATOM 2921 O O . ARG A 1 382 ? 10.506 10.441 -20.612 1.00 95.00 382 ARG A O 1
ATOM 2928 N N . ILE A 1 383 ? 9.914 8.586 -19.456 1.00 94.12 383 ILE A N 1
ATOM 2929 C CA . ILE A 1 383 ? 8.615 8.363 -20.098 1.00 94.12 383 ILE A CA 1
ATOM 2930 C C . ILE A 1 383 ? 7.662 9.503 -19.750 1.00 94.12 383 ILE A C 1
ATOM 2932 O O . ILE A 1 383 ? 7.368 9.731 -18.571 1.00 94.12 383 ILE A O 1
ATOM 2936 N N . GLU A 1 384 ? 7.200 10.204 -20.783 1.00 91.88 384 GLU A N 1
ATOM 2937 C CA . GLU A 1 384 ? 6.270 11.323 -20.668 1.00 91.88 384 GLU A CA 1
ATOM 2938 C C . GLU A 1 384 ? 4.807 10.859 -20.714 1.00 91.88 384 GLU A C 1
ATOM 2940 O O . GLU A 1 384 ? 4.487 9.663 -20.764 1.00 91.88 384 GLU A O 1
ATOM 2945 N N . GLU A 1 385 ? 3.894 11.828 -20.654 1.00 86.31 385 GLU A N 1
ATOM 2946 C CA . GLU A 1 385 ? 2.460 11.588 -20.751 1.00 86.31 385 GLU A CA 1
ATOM 2947 C C . GLU A 1 385 ? 2.113 10.874 -22.070 1.00 86.31 385 GLU A C 1
ATOM 2949 O O . GLU A 1 385 ? 2.620 11.205 -23.141 1.00 86.31 385 GLU A O 1
ATOM 2954 N N . GLY A 1 386 ? 1.266 9.846 -21.991 1.00 85.81 386 GLY A N 1
ATOM 2955 C CA . GLY A 1 386 ? 0.953 8.986 -23.137 1.00 85.81 386 GLY A CA 1
ATOM 2956 C C . GLY A 1 386 ? 1.887 7.782 -23.310 1.00 85.81 386 GLY A C 1
ATOM 2957 O O . GLY A 1 386 ? 1.697 7.015 -24.254 1.00 85.81 386 GLY A O 1
ATOM 2958 N N . GLY A 1 387 ? 2.847 7.574 -22.399 1.00 88.88 387 GLY A N 1
ATOM 2959 C CA . GLY A 1 387 ? 3.683 6.366 -22.360 1.00 88.88 387 GLY A CA 1
ATOM 2960 C C . GLY A 1 387 ? 4.794 6.354 -23.408 1.00 88.88 387 GLY A C 1
ATOM 2961 O O . GLY A 1 387 ? 5.203 5.280 -23.854 1.00 88.88 387 GLY A O 1
ATOM 2962 N N . ARG A 1 388 ? 5.233 7.539 -23.850 1.00 92.69 388 ARG A N 1
ATOM 2963 C CA . ARG A 1 388 ? 6.174 7.735 -24.960 1.00 92.69 388 ARG A CA 1
ATOM 2964 C C . ARG A 1 388 ? 7.197 8.825 -24.630 1.00 92.69 388 ARG A C 1
ATOM 2966 O O . ARG A 1 388 ? 6.882 9.740 -23.879 1.00 92.69 388 ARG A O 1
ATOM 2973 N N . SER A 1 389 ? 8.373 8.746 -25.245 1.00 94.62 389 SER A N 1
ATOM 2974 C CA . SER A 1 389 ? 9.394 9.801 -25.271 1.00 94.62 389 SER A CA 1
ATOM 2975 C C . SER A 1 389 ? 10.122 9.778 -26.606 1.00 94.62 389 SER A C 1
ATOM 2977 O O . SER A 1 389 ? 10.356 8.705 -27.162 1.00 94.62 389 SER A O 1
ATOM 2979 N N . ILE A 1 390 ? 10.504 10.944 -27.118 1.00 94.44 390 ILE A N 1
ATOM 2980 C CA . ILE A 1 390 ? 11.275 11.053 -28.360 1.00 94.44 390 ILE A CA 1
ATOM 2981 C C . ILE A 1 390 ? 12.767 11.118 -28.019 1.00 94.44 390 ILE A C 1
ATOM 2983 O O . ILE A 1 390 ? 13.175 11.839 -27.110 1.00 94.44 390 ILE A O 1
ATOM 2987 N N . ILE A 1 391 ? 13.571 10.358 -28.756 1.00 94.25 391 ILE A N 1
ATOM 2988 C CA . ILE A 1 391 ? 15.038 10.372 -28.737 1.00 94.25 391 ILE A CA 1
ATOM 2989 C C . ILE A 1 391 ? 15.569 10.569 -30.164 1.00 94.25 391 ILE A C 1
ATOM 2991 O O . ILE A 1 391 ? 14.835 10.373 -31.134 1.00 94.25 391 ILE A O 1
ATOM 2995 N N . GLY A 1 392 ? 16.857 10.884 -30.313 1.00 91.06 392 GLY A N 1
ATOM 2996 C CA . GLY A 1 392 ? 17.454 11.119 -31.629 1.00 91.06 392 GLY A CA 1
ATOM 2997 C C . GLY A 1 392 ? 17.128 12.505 -32.191 1.00 91.06 392 GLY A C 1
ATOM 2998 O O . GLY A 1 392 ? 16.535 13.344 -31.520 1.00 91.06 392 GLY A O 1
ATOM 2999 N N . GLY A 1 393 ? 17.571 12.770 -33.419 1.00 88.81 393 GLY A N 1
ATOM 3000 C CA . GLY A 1 393 ? 17.308 14.011 -34.157 1.00 88.81 393 GLY A CA 1
ATOM 3001 C C . GLY A 1 393 ? 18.089 15.244 -33.689 1.00 88.81 393 GLY A C 1
ATOM 3002 O O . GLY A 1 393 ? 18.118 16.245 -34.402 1.00 88.81 393 GLY A O 1
ATOM 3003 N N . THR A 1 394 ? 18.763 15.182 -32.538 1.00 90.31 394 THR A N 1
ATOM 3004 C CA . THR A 1 394 ? 19.537 16.300 -31.976 1.00 90.31 394 THR A CA 1
ATOM 3005 C C . THR A 1 394 ? 21.036 16.005 -31.925 1.00 90.31 394 THR A C 1
ATOM 3007 O O . THR A 1 394 ? 21.465 14.850 -31.990 1.00 90.31 394 THR A O 1
ATOM 3010 N N . ASP A 1 395 ? 21.845 17.056 -31.764 1.00 87.12 395 ASP A N 1
ATOM 3011 C CA . ASP A 1 395 ? 23.310 16.958 -31.670 1.00 87.12 395 ASP A CA 1
ATOM 3012 C C . ASP A 1 395 ? 23.787 16.118 -30.468 1.00 87.12 395 ASP A C 1
ATOM 3014 O O . ASP A 1 395 ? 24.899 15.593 -30.484 1.00 87.12 395 ASP A O 1
ATOM 3018 N N . GLU A 1 396 ? 22.948 15.935 -29.442 1.00 88.12 396 GLU A N 1
ATOM 3019 C CA . GLU A 1 396 ? 23.241 15.053 -28.302 1.00 88.12 396 GLU A CA 1
ATOM 3020 C C . GLU A 1 396 ? 23.336 13.580 -28.727 1.00 88.12 396 GLU A C 1
ATOM 3022 O O . GLU A 1 396 ? 24.107 12.812 -28.155 1.00 88.12 396 GLU A O 1
ATOM 3027 N N . TRP A 1 397 ? 22.604 13.196 -29.777 1.00 91.62 397 TRP A N 1
ATOM 3028 C CA . TRP A 1 397 ? 22.535 11.834 -30.312 1.00 91.62 397 TRP A CA 1
ATOM 3029 C C . TRP A 1 397 ? 23.485 11.602 -31.492 1.00 91.62 397 TRP A C 1
ATOM 3031 O O . TRP A 1 397 ? 23.288 10.675 -32.283 1.00 91.62 397 TRP A O 1
ATOM 3041 N N . LEU A 1 398 ? 24.497 12.454 -31.658 1.00 91.62 398 LEU A N 1
ATOM 3042 C CA . LEU A 1 398 ? 25.424 12.393 -32.783 1.00 91.62 398 LEU A CA 1
ATOM 3043 C C . LEU A 1 398 ? 26.223 11.080 -32.795 1.00 91.62 398 LEU A C 1
ATOM 3045 O O . LEU A 1 398 ? 26.867 10.709 -31.811 1.00 91.62 398 LEU A O 1
ATOM 3049 N N . LEU A 1 399 ? 26.226 10.395 -33.939 1.00 90.75 399 LEU A N 1
ATOM 3050 C CA . LEU A 1 399 ? 27.024 9.191 -34.150 1.00 90.75 399 LEU A CA 1
ATOM 3051 C C . LEU A 1 399 ? 28.474 9.562 -34.494 1.00 90.75 399 LEU A C 1
ATOM 3053 O O . LEU A 1 399 ? 28.690 10.392 -35.385 1.00 90.75 399 LEU A O 1
ATOM 3057 N N . PRO A 1 400 ? 29.484 8.925 -33.872 1.00 89.00 400 PRO A N 1
ATOM 3058 C CA . PRO A 1 400 ? 30.877 9.268 -34.127 1.00 89.00 400 PRO A CA 1
ATOM 3059 C C . PRO A 1 400 ? 31.283 9.114 -35.597 1.00 89.00 400 PRO A C 1
ATOM 3061 O O . PRO A 1 400 ? 30.957 8.134 -36.270 1.00 89.00 400 PRO A O 1
ATOM 3064 N N . VAL A 1 401 ? 32.065 10.069 -36.102 1.00 84.75 401 VAL A N 1
ATOM 3065 C CA . VAL A 1 401 ? 32.516 10.083 -37.510 1.00 84.75 401 VAL A CA 1
ATOM 3066 C C . VAL A 1 401 ? 33.462 8.928 -37.856 1.00 84.75 401 VAL A C 1
ATOM 3068 O O . VAL A 1 401 ? 33.595 8.561 -39.022 1.00 84.75 401 VAL A O 1
ATOM 3071 N N . HIS A 1 402 ? 34.117 8.347 -36.850 1.00 81.38 402 HIS A N 1
ATOM 3072 C CA . HIS A 1 402 ? 35.109 7.284 -37.004 1.00 81.38 402 HIS A CA 1
ATOM 3073 C C . HIS A 1 402 ? 34.515 5.864 -36.919 1.00 81.38 402 HIS A C 1
ATOM 3075 O O . HIS A 1 402 ? 35.268 4.883 -36.987 1.00 81.38 402 HIS A O 1
ATOM 3081 N N . LEU A 1 403 ? 33.189 5.722 -36.759 1.00 85.75 403 LEU A N 1
ATOM 3082 C CA . LEU A 1 403 ? 32.541 4.409 -36.744 1.00 85.75 403 LEU A CA 1
ATOM 3083 C C . LEU A 1 403 ? 32.766 3.657 -38.063 1.00 85.75 403 LEU A C 1
ATOM 3085 O O . LEU A 1 403 ? 32.800 4.233 -39.152 1.00 85.75 403 LEU A O 1
ATOM 3089 N N . GLN A 1 404 ? 32.931 2.339 -37.947 1.00 84.25 404 GLN A N 1
ATOM 3090 C CA . GLN A 1 404 ? 33.080 1.452 -39.098 1.00 84.25 404 GLN A CA 1
ATOM 3091 C C . GLN A 1 404 ? 31.705 0.923 -39.511 1.00 84.25 404 GLN A C 1
ATOM 3093 O O . GLN A 1 404 ? 30.961 0.529 -38.612 1.00 84.25 404 GLN A O 1
ATOM 3098 N N . PRO A 1 405 ? 31.395 0.818 -40.816 1.00 86.31 405 PRO A N 1
ATOM 3099 C CA . PRO A 1 405 ? 30.131 0.246 -41.271 1.00 86.31 405 PRO A CA 1
ATOM 3100 C C . PRO A 1 405 ? 29.942 -1.177 -40.734 1.00 86.31 405 PRO A C 1
ATOM 3102 O O . PRO A 1 405 ? 30.758 -2.062 -41.013 1.00 86.31 405 PRO A O 1
ATOM 3105 N N . ALA A 1 406 ? 28.930 -1.372 -39.890 1.00 86.38 406 ALA A N 1
ATOM 3106 C CA . ALA A 1 406 ? 28.679 -2.605 -39.143 1.00 86.38 406 ALA A CA 1
ATOM 3107 C C . ALA A 1 406 ? 27.344 -2.525 -38.382 1.00 86.38 406 ALA A C 1
ATOM 3109 O O . ALA A 1 406 ? 26.746 -1.454 -38.264 1.00 86.38 406 ALA A O 1
ATOM 3110 N N . LEU A 1 407 ? 26.932 -3.652 -37.796 1.00 90.00 407 LEU A N 1
ATOM 3111 C CA . LEU A 1 407 ? 25.934 -3.662 -36.731 1.00 90.00 407 LEU A CA 1
ATOM 3112 C C . LEU A 1 407 ? 26.574 -3.286 -35.389 1.00 90.00 407 LEU A C 1
ATOM 3114 O O . LEU A 1 407 ? 27.629 -3.811 -35.006 1.00 90.00 407 LEU A O 1
ATOM 3118 N N . TYR A 1 408 ? 25.900 -2.375 -34.701 1.00 92.25 408 TYR A N 1
ATOM 3119 C CA . TYR A 1 408 ? 26.096 -1.969 -33.315 1.00 92.25 408 TYR A CA 1
ATOM 3120 C C . TYR A 1 408 ? 24.840 -2.337 -32.521 1.00 92.25 408 TYR A C 1
ATOM 3122 O O . TYR A 1 408 ? 23.830 -2.726 -33.101 1.00 92.25 408 TYR A O 1
ATOM 3130 N N . TRP A 1 409 ? 24.895 -2.224 -31.202 1.00 93.94 409 TRP A N 1
ATOM 3131 C CA . TRP A 1 409 ? 23.767 -2.489 -30.319 1.00 93.94 409 TRP A CA 1
ATOM 3132 C C . TRP A 1 409 ? 23.381 -1.221 -29.580 1.00 93.94 409 TRP A C 1
ATOM 3134 O O . TRP A 1 409 ? 24.242 -0.568 -28.989 1.00 93.94 409 TRP A O 1
ATOM 3144 N N . LEU A 1 410 ? 22.090 -0.905 -29.592 1.00 95.19 410 LEU A N 1
ATOM 3145 C CA . LEU A 1 410 ? 21.487 0.049 -28.672 1.00 95.19 410 LEU A CA 1
ATOM 3146 C C . LEU A 1 410 ? 20.858 -0.727 -27.525 1.00 95.19 410 LEU A C 1
ATOM 3148 O O . LEU A 1 410 ? 20.056 -1.635 -27.751 1.00 95.19 410 LEU A O 1
ATOM 3152 N N . ARG A 1 411 ? 21.223 -0.365 -26.298 1.00 96.06 411 ARG A N 1
ATOM 3153 C CA . ARG A 1 411 ? 20.674 -0.952 -25.079 1.00 96.06 411 ARG A CA 1
ATOM 3154 C C . ARG A 1 411 ? 19.934 0.103 -24.287 1.00 96.06 411 ARG A C 1
ATOM 3156 O O . ARG A 1 411 ? 20.523 1.112 -23.906 1.00 96.06 411 ARG A O 1
ATOM 3163 N N . LEU A 1 412 ? 18.665 -0.174 -24.032 1.00 97.06 412 LEU A N 1
ATOM 3164 C CA . LEU A 1 412 ? 17.759 0.625 -23.223 1.00 97.06 412 LEU A CA 1
ATOM 3165 C C . LEU A 1 412 ? 17.542 -0.076 -21.878 1.00 97.06 412 LEU A C 1
ATOM 3167 O O . LEU A 1 412 ? 17.097 -1.222 -21.840 1.00 97.06 412 LEU A O 1
ATOM 3171 N N . GLU A 1 413 ? 17.866 0.600 -20.781 1.00 96.50 413 GLU A N 1
ATOM 3172 C CA . GLU A 1 413 ? 17.794 0.059 -19.420 1.00 96.50 413 GLU A CA 1
ATOM 3173 C C . GLU A 1 413 ? 16.874 0.892 -18.536 1.00 96.50 413 GLU A C 1
ATOM 3175 O O . GLU A 1 413 ? 16.888 2.119 -18.609 1.00 96.50 413 GLU A O 1
ATOM 3180 N N . ASP A 1 414 ? 16.141 0.235 -17.638 1.00 95.69 414 ASP A N 1
ATOM 3181 C CA . ASP A 1 414 ? 15.377 0.912 -16.591 1.00 95.69 414 ASP A CA 1
ATOM 3182 C C . ASP A 1 414 ? 16.290 1.324 -15.428 1.00 95.69 414 ASP A C 1
ATOM 3184 O O . ASP A 1 414 ? 16.809 0.487 -14.680 1.00 95.69 414 ASP A O 1
ATOM 3188 N N . VAL A 1 415 ? 16.459 2.634 -15.261 1.00 95.38 415 VAL A N 1
ATOM 3189 C CA . VAL A 1 415 ? 17.288 3.243 -14.207 1.00 95.38 415 VAL A CA 1
ATOM 3190 C C . VAL A 1 415 ? 16.447 3.945 -13.146 1.00 95.38 415 VAL A C 1
ATOM 3192 O O . VAL A 1 415 ? 16.956 4.757 -12.375 1.00 95.38 415 VAL A O 1
ATOM 3195 N N . THR A 1 416 ? 15.154 3.630 -13.082 1.00 94.31 416 THR A N 1
ATOM 3196 C CA . THR A 1 416 ? 14.262 4.184 -12.068 1.00 94.31 416 THR A CA 1
ATOM 3197 C C . THR A 1 416 ? 14.713 3.759 -10.664 1.00 94.31 416 THR A C 1
ATOM 3199 O O . THR A 1 416 ? 15.129 2.616 -10.437 1.00 94.31 416 THR A O 1
ATOM 3202 N N . GLU A 1 417 ? 14.641 4.692 -9.713 1.00 92.12 417 GLU A N 1
ATOM 3203 C CA . GLU A 1 417 ? 14.897 4.444 -8.292 1.00 92.12 417 GLU A CA 1
ATOM 3204 C C . GLU A 1 417 ? 13.663 3.788 -7.675 1.00 92.12 417 GLU A C 1
ATOM 3206 O O . GLU A 1 417 ? 12.635 4.425 -7.483 1.00 92.12 417 GLU A O 1
ATOM 3211 N N . LEU A 1 418 ? 13.752 2.487 -7.406 1.00 88.31 418 LEU A N 1
ATOM 3212 C CA . LEU A 1 418 ? 12.616 1.665 -6.976 1.00 88.31 418 LEU A CA 1
ATOM 3213 C C . LEU A 1 418 ? 12.700 1.262 -5.500 1.00 88.31 418 LEU A C 1
ATOM 3215 O O . LEU A 1 418 ? 12.083 0.278 -5.098 1.00 88.31 418 LEU A O 1
ATOM 3219 N N . GLU A 1 419 ? 13.481 1.967 -4.679 1.00 87.56 419 GLU A N 1
ATOM 3220 C CA . GLU A 1 419 ? 13.681 1.575 -3.282 1.00 87.56 419 GLU A CA 1
ATOM 3221 C C . GLU A 1 419 ? 12.343 1.537 -2.524 1.00 87.56 419 GLU A C 1
ATOM 3223 O O . GLU A 1 419 ? 11.630 2.535 -2.397 1.00 87.56 419 GLU A O 1
ATOM 3228 N N . GLY A 1 420 ? 11.961 0.330 -2.091 1.00 81.19 420 GLY A N 1
ATOM 3229 C CA . GLY A 1 420 ? 10.677 0.043 -1.453 1.00 81.19 420 GLY A CA 1
ATOM 3230 C C . GLY A 1 420 ? 9.442 0.260 -2.336 1.00 81.19 420 GLY A C 1
ATOM 3231 O O . GLY A 1 420 ? 8.340 0.291 -1.789 1.00 81.19 420 GLY A O 1
ATOM 3232 N N . SER A 1 421 ? 9.602 0.502 -3.641 1.00 85.81 421 SER A N 1
ATOM 3233 C CA . SER A 1 421 ? 8.494 0.715 -4.576 1.00 85.81 421 SER A CA 1
ATOM 3234 C C . SER A 1 421 ? 7.804 -0.607 -4.913 1.00 85.81 421 SER A C 1
ATOM 3236 O O . SER A 1 421 ? 8.419 -1.671 -4.871 1.00 85.81 421 SER A O 1
ATOM 3238 N N . ILE A 1 422 ? 6.521 -0.542 -5.271 1.00 81.38 422 ILE A N 1
ATOM 3239 C CA . ILE A 1 422 ? 5.749 -1.709 -5.728 1.00 81.38 422 ILE A CA 1
ATOM 3240 C C . ILE A 1 422 ? 5.972 -2.023 -7.214 1.00 81.38 422 ILE A C 1
ATOM 3242 O O . ILE A 1 422 ? 5.552 -3.079 -7.683 1.00 81.38 422 ILE A O 1
ATOM 3246 N N . TRP A 1 423 ? 6.594 -1.107 -7.960 1.00 86.25 423 TRP A N 1
ATOM 3247 C CA . TRP A 1 423 ? 6.794 -1.242 -9.398 1.00 86.25 423 TRP A CA 1
ATOM 3248 C C . TRP A 1 423 ? 7.987 -2.155 -9.709 1.00 86.25 423 TRP A C 1
ATOM 3250 O O . TRP A 1 423 ? 9.066 -1.961 -9.142 1.00 86.25 423 TRP A O 1
ATOM 3260 N N . PRO A 1 424 ? 7.846 -3.132 -10.624 1.00 86.25 424 PRO A N 1
ATOM 3261 C CA . PRO A 1 424 ? 8.968 -3.957 -11.046 1.00 86.25 424 PRO A CA 1
ATOM 3262 C C . PRO A 1 424 ? 9.915 -3.160 -11.950 1.00 86.25 424 PRO A C 1
ATOM 3264 O O . PRO A 1 424 ? 9.491 -2.246 -12.665 1.00 86.25 424 PRO A O 1
ATOM 3267 N N . ARG A 1 425 ? 11.197 -3.537 -11.951 1.00 89.81 425 ARG A N 1
ATOM 3268 C CA . ARG A 1 425 ? 12.171 -3.057 -12.938 1.00 89.81 425 ARG A CA 1
ATOM 3269 C C . ARG A 1 425 ? 11.901 -3.724 -14.287 1.00 89.81 425 ARG A C 1
ATOM 3271 O O . ARG A 1 425 ? 11.660 -4.929 -14.322 1.00 89.81 425 ARG A O 1
ATOM 3278 N N . LEU A 1 426 ? 11.951 -2.954 -15.373 1.00 91.88 426 LEU A N 1
ATOM 3279 C CA . LEU A 1 426 ? 11.812 -3.512 -16.720 1.00 91.88 426 LEU A CA 1
ATOM 3280 C C . LEU A 1 426 ? 13.113 -4.178 -17.176 1.00 91.88 426 LEU A C 1
ATOM 3282 O O . LEU A 1 426 ? 14.204 -3.657 -16.930 1.00 91.88 426 LEU A O 1
ATOM 3286 N N . GLU A 1 427 ? 12.988 -5.311 -17.866 1.00 93.12 427 GLU A N 1
ATOM 3287 C CA . GLU A 1 427 ? 14.130 -5.978 -18.495 1.00 93.12 427 GLU A CA 1
ATOM 3288 C C . GLU A 1 427 ? 14.770 -5.067 -19.555 1.00 93.12 427 GLU A C 1
ATOM 3290 O O . GLU A 1 427 ? 14.043 -4.375 -20.279 1.00 93.12 427 GLU A O 1
ATOM 3295 N N . PRO A 1 428 ? 16.110 -5.046 -19.676 1.00 95.06 428 PRO A N 1
ATOM 3296 C CA . PRO A 1 428 ? 16.778 -4.276 -20.712 1.00 95.06 428 PRO A CA 1
ATOM 3297 C C . PRO A 1 428 ? 16.335 -4.700 -22.111 1.00 95.06 428 PRO A C 1
ATOM 3299 O O . PRO A 1 428 ? 16.179 -5.888 -22.398 1.00 95.06 428 PRO A O 1
ATOM 3302 N N . LEU A 1 429 ? 16.206 -3.726 -23.007 1.00 95.06 429 LEU A N 1
ATOM 3303 C CA . LEU A 1 429 ? 15.970 -3.979 -24.420 1.00 95.06 429 LEU A CA 1
ATOM 3304 C C . LEU A 1 429 ? 17.254 -3.748 -25.216 1.00 95.06 429 LEU A C 1
ATOM 3306 O O . LEU A 1 429 ? 17.805 -2.650 -25.192 1.00 95.06 429 LEU A O 1
ATOM 3310 N N . GLU A 1 430 ? 17.705 -4.773 -25.939 1.00 93.88 430 GLU A N 1
ATOM 3311 C CA . GLU A 1 430 ? 18.892 -4.723 -26.800 1.00 93.88 430 GLU A CA 1
ATOM 3312 C C . GLU A 1 430 ? 18.482 -4.880 -28.271 1.00 93.88 430 GLU A C 1
ATOM 3314 O O . GLU A 1 430 ? 17.930 -5.907 -28.675 1.00 93.88 430 GLU A O 1
ATOM 3319 N N . LEU A 1 431 ? 18.748 -3.848 -29.075 1.00 93.31 431 LEU A N 1
ATOM 3320 C CA . LEU A 1 431 ? 18.379 -3.771 -30.488 1.00 93.31 431 LEU A CA 1
ATOM 3321 C C . LEU A 1 431 ? 19.629 -3.621 -31.369 1.00 93.31 431 LEU A C 1
ATOM 3323 O O . LEU A 1 431 ? 20.387 -2.663 -31.176 1.00 93.31 431 LEU A O 1
ATOM 3327 N N . PRO A 1 432 ? 19.842 -4.505 -32.363 1.00 92.31 432 PRO A N 1
ATOM 3328 C CA . PRO A 1 432 ? 20.824 -4.274 -33.409 1.00 92.31 432 PRO A CA 1
ATOM 3329 C C . PRO A 1 432 ? 20.479 -3.022 -34.219 1.00 92.31 432 PRO A C 1
ATOM 3331 O O . PRO A 1 432 ? 19.328 -2.783 -34.583 1.00 92.31 432 PRO A O 1
ATOM 3334 N N . PHE A 1 433 ? 21.507 -2.247 -34.527 1.00 89.38 433 PHE A N 1
ATOM 3335 C CA . PHE A 1 433 ? 21.443 -0.965 -35.206 1.00 89.38 433 PHE A CA 1
ATOM 3336 C C . PHE A 1 433 ? 22.508 -0.908 -36.299 1.00 89.38 433 PHE A C 1
ATOM 3338 O O . PHE A 1 433 ? 23.684 -1.181 -36.035 1.00 89.38 433 PHE A O 1
ATOM 3345 N N . ARG A 1 434 ? 22.120 -0.550 -37.528 1.00 90.56 434 ARG A N 1
ATOM 3346 C CA . ARG A 1 434 ? 23.052 -0.498 -38.661 1.00 90.56 434 ARG A CA 1
ATOM 3347 C C . ARG A 1 434 ? 23.655 0.892 -38.823 1.00 90.56 434 ARG A C 1
ATOM 3349 O O . ARG A 1 434 ? 22.938 1.872 -39.009 1.00 90.56 434 ARG A O 1
ATOM 3356 N N . VAL A 1 435 ? 24.985 0.948 -38.820 1.00 88.94 435 VAL A N 1
ATOM 3357 C CA . VAL A 1 435 ? 25.753 2.152 -39.154 1.00 88.94 435 VAL A CA 1
ATOM 3358 C C . VAL A 1 435 ? 26.308 2.017 -40.567 1.00 88.94 435 VAL A C 1
ATOM 3360 O O . VAL A 1 435 ? 26.956 1.010 -40.872 1.00 88.94 435 VAL A O 1
ATOM 3363 N N . GLU A 1 436 ? 26.072 3.032 -41.401 1.00 86.06 436 GLU A N 1
ATOM 3364 C CA . GLU A 1 436 ? 26.558 3.127 -42.790 1.00 86.06 436 GLU A CA 1
ATOM 3365 C C . GLU A 1 436 ? 27.632 4.214 -42.992 1.00 86.06 436 GLU A C 1
ATOM 3367 O O . GLU A 1 436 ? 27.560 5.299 -42.358 1.00 86.06 436 GLU A O 1
#

Foldseek 3Di:
DPPPPQWDWDFDPPVDDCFKTKTGIAGPVPRAAAQWIKICGSDNQWIKTGGDDRNAGAQWIKIGGHPFWIKTGGDDRNFQFAWIWIGGNNWIKTATDDRNEGAQWIWIQDPQRWIKGGGDDRNFAAQFIWIAHPQRWIKGGGDDRNAAAQWIWTDDVVFLKIKTAGDDRNAAAQWIWIAGPVNQKIKTGGDDRNEDAQWIKIAGNQLRWIFTGGDDRNHHPFAAWAKFKDAPPDLDTLVQLQVQCVVLLVQVQVCLDPVNVPDDDRDPPRPCPPSDDHQEDEAQAKGHKMKIFIAHPVRHGDLGTFWFKKKKWKWRWYADPVDRVDIDTHTFAQLAAAPDDDDPVVVVPPDPDDDDDDDDDDDDPDPPDDGGPRHHRMDMDTQHGRRIDIDIPDSNRHHHNNDDFDKMKMKMFGPGDQVVHPDDGHDIDIGIYTYD

Secondary structure (DSSP, 8-state):
-----SEEEEE---TT-SS-EEEEEEETTT-SEEEEEEEE-SSTTEEEEEEEETTEEEEEEEEEESSSEEEEEEEETTEEEEEEEEEETTEEEEEEEETTEEEEEEEEE-TTS-EEEEEEETTEEEEEEEEE-TTS-EEEEEEETTEEEEEEEEEEGGGTEEEEEEEETTEEEEEEEEEEGGGTEEEEEEEETTEEEEEEEEEETTT--EEEEEEETTEESS---EEEEEETT--S-THHHHHHHHHHHHHHHHHT-GGG-SS-PPPPPP--TTS----EE-TTSBPPPEEEEEE-TTS-B-TT-BT-EEEEEEEEEEE-SS-TT-EEEEEE-BT---S----HHHHHSS----------PPPPP-TTSPPS---BSEEEEE--TTSEEEE-SSGGGBPPTT--SEEEEEEEEE----TT-SSPPPPPEEEEEEE-

Sequence (436 aa):
MCTASSTIHLAQREKNHAGARYEGEVSISSGQREGRGTYFYTNPYFVYEGEWLDGKKHGQGRLTFGEDGFYEGCFEAGEISGSGRHELHGNVYVGDFLAGQKHGQGVLNKTDGTQYTGSWAHGLYSGEGTLCLPSGDRYVGGFRAHKFHGRGVHDQPSKAMHYEGYFEVGLRHGYGELQERDGASTYVGDFQAGRRHGVGKAGDQVSGISYEGPWVEDQPECPAAAWDLCPIDAEESYLAVAELLKEEAANQLAASNPKDKKKGKPPPPVDTTGAGPELKGLRGQALPETVVRLVDASKAVVPAEVGRRFRITMYKERRGSEDPEEVLRRPVNFGDLRQTYVDPLDEADAPKAAPKKGGKSSPVPDEDAEPPNPGVEALEGRIEEGGRSIIGGTDEWLLPVHLQPALYWLRLEDVTELEGSIWPRLEPLELPFRVE